Protein AF-A0A3B0C4D5-F1 (afdb_monomer)

Nearest PDB structures (foldseek):
  3wme-assembly1_A  TM=1.316E-01  e=4.793E+00  Cyanidioschyzon merolae strain 10D

Organism: NCBI:txid400777

Solvent-accessible surface area (backbone atoms only — not comparable to full-atom values): 33114 Å² total; per-residue (Å²): 113,69,65,55,54,42,34,36,51,36,51,52,48,51,34,53,51,8,42,52,42,31,44,14,44,64,69,30,27,42,53,55,70,67,74,76,76,46,66,86,65,59,72,64,60,68,67,70,83,59,85,40,62,37,68,65,75,57,78,45,52,59,55,68,66,58,41,69,61,34,77,55,69,79,48,63,42,58,43,65,70,56,18,55,54,42,21,53,50,48,49,52,52,52,17,29,51,38,17,22,42,51,40,56,42,36,28,63,60,70,71,47,78,70,67,63,57,67,56,33,16,67,71,34,22,69,49,33,38,54,51,51,50,52,53,48,53,48,51,52,49,40,61,70,32,47,86,75,38,70,63,60,36,51,51,53,50,52,54,52,57,41,46,53,50,24,72,53,41,28,51,70,47,66,40,52,56,72,57,19,60,67,47,20,44,59,53,39,67,75,43,44,76,78,43,46,65,56,48,53,50,39,24,51,52,35,31,61,55,35,60,48,56,75,44,58,62,55,56,24,58,28,51,46,47,46,50,48,32,48,53,38,49,54,49,44,42,50,48,52,39,55,49,53,69,72,51,62,89,70,70,53,88,74,88,78,84,68,77,86,78,91,82,54,74,70,63,53,55,54,46,56,50,42,52,59,47,47,31,54,52,29,41,48,28,14,46,33,51,60,48,51,51,53,34,48,72,76,52,72,66,62,50,75,21,48,29,37,35,39,30,25,38,80,10,50,30,18,68,26,15,78,69,35,26,71,36,45,30,55,43,84,52,95,28,37,38,36,36,50,74,79,82,20,62,93,75,51,76,66,70,61,50,63,41,49,32,40,37,31,43,79,42,62,37,73,47,74,51,74,60,89,93,47,74,51,74,48,76,42,79,39,82,42,79,46,38,34,43,38,21,24,25,60,42,74,27,79,77,66,38,41,20,28,25,16,76,51,17,28,48,41,76,44,68,92,51,66,74,48,92,59,66,69,39,46,47,41,37,30,16,54,59,60,57,36,35,36,38,41,39,32,52,58,89,56,79,58,71,91,28,56,41,66,29,54,65,23,60,41,78,41,59,42,42,43,93,84,58,22,88,57,46,43,34,35,43,31,28,86,77,84,53,71,64,58,54,41,52,44,47,43,50,45,46,74,79,40,47,84,26,90,42,61,45,67,51,41,30,48,31,23,53,53,55,29,29,17,61,52,31,51,53,28,54,50,53,45,39,74,69,68,18,51,71,45,64,83,95,63,55,41,65,59,39,22,56,52,42,48,55,51,48,65,84,44,58,68,67,59,45,45,57,45,39,19,38,35,12,28,66,76,47,66,64,68,42,72,76,59,82,66,61,91,95,51,87,56,77,57,49,42,34,34,32,67,40,69,46,72,97,43,54,38,39,40,38,38,31,22,40,79,86,66,47,62,49,33,38,37,56,46,61,77,93,120

Foldseek 3Di:
DLLLVLLLLLLVLLLVQLLLQLVCQQVQAHLDCLPVLDCVSVVPPVPLQDQDFAALLFQDDLCSLVDDSFPFDHWLGHDPVVRVVNNLVSLLSVLLSRQLNLLSLLCVLVVHAGDDSNVSSVLRSVQSSVVSVVVVVLVVVLSVCVVVDVVVNVVSVVVVVLLSCLSLCCRNQVDHSVVSSVCSNVLCVVCVVVCPVLSVVSRVQSSVLSVLSPDDPPVSQLSSSLSRSSVSSVSVSVVSNVSCVVPVVSHDPDPDDDDDDDDDPVVVVVSVVSSNVSSVSSSLSSLSVVVQVVQCVVFVDWDKWQKKKKFFEPAPQCVQAVNQDTAIAIGRDRKIKTGGFDQLPPPPDDQKTWHKMKIWFWDWAWDWDDDPPDTDIDTDTDTDIWMKTAMWGWDAAQVRAIKTKSNNGGMDTRDRDDSDPFDKDKMWIAASRRFKIKMKIAGPVDDQVVFWDAFRNNHDIQGGADPPCRPRIMMMMTGNDDDLVNQLVRLLSNCVSGAQHPGPLVLQLLLCLLSLFLVSNVRSQVSLVVLQAAEADDPDHRVVSSVVSVVLAPPDDPVLSSVLSSLSSDHVSWPWDWPDDDDPPDDDQKTKTWTWRDGDVFIKIWIWIAGSVRRTHYIYIDGPPD

Sequence (626 aa):
MLYTKLIAVAMLTDLLLSALVGLGVYGGFSIHPAGLFGEAVRTTTPATNAFQAAIPLWMPSIQDLKQPLSLLPEPAAVSYAWTVVFSLIAIGIQSYSRGVYLGGLRDVVLRRKPSRLADYGRHYFKRMLGWSFLQLLALIAGVLLAPLGPGPIAILFLVLFVYSFVPYLIVLYDHTLGYALKVGPSLFRAHFWSFAGFALLTMFLTGCISVLVTLANPYRYYVIMLLYSTAATLLIGEFMNRLHAKTAEYRLEANFQTETIPLHRVKTAGLTALVLLVPAAATWVALGYPAAAVDRALHPARTELPGISYSAGFSDALNASDSMYSTYTWNDGSFRLHISLPDLADGASVKEIRGTAKISWLVKKERVTSSGSHHTSWNEDVLQEQTILYRLVRTRSEDGSFYYTSRGGTAAVIELGSADKEPMRFEMTVSGDGKNIFLLKYPAQFDAEPVSRIAGNGRYWTPQASRINAGDFRSYWFSAHT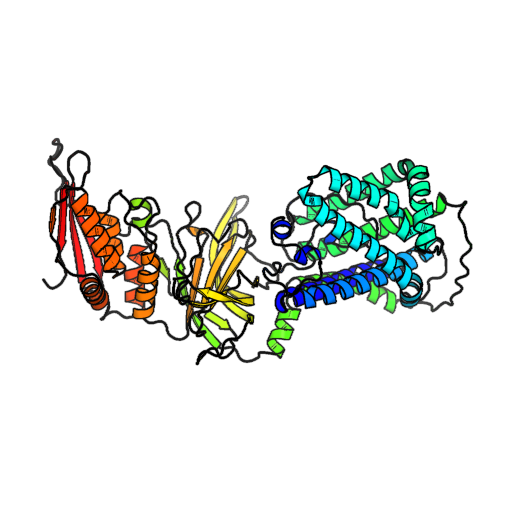SKEDVLEMLAAKNHYSSIGPKRPFIQLAAALQEADGTMVNKALQTIAANGAIVTAPDWNEKTWSDYLAGLYASSDWDGFIEHLSRAGAYNGYLPQQLKPPPANTKPASESYRITVPFPGKLVLLDYETDSDHHLTRLALTLPGE

Mean predicted aligned error: 10.03 Å

Radius of gyration: 32.37 Å; Cα contacts (8 Å, |Δi|>4): 1136; chains: 1; bounding box: 81×52×92 Å

Secondary structure (DSSP, 8-state):
-HHHHHHHHHHHHHHHHHHHHHHHHHHT--S-GGGGS-GGGTSS---TTS-------SS--GGGGT--S-SSPPPSS--HHHHHHHHHHHHHHHHHHHHHHHHHHHHHHTTPPP--HHHHHHHHHHHHHHHHHHHHHHHHHHHHHGGG-HHHHHHHHHHHHHTTTHHHHHHHS---HHHHHHHHHHHHHHHHHHHHHHHHHHHHHHHHHHGGGGSPTTHHHHHHHHHHHHHHHHHHHHHHHHHHHH-GGG-----------PPPHHHHHHHHHHHHHHHHHHHHHHTTHHHHHHHHHH----EEEEEEEEE----HHHHHTTTS----EEEEEEEEEEE-----GGG---SEEEEEEEEEEEEEEEEEEEETTEEEEEEEEEEEEEEEEEEEEEEE-TTS-EEEEEEEEEEEEE-SS---SS-EEEEEEEETTS-EEEEEEEETTS-SGGG--B-TTSS-B-PPPPTTTGGG-EEEEEES---HHHHHHHHHHHHTT----SS-HHHHHHHHHHTT-HHHHHHHHHHHHHTTPEEES----HHHHHHHHHHTTTTS-HHHHHHHHGGGGSTTTTPPEESSPPPTT---SEEEEEEEEEETTEEEEEEEEEETT--EEEEEEE-TT-

pLDDT: mean 84.84, std 12.09, range [29.44, 97.31]

Structure (mmCIF, N/CA/C/O backbone):
data_AF-A0A3B0C4D5-F1
#
_entry.id   AF-A0A3B0C4D5-F1
#
loop_
_atom_site.group_PDB
_atom_site.id
_atom_site.type_symbol
_atom_site.label_atom_id
_atom_site.label_alt_id
_atom_site.label_comp_id
_atom_site.label_asym_id
_atom_site.label_entity_id
_atom_site.label_seq_id
_atom_site.pdbx_PDB_ins_code
_atom_site.Cartn_x
_atom_site.Cartn_y
_atom_site.Cartn_z
_atom_site.occupancy
_atom_site.B_iso_or_equiv
_atom_site.auth_seq_id
_atom_site.auth_comp_id
_atom_site.auth_asym_id
_atom_site.auth_atom_id
_atom_site.pdbx_PDB_model_num
ATOM 1 N N . MET A 1 1 ? -9.261 -0.760 41.790 1.00 58.09 1 MET A N 1
ATOM 2 C CA . MET A 1 1 ? -9.550 -2.130 41.295 1.00 58.09 1 MET A CA 1
ATOM 3 C C . MET A 1 1 ? -10.735 -2.200 40.331 1.00 58.09 1 MET A C 1
ATOM 5 O O . MET A 1 1 ? -10.613 -2.914 39.346 1.00 58.09 1 MET A O 1
ATOM 9 N N . LEU A 1 2 ? -11.855 -1.485 40.550 1.00 66.81 2 LEU A N 1
ATOM 10 C CA . LEU A 1 2 ? -12.955 -1.465 39.564 1.00 66.81 2 LEU A CA 1
ATOM 11 C C . LEU A 1 2 ? -12.572 -0.726 38.268 1.00 66.81 2 LEU A C 1
ATOM 13 O O . LEU A 1 2 ? -12.832 -1.251 37.193 1.00 66.81 2 LEU A O 1
ATOM 17 N N . TYR A 1 3 ? -11.852 0.402 38.362 1.00 81.00 3 TYR A N 1
ATOM 18 C CA . TYR A 1 3 ? -11.314 1.120 37.193 1.00 81.00 3 TYR A CA 1
ATOM 19 C C . TYR A 1 3 ? -10.496 0.219 36.262 1.00 81.00 3 TYR A C 1
ATOM 21 O O . TYR A 1 3 ? -10.700 0.248 35.059 1.00 81.00 3 TYR A O 1
ATOM 29 N N . THR A 1 4 ? -9.657 -0.665 36.808 1.00 84.12 4 THR A N 1
ATOM 30 C CA . THR A 1 4 ? -8.864 -1.630 36.030 1.00 84.12 4 THR A CA 1
ATOM 31 C C . THR A 1 4 ? -9.742 -2.562 35.183 1.00 84.12 4 THR A C 1
ATOM 33 O O . THR A 1 4 ? -9.384 -2.877 34.054 1.00 84.12 4 THR A O 1
ATOM 36 N N . LYS A 1 5 ? -10.923 -2.968 35.684 1.00 85.62 5 LYS A N 1
ATOM 37 C CA . LYS A 1 5 ? -11.864 -3.804 34.915 1.00 85.62 5 LYS A CA 1
ATOM 38 C C . LYS A 1 5 ? -12.471 -3.020 33.755 1.00 85.62 5 LYS A C 1
ATOM 40 O O . LYS A 1 5 ? -12.634 -3.565 32.675 1.00 85.62 5 LYS A O 1
ATOM 45 N N . LEU A 1 6 ? -12.804 -1.754 33.991 1.00 88.94 6 LEU A N 1
ATOM 46 C CA . LEU A 1 6 ? -13.437 -0.878 33.003 1.00 88.94 6 LEU A CA 1
ATOM 47 C C . LEU A 1 6 ? -12.445 -0.451 31.917 1.00 88.94 6 LEU A C 1
ATOM 49 O O . LEU A 1 6 ? -12.802 -0.456 30.744 1.00 88.94 6 LEU A O 1
ATOM 53 N N . ILE A 1 7 ? -11.188 -0.200 32.295 1.00 91.44 7 ILE A N 1
ATOM 54 C CA . ILE A 1 7 ? -10.072 -0.007 31.362 1.00 91.44 7 ILE A CA 1
ATOM 55 C C . ILE A 1 7 ? -9.934 -1.241 30.461 1.00 91.44 7 ILE A C 1
ATOM 57 O O . ILE A 1 7 ? -9.918 -1.104 29.242 1.00 91.44 7 ILE A O 1
ATOM 61 N N . ALA A 1 8 ? -9.924 -2.447 31.041 1.00 90.75 8 ALA A N 1
ATOM 62 C CA . ALA A 1 8 ? -9.860 -3.679 30.258 1.00 90.75 8 ALA A CA 1
ATOM 63 C C . ALA A 1 8 ? -11.070 -3.857 29.322 1.00 90.75 8 ALA A C 1
ATOM 65 O O . ALA A 1 8 ? -10.892 -4.326 28.207 1.00 90.75 8 ALA A O 1
ATOM 66 N N . VAL A 1 9 ? -12.286 -3.462 29.725 1.00 90.94 9 VAL A N 1
ATOM 67 C CA . VAL A 1 9 ? -13.478 -3.500 28.849 1.00 90.94 9 VAL A CA 1
ATOM 68 C C . VAL A 1 9 ? -13.324 -2.570 27.644 1.00 90.94 9 VAL A C 1
ATOM 70 O O . VAL A 1 9 ? -13.625 -2.988 26.526 1.00 90.94 9 VAL A O 1
ATOM 73 N N . ALA A 1 10 ? -12.846 -1.339 27.851 1.00 91.81 10 ALA A N 1
ATOM 74 C CA . ALA A 1 10 ? -12.598 -0.404 26.754 1.00 91.81 10 ALA A CA 1
ATOM 75 C C . ALA A 1 10 ? -11.555 -0.975 25.779 1.00 91.81 10 ALA A C 1
ATOM 77 O O . ALA A 1 10 ? -11.822 -1.112 24.588 1.00 91.81 10 ALA A O 1
ATOM 78 N N . MET A 1 11 ? -10.428 -1.453 26.313 1.00 93.94 11 MET A N 1
ATOM 79 C CA . MET A 1 11 ? -9.356 -2.065 25.526 1.00 93.94 11 MET A CA 1
ATOM 80 C C . MET A 1 11 ? -9.798 -3.328 24.772 1.00 93.94 11 MET A C 1
ATOM 82 O O . MET A 1 11 ? -9.457 -3.508 23.608 1.00 93.94 11 MET A O 1
ATOM 86 N N . LEU A 1 12 ? -10.564 -4.216 25.410 1.00 93.62 12 LEU A N 1
ATOM 87 C CA . LEU A 1 12 ? -11.097 -5.420 24.763 1.00 93.62 12 LEU A CA 1
ATOM 88 C C . LEU A 1 12 ? -12.090 -5.075 23.651 1.00 93.62 12 LEU A C 1
ATOM 90 O O . LEU A 1 12 ? -12.189 -5.814 22.674 1.00 93.62 12 LEU A O 1
ATOM 94 N N . THR A 1 13 ? -12.820 -3.967 23.792 1.00 93.25 13 THR A N 1
ATOM 95 C CA . THR A 1 13 ? -13.731 -3.500 22.744 1.00 93.25 13 THR A CA 1
ATOM 96 C C . THR A 1 13 ? -12.946 -3.013 21.533 1.00 93.25 13 THR A C 1
ATOM 98 O O . THR A 1 13 ? -13.233 -3.463 20.427 1.00 93.25 13 THR A O 1
ATOM 101 N N . ASP A 1 14 ? -11.921 -2.182 21.735 1.00 92.44 14 ASP A N 1
ATOM 102 C CA . ASP A 1 14 ? -11.022 -1.753 20.657 1.00 92.44 14 ASP A CA 1
ATOM 103 C C . ASP A 1 14 ? -10.335 -2.965 19.999 1.00 92.44 14 ASP A C 1
ATOM 105 O O . ASP A 1 14 ? -10.380 -3.084 18.782 1.00 92.44 14 ASP A O 1
ATOM 109 N N . LEU A 1 15 ? -9.819 -3.932 20.774 1.00 94.00 15 LEU A N 1
ATOM 110 C CA . LEU A 1 15 ? -9.270 -5.201 20.260 1.00 94.00 15 LEU A CA 1
ATOM 111 C C . LEU A 1 15 ? -10.260 -5.947 19.347 1.00 94.00 15 LEU A C 1
ATOM 113 O O . LEU A 1 15 ? -9.883 -6.423 18.275 1.00 94.00 15 LEU A O 1
ATOM 117 N N . LEU A 1 16 ? -11.518 -6.084 19.778 1.00 92.69 16 LEU A N 1
ATOM 118 C CA . LEU A 1 16 ? -12.551 -6.783 19.013 1.00 92.69 16 LEU A CA 1
ATOM 119 C C . LEU A 1 16 ? -12.880 -6.034 17.715 1.00 92.69 16 LEU A C 1
ATOM 121 O O . LEU A 1 16 ? -13.015 -6.658 16.663 1.00 92.69 16 LEU A O 1
ATOM 125 N N . LEU A 1 17 ? -12.981 -4.704 17.774 1.00 91.06 17 LEU A N 1
ATOM 126 C CA . LEU A 1 17 ? -13.214 -3.876 16.593 1.00 91.06 17 LEU A CA 1
ATOM 127 C C . LEU A 1 17 ? -12.020 -3.931 15.629 1.00 91.06 17 LEU A C 1
ATOM 129 O O . LEU A 1 17 ? -12.234 -4.084 14.431 1.00 91.06 17 LEU A O 1
ATOM 133 N N . SER A 1 18 ? -10.781 -3.908 16.129 1.00 90.50 18 SER A N 1
ATOM 134 C CA . SER A 1 18 ? -9.565 -4.130 15.334 1.00 90.50 18 SER A CA 1
ATOM 135 C C . SER A 1 18 ? -9.581 -5.477 14.622 1.00 90.50 18 SER A C 1
ATOM 137 O O . SER A 1 18 ? -9.218 -5.553 13.449 1.00 90.50 18 SER A O 1
ATOM 139 N N . ALA A 1 19 ? -10.043 -6.538 15.294 1.00 90.88 19 ALA A N 1
ATOM 140 C CA . ALA A 1 19 ? -10.180 -7.857 14.679 1.00 90.88 19 ALA A CA 1
ATOM 141 C C . ALA A 1 19 ? -11.210 -7.841 13.547 1.00 90.88 19 ALA A C 1
ATOM 143 O O . ALA A 1 19 ? -10.944 -8.377 12.472 1.00 90.88 19 ALA A O 1
ATOM 144 N N . LEU A 1 20 ? -12.356 -7.187 13.758 1.00 89.94 20 LEU A N 1
ATOM 145 C CA . LEU A 1 20 ? -13.377 -7.027 12.722 1.00 89.94 20 LEU A CA 1
ATOM 146 C C . LEU A 1 20 ? -12.874 -6.192 11.538 1.00 89.94 20 LEU A C 1
ATOM 148 O O . LEU A 1 20 ? -13.169 -6.545 10.401 1.00 89.94 20 LEU A O 1
ATOM 152 N N . VAL A 1 21 ? -12.090 -5.134 11.779 1.00 88.44 21 VAL A N 1
ATOM 153 C CA . VAL A 1 21 ? -11.474 -4.324 10.712 1.00 88.44 21 VAL A CA 1
ATOM 154 C C . VAL A 1 21 ? -10.475 -5.161 9.917 1.00 88.44 21 VAL A C 1
ATOM 156 O O . VAL A 1 21 ? -10.557 -5.193 8.694 1.00 88.44 21 VAL A O 1
ATOM 159 N N . GLY A 1 22 ? -9.576 -5.891 10.586 1.00 86.44 22 GLY A N 1
ATOM 160 C CA . GLY A 1 22 ? -8.594 -6.750 9.916 1.00 86.44 22 GLY A CA 1
ATOM 161 C C . GLY A 1 22 ? -9.239 -7.878 9.101 1.00 86.44 22 GLY A C 1
ATOM 162 O O . GLY A 1 22 ? -8.818 -8.155 7.978 1.00 86.44 22 GLY A O 1
ATOM 163 N N . LEU A 1 23 ? -10.311 -8.489 9.621 1.00 87.94 23 LEU A N 1
ATOM 164 C CA . LEU A 1 23 ? -11.132 -9.439 8.863 1.00 87.94 23 LEU A CA 1
ATOM 165 C C . LEU A 1 23 ? -11.877 -8.763 7.707 1.00 87.94 23 LEU A C 1
ATOM 167 O O . LEU A 1 23 ? -12.035 -9.380 6.659 1.00 87.94 23 LEU A O 1
ATOM 171 N N . GLY A 1 24 ? -12.297 -7.508 7.874 1.00 87.75 24 GLY A N 1
ATOM 172 C CA . GLY A 1 24 ? -12.897 -6.682 6.829 1.00 87.75 24 GLY A CA 1
ATOM 173 C C . GLY A 1 24 ? -11.952 -6.424 5.661 1.00 87.75 24 GLY A C 1
ATOM 174 O O . GLY A 1 24 ? -12.349 -6.599 4.511 1.00 87.75 24 GLY A O 1
ATOM 175 N N . VAL A 1 25 ? -10.682 -6.120 5.939 1.00 85.50 25 VAL A N 1
ATOM 176 C CA . VAL A 1 25 ? -9.636 -5.965 4.913 1.00 85.50 25 VAL A CA 1
ATOM 177 C C . VAL A 1 25 ? -9.473 -7.255 4.100 1.00 85.50 25 VAL A C 1
ATOM 179 O O . VAL A 1 25 ? -9.505 -7.223 2.871 1.00 85.50 25 VAL A O 1
ATOM 182 N N . TYR A 1 26 ? -9.379 -8.407 4.772 1.00 87.44 26 TYR A N 1
ATOM 183 C CA . TYR A 1 26 ? -9.271 -9.712 4.107 1.00 87.44 26 TYR A CA 1
ATOM 184 C C . TYR A 1 26 ? -10.559 -10.124 3.367 1.00 87.44 26 TYR A C 1
ATOM 186 O O . TYR A 1 26 ? -10.516 -10.703 2.281 1.00 87.44 26 TYR A O 1
ATOM 194 N N . GLY A 1 27 ? -11.719 -9.837 3.958 1.00 86.94 27 GLY A N 1
ATOM 195 C CA . GLY A 1 27 ? -13.040 -10.223 3.463 1.00 86.94 27 GLY A CA 1
ATOM 196 C C . GLY A 1 27 ? -13.666 -9.249 2.462 1.00 86.94 27 GLY A C 1
ATOM 197 O O . GLY A 1 27 ? -14.692 -9.585 1.875 1.00 86.94 27 GLY A O 1
ATOM 198 N N . GLY A 1 28 ? -13.083 -8.064 2.269 1.00 86.69 28 GLY A N 1
ATOM 199 C CA . GLY A 1 28 ? -13.620 -7.025 1.393 1.00 86.69 28 GLY A CA 1
ATOM 200 C C . GLY A 1 28 ? -14.859 -6.318 1.947 1.00 86.69 28 GLY A C 1
ATOM 201 O O . GLY A 1 28 ? -15.801 -6.072 1.198 1.00 86.69 28 GLY A O 1
ATOM 202 N N . PHE A 1 29 ? -14.905 -5.996 3.240 1.00 87.62 29 PHE A N 1
ATOM 203 C CA . PHE A 1 29 ? -15.976 -5.195 3.852 1.00 87.62 29 PHE A CA 1
ATOM 204 C C . PHE A 1 29 ? -15.412 -4.179 4.852 1.00 87.62 29 PHE A C 1
ATOM 206 O O . PHE A 1 29 ? -14.283 -4.313 5.316 1.00 87.62 29 PHE A O 1
ATOM 213 N N . SER A 1 30 ? -16.202 -3.166 5.207 1.00 86.00 30 SER A N 1
ATOM 214 C CA . SER A 1 30 ? -15.858 -2.219 6.275 1.00 86.00 30 SER A CA 1
ATOM 215 C C . SER A 1 30 ? -16.826 -2.347 7.452 1.00 86.00 30 SER A C 1
ATOM 217 O O . SER A 1 30 ? -17.960 -2.788 7.292 1.00 86.00 30 SER A O 1
ATOM 219 N N . ILE A 1 31 ? -16.390 -1.956 8.649 1.00 83.56 31 ILE A N 1
ATOM 220 C CA . ILE A 1 31 ? -17.295 -1.737 9.789 1.00 83.56 31 ILE A CA 1
ATOM 221 C C . ILE A 1 31 ? -17.733 -0.272 9.891 1.00 83.56 31 ILE A C 1
ATOM 223 O O . ILE A 1 31 ? -18.672 0.040 10.625 1.00 83.56 31 ILE A O 1
ATOM 227 N N . HIS A 1 32 ? -17.086 0.629 9.147 1.00 77.19 32 HIS A N 1
ATOM 228 C CA . HIS A 1 32 ? -17.393 2.050 9.139 1.00 77.19 32 HIS A CA 1
ATOM 229 C C . HIS A 1 32 ? -18.293 2.386 7.942 1.00 77.19 32 HIS A C 1
ATOM 231 O O . HIS A 1 32 ? -17.856 2.284 6.793 1.00 77.19 32 HIS A O 1
ATOM 237 N N . PRO A 1 33 ? -19.533 2.850 8.181 1.00 61.12 33 PRO A N 1
ATOM 238 C CA . PRO A 1 33 ? -20.490 3.114 7.111 1.00 61.12 33 PRO A CA 1
ATOM 239 C C . PRO A 1 33 ? -20.074 4.298 6.231 1.00 61.12 33 PRO A C 1
ATOM 241 O O . PRO A 1 33 ? -20.549 4.407 5.109 1.00 61.12 33 PRO A O 1
ATOM 244 N N . ALA A 1 34 ? -19.144 5.145 6.692 1.00 62.12 34 ALA A N 1
ATOM 245 C CA . ALA A 1 34 ? -18.527 6.191 5.876 1.00 62.12 34 ALA A CA 1
ATOM 246 C C . ALA A 1 34 ? -17.935 5.636 4.562 1.00 62.12 34 ALA A C 1
ATOM 248 O O . ALA A 1 34 ? -18.040 6.280 3.522 1.00 62.12 34 ALA A O 1
ATOM 249 N N . GLY A 1 35 ? -17.415 4.401 4.580 1.00 57.06 35 GLY A N 1
ATOM 250 C CA . GLY A 1 35 ? -16.870 3.733 3.395 1.00 57.06 35 GLY A CA 1
ATOM 251 C C . GLY A 1 35 ? -17.901 3.370 2.317 1.00 57.06 35 GLY A C 1
ATOM 252 O O . GLY A 1 35 ? -17.490 2.978 1.224 1.00 57.06 35 GLY A O 1
ATOM 253 N N . LEU A 1 36 ? -19.205 3.502 2.605 1.00 60.12 36 LEU A N 1
ATOM 254 C CA . LEU A 1 36 ? -20.313 3.290 1.663 1.00 60.12 36 LEU A CA 1
ATOM 255 C C . LEU A 1 36 ? -20.566 4.511 0.761 1.00 60.12 36 LEU A C 1
ATOM 257 O O . LEU A 1 36 ? -21.180 4.358 -0.291 1.00 60.12 36 LEU A O 1
ATOM 261 N N . PHE A 1 37 ? -20.103 5.705 1.151 1.00 57.78 37 PHE A N 1
ATOM 262 C CA . PHE A 1 37 ? -20.440 6.977 0.495 1.00 57.78 37 PHE A CA 1
ATOM 263 C C . PHE A 1 37 ? -19.371 7.481 -0.502 1.00 57.78 37 PHE A C 1
ATOM 265 O O . PHE A 1 37 ? -19.404 8.642 -0.901 1.00 57.78 37 PHE A O 1
ATOM 272 N N . GLY A 1 38 ? -18.456 6.607 -0.944 1.00 50.25 38 GLY A N 1
ATOM 273 C CA . GLY A 1 38 ? -17.533 6.851 -2.066 1.00 50.25 38 GLY A CA 1
ATOM 274 C C . GLY A 1 38 ? -16.091 7.233 -1.695 1.00 50.25 38 GLY A C 1
ATOM 275 O O . GLY A 1 38 ? -15.744 7.411 -0.528 1.00 50.25 38 GLY A O 1
ATOM 276 N N . GLU A 1 39 ? -15.232 7.342 -2.717 1.00 43.16 39 GLU A N 1
ATOM 277 C CA . GLU A 1 39 ? -13.785 7.614 -2.598 1.00 43.16 39 GLU A CA 1
ATOM 278 C C . GLU A 1 39 ? -13.449 9.015 -2.069 1.00 43.16 39 GLU A C 1
ATOM 280 O O . GLU A 1 39 ? -12.439 9.179 -1.389 1.00 43.16 39 GLU A O 1
ATOM 285 N N . ALA A 1 40 ? -14.318 10.010 -2.282 1.00 36.44 40 ALA A N 1
ATOM 286 C CA . ALA A 1 40 ? -14.114 11.384 -1.806 1.00 36.44 40 ALA A CA 1
ATOM 287 C C . ALA A 1 40 ? -14.036 11.507 -0.267 1.00 36.44 40 ALA A C 1
ATOM 289 O O . ALA A 1 40 ? -13.516 12.493 0.246 1.00 36.44 40 ALA A O 1
ATOM 290 N N . VAL A 1 41 ? -14.527 10.503 0.473 1.00 44.56 41 VAL A N 1
ATOM 291 C CA . VAL A 1 41 ? -14.405 10.404 1.942 1.00 44.56 41 VAL A CA 1
ATOM 292 C C . VAL A 1 41 ? -13.160 9.594 2.357 1.00 44.56 41 VAL A C 1
ATOM 294 O O . VAL A 1 41 ? -12.708 9.686 3.496 1.00 44.56 41 VAL A O 1
ATOM 297 N N . ARG A 1 42 ? -12.566 8.822 1.435 1.00 41.91 42 ARG A N 1
ATOM 298 C CA . ARG A 1 42 ? -11.381 7.972 1.669 1.00 41.91 42 ARG A CA 1
ATOM 299 C C . ARG A 1 42 ? -10.056 8.699 1.443 1.00 41.91 42 ARG A C 1
ATOM 301 O O . ARG A 1 42 ? -9.052 8.323 2.039 1.00 41.91 42 ARG A O 1
ATOM 308 N N . THR A 1 43 ? -10.050 9.749 0.619 1.00 29.44 43 THR A N 1
ATOM 309 C CA . THR A 1 43 ? -8.858 10.568 0.323 1.00 29.44 43 THR A CA 1
ATOM 310 C C . THR A 1 43 ? -8.433 11.475 1.476 1.00 29.44 43 THR A C 1
ATOM 312 O O . THR A 1 43 ? -7.286 11.923 1.517 1.00 29.44 43 THR A O 1
ATOM 315 N N . THR A 1 44 ? -9.280 11.674 2.490 1.00 32.19 44 THR A N 1
ATOM 316 C CA . THR A 1 44 ? -8.805 12.106 3.806 1.00 32.19 44 THR A CA 1
ATOM 317 C C . THR A 1 44 ? -8.151 10.928 4.509 1.00 32.19 44 THR A C 1
ATOM 319 O O . THR A 1 44 ? -8.689 10.385 5.473 1.00 32.19 44 THR A O 1
ATOM 322 N N . THR A 1 45 ? -6.962 10.551 4.033 1.00 36.09 45 THR A N 1
ATOM 323 C CA . THR A 1 45 ? -5.960 9.861 4.847 1.00 36.09 45 THR A CA 1
ATOM 324 C C . THR A 1 45 ? -6.034 10.498 6.233 1.00 36.09 45 THR A C 1
ATOM 326 O O . THR A 1 45 ? -5.875 11.724 6.315 1.00 36.09 45 THR A O 1
ATOM 329 N N . PRO A 1 46 ? -6.339 9.765 7.323 1.00 40.56 46 PRO A N 1
ATOM 330 C CA . PRO A 1 46 ? -6.179 10.356 8.636 1.00 40.56 46 PRO A CA 1
ATOM 331 C C . PRO A 1 46 ? -4.731 10.821 8.660 1.00 40.56 46 PRO A C 1
ATOM 333 O O . PRO A 1 46 ? -3.834 10.018 8.423 1.00 40.56 46 PRO A O 1
ATOM 336 N N . ALA A 1 47 ? -4.509 12.128 8.800 1.00 41.69 47 ALA A N 1
ATOM 337 C CA . ALA A 1 47 ? -3.175 12.679 8.922 1.00 41.69 47 ALA A CA 1
ATOM 338 C C . ALA A 1 47 ? -2.567 12.031 10.168 1.00 41.69 47 ALA A C 1
ATOM 340 O O . ALA A 1 47 ? -2.768 12.497 11.290 1.00 41.69 47 ALA A O 1
ATOM 341 N N . THR A 1 48 ? -1.883 10.902 9.977 1.00 51.06 48 THR A N 1
ATOM 342 C CA . THR A 1 48 ? -1.398 10.045 11.059 1.00 51.06 48 THR A CA 1
ATOM 343 C C . THR A 1 48 ? -0.293 10.725 11.845 1.00 51.06 48 THR A C 1
ATOM 345 O O . THR A 1 48 ? 0.140 10.168 12.839 1.00 51.06 48 THR A O 1
ATOM 348 N N . ASN A 1 49 ? 0.144 11.913 11.412 1.00 53.53 49 ASN A N 1
ATOM 349 C CA . ASN A 1 49 ? 1.257 12.667 11.974 1.00 53.53 49 ASN A CA 1
ATOM 350 C C . ASN A 1 49 ? 0.832 14.053 12.500 1.00 53.53 49 ASN A C 1
ATOM 352 O O . ASN A 1 49 ? 1.689 14.862 12.841 1.00 53.53 49 ASN A O 1
ATOM 356 N N . ALA A 1 50 ? -0.468 14.362 12.559 1.00 61.12 50 ALA A N 1
ATOM 357 C CA . ALA A 1 50 ? -0.933 15.622 13.140 1.00 61.12 50 ALA A CA 1
ATOM 358 C C . ALA A 1 50 ? -1.081 15.507 14.666 1.00 61.12 50 ALA A C 1
ATOM 360 O O . ALA A 1 50 ? -1.534 14.479 15.170 1.00 61.12 50 ALA A O 1
ATOM 361 N N . PHE A 1 51 ? -0.750 16.580 15.394 1.00 68.50 51 PHE A N 1
ATOM 362 C CA . PHE A 1 51 ? -1.098 16.729 16.810 1.00 68.50 51 PHE A CA 1
ATOM 363 C C . PHE A 1 51 ? -2.620 16.707 16.976 1.00 68.50 51 PHE A C 1
ATOM 365 O O . PHE A 1 51 ? -3.342 17.378 16.234 1.00 68.50 51 PHE A O 1
ATOM 372 N N . GLN A 1 52 ? -3.113 15.940 17.950 1.00 79.69 52 GLN A N 1
ATOM 373 C CA . GLN A 1 52 ? -4.546 15.772 18.171 1.00 79.69 52 GLN A CA 1
ATOM 374 C C . GLN A 1 52 ? -4.900 15.926 19.640 1.00 79.69 52 GLN A C 1
ATOM 376 O O . GLN A 1 52 ? -4.387 15.216 20.500 1.00 79.69 52 GLN A O 1
ATOM 381 N N . ALA A 1 53 ? -5.815 16.847 19.914 1.00 79.88 53 ALA A N 1
ATOM 382 C CA . ALA A 1 53 ? -6.405 17.032 21.225 1.00 79.88 53 ALA A CA 1
ATOM 383 C C . ALA A 1 53 ? -7.895 16.700 21.125 1.00 79.88 53 ALA A C 1
ATOM 385 O O . ALA A 1 53 ? -8.636 17.352 20.390 1.00 79.88 53 ALA A O 1
ATOM 386 N N . ALA A 1 54 ? -8.320 15.672 21.853 1.00 82.00 54 ALA A N 1
ATOM 387 C CA . ALA A 1 54 ? -9.699 15.202 21.882 1.00 82.00 54 ALA A CA 1
ATOM 388 C C . ALA A 1 54 ? -10.229 15.188 23.317 1.00 82.00 54 ALA A C 1
ATOM 390 O O . ALA A 1 54 ? -9.477 15.002 24.275 1.00 82.00 54 ALA A O 1
ATOM 391 N N . ILE A 1 55 ? -11.536 15.366 23.475 1.00 81.31 55 ILE A N 1
ATOM 392 C CA . ILE A 1 55 ? -12.206 15.208 24.766 1.00 81.31 55 ILE A CA 1
ATOM 393 C C . ILE A 1 55 ? -12.833 13.811 24.770 1.00 81.31 55 ILE A C 1
ATOM 395 O O . ILE A 1 55 ? -13.660 13.538 23.898 1.00 81.31 55 ILE A O 1
ATOM 399 N N . PRO A 1 56 ? -12.488 12.925 25.722 1.00 76.94 56 PRO A N 1
ATOM 400 C CA . PRO A 1 56 ? -13.128 11.621 25.830 1.00 76.94 56 PRO A CA 1
ATOM 401 C C . PRO A 1 56 ? -14.561 11.810 26.344 1.00 76.94 56 PRO A C 1
ATOM 403 O O . PRO A 1 56 ? -14.820 11.872 27.544 1.00 76.94 56 PRO A O 1
ATOM 406 N N . LEU A 1 57 ? -15.502 11.969 25.412 1.00 74.38 57 LEU A N 1
ATOM 407 C CA . LEU A 1 57 ? -16.914 12.237 25.706 1.00 74.38 57 LEU A CA 1
ATOM 408 C C . LEU A 1 57 ? -17.721 10.969 25.998 1.00 74.38 57 LEU A C 1
ATOM 410 O O . LEU A 1 57 ? -18.909 11.066 26.295 1.00 74.38 57 LEU A O 1
ATOM 414 N N . TRP A 1 58 ? -17.120 9.787 25.923 1.00 80.94 58 TRP A N 1
ATOM 415 C CA . TRP A 1 58 ? -17.768 8.488 26.104 1.00 80.94 58 TRP A CA 1
ATOM 416 C C . TRP A 1 58 ? -16.702 7.416 26.350 1.00 80.94 58 TRP A C 1
ATOM 418 O O . TRP A 1 58 ? -15.562 7.763 26.629 1.00 80.94 58 TRP A O 1
ATOM 428 N N . MET A 1 59 ? -17.062 6.126 26.277 1.00 87.81 59 MET A N 1
ATOM 429 C CA . MET A 1 59 ? -16.099 5.023 26.395 1.00 87.81 59 MET A CA 1
ATOM 430 C C . MET A 1 59 ? -14.856 5.302 25.531 1.00 87.81 59 MET A C 1
ATOM 432 O O . MET A 1 59 ? -15.029 5.534 24.336 1.00 87.81 59 MET A O 1
ATOM 436 N N . PRO A 1 60 ? -13.647 5.294 26.118 1.00 86.69 60 PRO A N 1
ATOM 437 C CA . PRO A 1 60 ? -12.454 5.724 25.413 1.00 86.69 60 PRO A CA 1
ATOM 438 C C . PRO A 1 60 ? -12.122 4.757 24.286 1.00 86.69 60 PRO A C 1
ATOM 440 O O . PRO A 1 60 ? -12.135 3.544 24.503 1.00 86.69 60 PRO A O 1
ATOM 443 N N . SER A 1 61 ? -11.810 5.309 23.116 1.00 87.38 61 SER A N 1
ATOM 444 C CA . SER A 1 61 ? -11.330 4.552 21.964 1.00 87.38 61 SER A CA 1
ATOM 445 C C . SER A 1 61 ? -10.116 5.237 21.358 1.00 87.38 61 SER A C 1
ATOM 447 O O . SER A 1 61 ? -10.058 6.462 21.261 1.00 87.38 61 SER A O 1
ATOM 449 N N . ILE A 1 62 ? -9.144 4.460 20.886 1.00 84.50 62 ILE A N 1
ATOM 450 C CA . ILE A 1 62 ? -7.981 5.019 20.177 1.00 84.50 62 ILE A CA 1
ATOM 451 C C . ILE A 1 62 ? -8.372 5.834 18.928 1.00 84.50 62 ILE A C 1
ATOM 453 O O . ILE A 1 62 ? -7.632 6.731 18.517 1.00 84.50 62 ILE A O 1
ATOM 457 N N . GLN A 1 63 ? -9.558 5.577 18.362 1.00 82.69 63 GLN A N 1
ATOM 458 C CA . GLN A 1 63 ? -10.101 6.333 17.232 1.00 82.69 63 GLN A CA 1
ATOM 459 C C . GLN A 1 63 ? -10.365 7.805 17.575 1.00 82.69 63 GLN A C 1
ATOM 461 O O . GLN A 1 63 ? -10.321 8.648 16.679 1.00 82.69 63 GLN A O 1
ATOM 466 N N . ASP A 1 64 ? -10.570 8.137 18.855 1.00 81.19 64 ASP A N 1
ATOM 467 C CA . ASP A 1 64 ? -10.731 9.522 19.316 1.00 81.19 64 ASP A CA 1
ATOM 468 C C . ASP A 1 64 ? -9.453 10.355 19.072 1.00 81.19 64 ASP A C 1
ATOM 470 O O . ASP A 1 64 ? -9.522 11.573 18.918 1.00 81.19 64 ASP A O 1
ATOM 474 N N . LEU A 1 65 ? -8.288 9.700 18.972 1.00 80.62 65 LEU A N 1
ATOM 475 C CA . LEU A 1 65 ? -6.996 10.295 18.597 1.00 80.62 65 LEU A CA 1
ATOM 476 C C . LEU A 1 65 ? -6.652 10.073 17.110 1.00 80.62 65 LEU A C 1
ATOM 478 O O . LEU A 1 65 ? -5.471 10.034 16.741 1.00 80.62 65 LEU A O 1
ATOM 482 N N . LYS A 1 66 ? -7.681 9.838 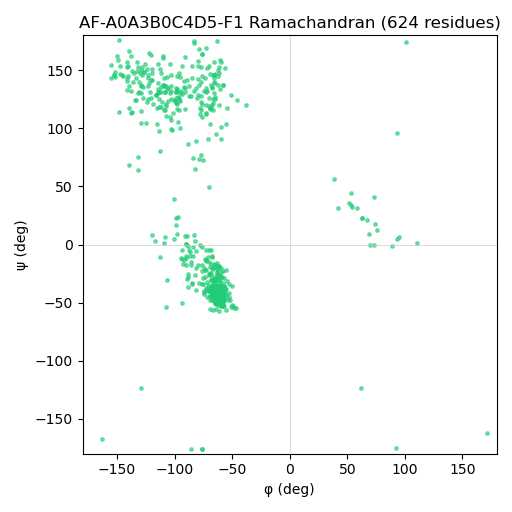16.277 1.00 77.50 66 LYS A N 1
ATOM 483 C CA . LYS A 1 66 ? -7.615 9.425 14.860 1.00 77.50 66 LYS A CA 1
ATOM 484 C C . LYS A 1 66 ? -6.550 8.355 14.594 1.00 77.50 66 LYS A C 1
ATOM 486 O O . LYS A 1 66 ? -5.966 8.313 13.510 1.00 77.50 66 LYS A O 1
ATOM 491 N N . GLN A 1 67 ? -6.284 7.496 15.579 1.00 78.19 67 GLN A N 1
ATOM 492 C CA . GLN A 1 67 ? -5.490 6.299 15.359 1.00 78.19 67 GLN A CA 1
ATOM 493 C C . GLN A 1 67 ? -6.402 5.255 14.711 1.00 78.19 67 GLN A C 1
ATOM 495 O O . GLN A 1 67 ? -7.508 5.020 15.211 1.00 78.19 67 GLN A O 1
ATOM 500 N N . PRO A 1 68 ? -5.988 4.643 13.593 1.00 78.69 68 PRO A N 1
ATOM 501 C CA . PRO A 1 68 ? -6.800 3.624 12.953 1.00 78.69 68 PRO A CA 1
ATOM 502 C C . PRO A 1 68 ? -6.843 2.365 13.830 1.00 78.69 68 PRO A C 1
ATOM 504 O O . PRO A 1 68 ? -5.870 2.033 14.503 1.00 78.69 68 PRO A O 1
ATOM 507 N N . LEU A 1 69 ? -7.968 1.642 13.807 1.00 83.25 69 LEU A N 1
ATOM 508 C CA . LEU A 1 69 ? -8.126 0.377 14.545 1.00 83.25 69 LEU A CA 1
ATOM 509 C C . LEU A 1 69 ? -7.279 -0.761 13.964 1.00 83.25 69 LEU A C 1
ATOM 511 O O . LEU A 1 69 ? -7.032 -1.756 14.640 1.00 83.25 69 LEU A O 1
ATOM 515 N N . SER A 1 70 ? -6.850 -0.633 12.711 1.00 82.94 70 SER A N 1
ATOM 516 C CA . SER A 1 70 ? -5.925 -1.551 12.058 1.00 82.94 70 SER A CA 1
ATOM 517 C C . SER A 1 70 ? -4.794 -0.758 11.419 1.00 82.94 70 SER A C 1
ATOM 519 O O . SER A 1 70 ? -4.982 0.374 10.983 1.00 82.94 70 SER A O 1
ATOM 521 N N . LEU A 1 71 ? -3.609 -1.361 11.380 1.00 79.44 71 LEU A N 1
ATOM 522 C CA . LEU A 1 71 ? -2.460 -0.831 10.651 1.00 79.44 71 LEU A CA 1
ATOM 523 C C . LEU A 1 71 ? -2.456 -1.292 9.186 1.00 79.44 71 LEU A C 1
ATOM 525 O O . LEU A 1 71 ? -1.604 -0.859 8.415 1.00 79.44 71 LEU A O 1
ATOM 529 N N . LEU A 1 72 ? -3.404 -2.154 8.803 1.00 78.62 72 LEU A N 1
ATOM 530 C CA . LEU A 1 72 ? -3.629 -2.530 7.417 1.00 78.62 72 LEU A CA 1
ATOM 531 C C . LEU A 1 72 ? -4.305 -1.371 6.661 1.00 78.62 72 LEU A C 1
ATOM 533 O O . LEU A 1 72 ? -5.164 -0.691 7.227 1.00 78.62 72 LEU A O 1
ATOM 537 N N . PRO A 1 73 ? -3.952 -1.150 5.385 1.00 74.62 73 PRO A N 1
ATOM 538 C CA . PRO A 1 73 ? -4.624 -0.173 4.546 1.00 74.62 73 PRO A CA 1
ATOM 539 C C . PRO A 1 73 ? -6.096 -0.548 4.349 1.00 74.62 73 PRO A C 1
ATOM 541 O O . PRO A 1 73 ? -6.449 -1.727 4.264 1.00 74.62 73 PRO A O 1
ATOM 544 N N . GLU A 1 74 ? -6.960 0.465 4.281 1.00 70.44 74 GLU A N 1
ATOM 545 C CA . GLU A 1 74 ? -8.384 0.250 4.035 1.00 70.44 74 GLU A CA 1
ATOM 546 C C . GLU A 1 74 ? -8.628 -0.319 2.624 1.00 70.44 74 GLU A C 1
ATOM 548 O O . GLU A 1 74 ? -7.946 0.073 1.673 1.00 70.44 74 GLU A O 1
ATOM 553 N N . PRO A 1 75 ? -9.607 -1.227 2.458 1.00 67.56 75 PRO A N 1
ATOM 554 C CA . PRO A 1 75 ? -9.891 -1.843 1.168 1.00 67.56 75 PRO A CA 1
ATOM 555 C C . PRO A 1 75 ? -10.545 -0.870 0.178 1.00 67.56 75 PRO A C 1
ATOM 557 O O . PRO A 1 75 ? -11.548 -0.223 0.488 1.00 67.56 75 PRO A O 1
ATOM 560 N N . ALA A 1 76 ? -10.025 -0.834 -1.054 1.00 66.94 76 ALA A N 1
ATOM 561 C CA . ALA A 1 76 ? -10.509 0.048 -2.118 1.00 66.94 76 ALA A CA 1
ATOM 562 C C . ALA A 1 76 ? -11.878 -0.365 -2.698 1.00 66.94 76 ALA A C 1
ATOM 564 O O . ALA A 1 76 ? -12.701 0.486 -3.017 1.00 66.94 76 ALA A O 1
ATOM 565 N N . ALA A 1 77 ? -12.216 -1.650 -2.749 1.00 70.81 77 ALA A N 1
ATOM 566 C CA . ALA A 1 77 ? -13.586 -2.090 -3.025 1.00 70.81 77 ALA A CA 1
ATOM 567 C C . ALA A 1 77 ? -14.144 -2.832 -1.817 1.00 70.81 77 ALA A C 1
ATOM 569 O O . ALA A 1 77 ? -13.526 -3.780 -1.328 1.00 70.81 77 ALA A O 1
ATOM 570 N N . VAL A 1 78 ? -15.330 -2.430 -1.358 1.00 78.56 78 VAL A N 1
ATOM 571 C CA . VAL A 1 78 ? -16.042 -3.099 -0.265 1.00 78.56 78 VAL A CA 1
ATOM 572 C C . VAL A 1 78 ? -17.390 -3.610 -0.742 1.00 78.56 78 VAL A C 1
ATOM 574 O O . VAL A 1 78 ? -18.100 -2.943 -1.490 1.00 78.56 78 VAL A O 1
ATOM 577 N N . SER A 1 79 ? -17.775 -4.790 -0.273 1.00 84.25 79 SER A N 1
ATOM 578 C CA . SER A 1 79 ? -19.134 -5.285 -0.423 1.00 84.25 79 SER A CA 1
ATOM 579 C C . SER A 1 79 ? -20.078 -4.442 0.429 1.00 84.25 79 SER A C 1
ATOM 581 O O . SER A 1 79 ? -19.975 -4.427 1.660 1.00 84.25 79 SER A O 1
ATOM 583 N N . TYR A 1 80 ? -21.020 -3.755 -0.221 1.00 85.25 80 TYR A N 1
ATOM 584 C CA . TYR A 1 80 ? -22.018 -2.921 0.451 1.00 85.25 80 TYR A CA 1
ATOM 585 C C . TYR A 1 80 ? -22.865 -3.726 1.444 1.00 85.25 80 TYR A C 1
ATOM 587 O O . TYR A 1 80 ? -23.030 -3.311 2.589 1.00 85.25 80 TYR A O 1
ATOM 595 N N . ALA A 1 81 ? -23.350 -4.904 1.033 1.00 87.88 81 ALA A N 1
ATOM 596 C CA . ALA A 1 81 ? -24.205 -5.749 1.866 1.00 87.88 81 ALA A CA 1
ATOM 597 C C . ALA A 1 81 ? -23.486 -6.200 3.147 1.00 87.88 81 ALA A C 1
ATOM 599 O O . ALA A 1 81 ? -24.008 -6.021 4.248 1.00 87.88 81 ALA A O 1
ATOM 600 N N . TRP A 1 82 ? -22.260 -6.717 3.016 1.00 88.19 82 TRP A N 1
ATOM 601 C CA . TRP A 1 82 ? -21.466 -7.129 4.175 1.00 88.19 82 TRP A CA 1
ATOM 602 C C . TRP A 1 82 ? -21.071 -5.943 5.050 1.00 88.19 82 TRP A C 1
ATOM 604 O O . TRP A 1 82 ? -21.127 -6.054 6.271 1.00 88.19 82 TRP A O 1
ATOM 614 N N . THR A 1 83 ? -20.752 -4.796 4.449 1.00 88.56 83 THR A N 1
ATOM 615 C CA . THR A 1 83 ? -20.425 -3.577 5.198 1.00 88.56 83 THR A CA 1
ATOM 616 C C . THR A 1 83 ? -21.600 -3.130 6.067 1.00 88.56 83 THR A C 1
ATOM 618 O O . THR A 1 83 ? -21.411 -2.876 7.250 1.00 88.56 83 THR A O 1
ATOM 621 N N . VAL A 1 84 ? -22.836 -3.131 5.550 1.00 88.62 84 VAL A N 1
ATOM 622 C CA . VAL A 1 84 ? -24.031 -2.806 6.356 1.00 88.62 84 VAL A CA 1
ATOM 623 C C . VAL A 1 84 ? -24.196 -3.777 7.528 1.00 88.62 84 VAL A C 1
ATOM 625 O O . VAL A 1 84 ? -24.387 -3.341 8.665 1.00 88.62 84 VAL A O 1
ATOM 628 N N . VAL A 1 85 ? -24.084 -5.086 7.279 1.00 92.06 85 VAL A N 1
ATOM 629 C CA . VAL A 1 85 ? -24.218 -6.116 8.324 1.00 92.06 85 VAL A CA 1
ATOM 630 C C . VAL A 1 85 ? -23.158 -5.938 9.414 1.00 92.06 85 VAL A C 1
ATOM 632 O O . VAL A 1 85 ? -23.492 -5.872 10.598 1.00 92.06 85 VAL A O 1
ATOM 635 N N . PHE A 1 86 ? -21.886 -5.810 9.035 1.00 91.00 86 PHE A N 1
ATOM 636 C CA . PHE A 1 86 ? -20.787 -5.693 9.991 1.00 91.00 86 PHE A CA 1
ATOM 637 C C . PHE A 1 86 ? -20.7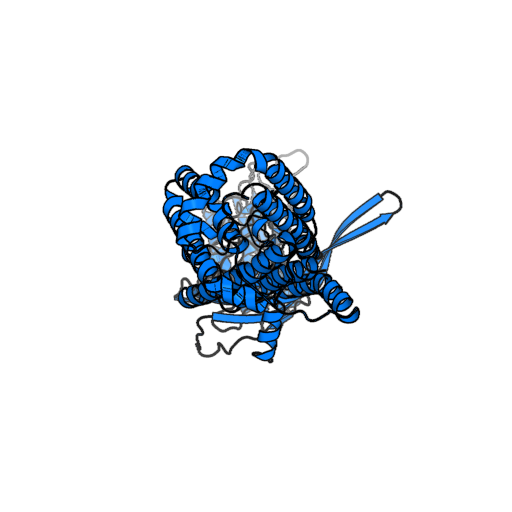28 -4.324 10.681 1.00 91.00 86 PHE A C 1
ATOM 639 O O . PHE A 1 86 ? -20.344 -4.264 11.849 1.00 91.00 86 PHE A O 1
ATOM 646 N N . SER A 1 87 ? -21.201 -3.248 10.044 1.00 89.25 87 SER A N 1
ATOM 647 C CA . SER A 1 87 ? -21.441 -1.963 10.712 1.00 89.25 87 SER A CA 1
ATOM 648 C C . SER A 1 87 ? -22.518 -2.070 11.792 1.00 89.25 87 SER A C 1
ATOM 650 O O . SER A 1 87 ? -22.319 -1.562 12.894 1.00 89.25 87 SER A O 1
ATOM 652 N N . LEU A 1 88 ? -23.638 -2.757 11.533 1.00 91.00 88 LEU A N 1
ATOM 653 C CA . LEU A 1 88 ? -24.681 -2.975 12.546 1.00 91.00 88 LEU A CA 1
ATOM 654 C C . LEU A 1 88 ? -24.169 -3.820 13.721 1.00 91.00 88 LEU A C 1
ATOM 656 O O . LEU A 1 88 ? -24.466 -3.509 14.876 1.00 91.00 88 LEU A O 1
ATOM 660 N N . ILE A 1 89 ? -23.360 -4.847 13.442 1.00 92.94 89 ILE A N 1
ATOM 661 C CA . ILE A 1 89 ? -22.693 -5.654 14.475 1.00 92.94 89 ILE A CA 1
ATOM 662 C C . ILE A 1 89 ? -21.746 -4.782 15.309 1.00 92.94 89 ILE A C 1
ATOM 664 O O . ILE A 1 89 ? -21.811 -4.819 16.539 1.00 92.94 89 ILE A O 1
ATOM 668 N N . ALA A 1 90 ? -20.909 -3.962 14.665 1.00 91.19 90 ALA A N 1
ATOM 669 C CA . ALA A 1 90 ? -19.992 -3.052 15.350 1.00 91.19 90 ALA A CA 1
ATOM 670 C C . ALA A 1 90 ? -20.742 -2.040 16.231 1.00 91.19 90 ALA A C 1
A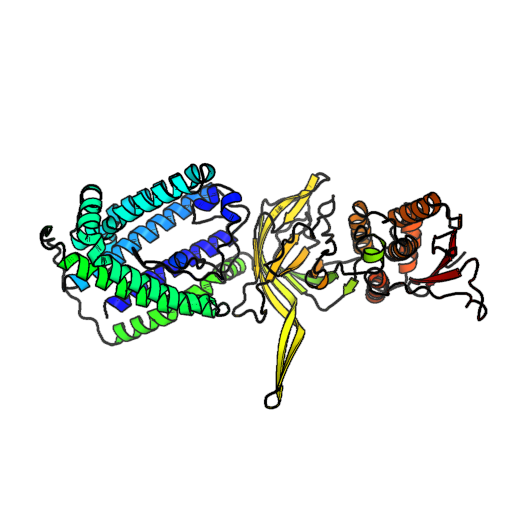TOM 672 O O . ALA A 1 90 ? -20.361 -1.837 17.383 1.00 91.19 90 ALA A O 1
ATOM 673 N N . ILE A 1 91 ? -21.854 -1.479 15.740 1.00 91.31 91 ILE A N 1
ATOM 674 C CA . ILE A 1 91 ? -22.739 -0.606 16.525 1.00 91.31 91 ILE A CA 1
ATOM 675 C C . ILE A 1 91 ? -23.286 -1.354 17.742 1.00 91.31 91 ILE A C 1
ATOM 677 O O . ILE A 1 91 ? -23.212 -0.835 18.854 1.00 91.31 91 ILE A O 1
ATOM 681 N N . GLY A 1 92 ? -23.784 -2.581 17.565 1.00 93.62 92 GLY A N 1
ATOM 682 C CA . GLY A 1 92 ? -24.278 -3.408 18.667 1.00 93.62 92 GLY A CA 1
ATOM 683 C C . GLY A 1 92 ? -23.211 -3.653 19.740 1.00 93.62 92 GLY A C 1
ATOM 684 O O . GLY A 1 92 ? -23.464 -3.428 20.926 1.00 93.62 92 GLY A O 1
ATOM 685 N N . ILE A 1 93 ? -22.000 -4.035 19.327 1.00 92.94 93 ILE A N 1
ATOM 686 C CA . ILE A 1 93 ? -20.843 -4.220 20.215 1.00 92.94 93 ILE A CA 1
ATOM 687 C C . ILE A 1 93 ? -20.540 -2.925 20.974 1.00 92.94 93 ILE A C 1
ATOM 689 O O . ILE A 1 93 ? -20.496 -2.929 22.203 1.00 92.94 93 ILE A O 1
ATOM 693 N N . GLN A 1 94 ? -20.382 -1.805 20.264 1.00 91.25 94 GLN A N 1
ATOM 694 C CA . GLN A 1 94 ? -20.054 -0.513 20.866 1.00 91.25 94 GLN A CA 1
ATOM 695 C C . GLN A 1 94 ? -21.134 -0.048 21.848 1.00 91.25 94 GLN A C 1
ATOM 697 O O . GLN A 1 94 ? -20.809 0.419 22.940 1.00 91.25 94 GLN A O 1
ATOM 702 N N . SER A 1 95 ? -22.416 -0.195 21.505 1.00 93.25 95 SER A N 1
ATOM 703 C CA . SER A 1 95 ? -23.534 0.174 22.378 1.00 93.25 95 SER A CA 1
ATOM 704 C C . SER A 1 95 ? -23.577 -0.671 23.648 1.00 93.25 95 SER A C 1
ATOM 706 O O . SER A 1 95 ? -23.787 -0.126 24.735 1.00 93.25 95 SER A O 1
ATOM 708 N N . TYR A 1 96 ? -23.354 -1.983 23.532 1.00 94.75 96 TYR A N 1
ATOM 709 C CA . TYR A 1 96 ? -23.288 -2.877 24.687 1.00 94.75 96 TYR A CA 1
ATOM 710 C C . TYR A 1 96 ? -22.091 -2.537 25.578 1.00 94.75 96 TYR A C 1
ATOM 712 O O . TYR A 1 96 ? -22.271 -2.297 26.773 1.00 94.75 96 TYR A O 1
ATOM 720 N N . SER A 1 97 ? -20.892 -2.423 24.999 1.00 93.69 97 SER A N 1
ATOM 721 C CA . SER A 1 97 ? -19.671 -2.067 25.728 1.00 93.69 97 SER A CA 1
ATOM 722 C C . SER A 1 97 ? -19.777 -0.706 26.410 1.00 93.69 97 SER A C 1
ATOM 724 O O . SER A 1 97 ? -19.417 -0.589 27.579 1.00 93.69 97 SER A O 1
ATOM 726 N N . ARG A 1 98 ? -20.360 0.304 25.749 1.00 91.50 98 ARG A N 1
ATOM 727 C CA . ARG A 1 98 ? -20.622 1.629 26.337 1.00 91.50 98 ARG A CA 1
ATOM 728 C C . ARG A 1 98 ? -21.557 1.528 27.549 1.00 91.50 98 ARG A C 1
ATOM 730 O O . ARG A 1 98 ? -21.300 2.177 28.562 1.00 91.50 98 ARG A O 1
ATOM 737 N N . GLY A 1 99 ? -22.600 0.695 27.476 1.00 91.38 99 GLY A N 1
ATOM 738 C CA . GLY A 1 99 ? -23.510 0.422 28.596 1.00 91.38 99 GLY A CA 1
ATOM 739 C C . GLY A 1 99 ? -22.822 -0.270 29.777 1.00 91.38 99 GLY A C 1
ATOM 740 O O . GLY A 1 99 ? -22.974 0.169 30.918 1.00 91.38 99 GLY A O 1
ATOM 741 N N . VAL A 1 100 ? -22.008 -1.296 29.506 1.00 91.94 100 VAL A N 1
ATOM 742 C C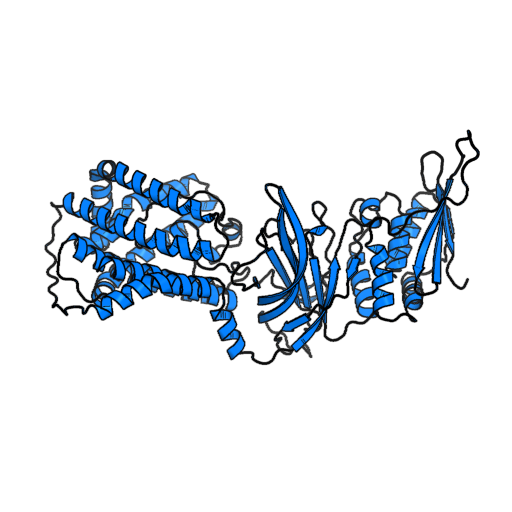A . VAL A 1 100 ? -21.182 -1.981 30.518 1.00 91.94 100 VAL A CA 1
ATOM 743 C C . VAL A 1 100 ? -20.211 -1.006 31.185 1.00 91.94 100 VAL A C 1
ATOM 745 O O . VAL A 1 100 ? -20.109 -0.957 32.412 1.00 91.94 100 VAL A O 1
ATOM 748 N N . TYR A 1 101 ? -19.502 -0.229 30.370 1.00 93.19 101 TYR A N 1
ATOM 749 C CA . TYR A 1 101 ? -18.442 0.672 30.795 1.00 93.19 101 TYR A CA 1
ATOM 750 C C . TYR A 1 101 ? -18.974 1.822 31.657 1.00 93.19 101 TYR A C 1
ATOM 752 O O . TYR A 1 101 ? -18.558 1.979 32.807 1.00 93.19 101 TYR A O 1
ATOM 760 N N . LEU A 1 102 ? -19.940 2.592 31.142 1.00 92.12 102 LEU A N 1
ATOM 761 C CA . LEU A 1 102 ? -20.526 3.713 31.880 1.00 92.12 102 LEU A CA 1
ATOM 762 C C . LEU A 1 102 ? -21.315 3.219 33.100 1.00 92.12 102 LEU A C 1
ATOM 764 O O . LEU A 1 102 ? -21.261 3.850 34.155 1.00 92.12 102 LEU A O 1
ATOM 768 N N . GLY A 1 103 ? -22.024 2.088 32.986 1.00 89.12 103 GLY A N 1
ATOM 769 C CA . GLY A 1 103 ? -22.762 1.488 34.102 1.00 89.12 103 GLY A CA 1
ATOM 770 C C . GLY A 1 103 ? -21.842 1.052 35.241 1.00 89.12 103 GLY A C 1
ATOM 771 O O . GLY A 1 103 ? -22.140 1.298 36.407 1.00 89.12 103 GLY A O 1
ATOM 772 N N . GLY A 1 104 ? -20.675 0.497 34.913 1.00 87.81 104 GLY A N 1
ATOM 773 C CA . GLY A 1 104 ? -19.654 0.192 35.907 1.00 87.81 104 GLY A CA 1
ATOM 774 C C . GLY A 1 104 ? -19.025 1.442 36.533 1.00 87.81 104 GLY A C 1
ATOM 775 O O . GLY A 1 104 ? -18.779 1.446 37.738 1.00 87.81 104 GLY A O 1
ATOM 776 N N . LEU A 1 105 ? -18.800 2.515 35.759 1.00 88.88 105 LEU A N 1
ATOM 777 C CA . LEU A 1 105 ? -18.304 3.795 36.292 1.00 88.88 105 LEU A CA 1
ATOM 778 C C . LEU A 1 105 ? -19.306 4.452 37.243 1.00 88.88 105 LEU A C 1
ATOM 780 O O . LEU A 1 105 ? -18.905 4.973 38.284 1.00 88.88 105 LEU A O 1
ATOM 784 N N . ARG A 1 106 ? -20.603 4.393 36.929 1.00 88.12 106 ARG A N 1
ATOM 785 C CA . ARG A 1 106 ? -21.675 4.916 37.786 1.00 88.12 106 ARG A CA 1
ATOM 786 C C . ARG A 1 106 ? -21.567 4.392 39.210 1.00 88.12 106 ARG A C 1
ATOM 788 O O . ARG A 1 106 ? -21.643 5.185 40.142 1.00 88.12 106 ARG A O 1
ATOM 795 N N . ASP A 1 107 ? -21.377 3.091 39.393 1.00 82.25 107 ASP A N 1
ATOM 796 C CA . ASP A 1 107 ? -21.346 2.517 40.739 1.00 82.25 107 ASP A CA 1
ATOM 797 C C . ASP A 1 107 ? -20.088 2.930 41.516 1.00 82.25 107 ASP A C 1
ATOM 799 O O . ASP A 1 107 ? -20.150 3.065 42.739 1.00 82.25 107 ASP A O 1
ATOM 803 N N . VAL A 1 108 ? -18.984 3.245 40.822 1.00 82.62 108 VAL A N 1
ATOM 804 C CA . VAL A 1 108 ? -17.820 3.902 41.445 1.00 82.62 108 VAL A CA 1
ATOM 805 C C . VAL A 1 108 ? -18.182 5.302 41.926 1.00 82.62 108 VAL A C 1
ATOM 807 O O . VAL A 1 108 ? -17.908 5.641 43.077 1.00 82.62 108 VAL A O 1
ATOM 810 N N . VAL A 1 109 ? -18.806 6.104 41.061 1.00 84.62 109 VAL A N 1
ATOM 811 C CA . VAL A 1 109 ? -19.167 7.497 41.359 1.00 84.62 109 VAL A CA 1
ATOM 812 C C . VAL A 1 109 ? -20.177 7.581 42.501 1.00 84.62 109 VAL A C 1
ATOM 814 O O . VAL A 1 109 ? -19.989 8.346 43.443 1.00 84.62 109 VAL A O 1
ATOM 817 N N . LEU A 1 110 ? -21.215 6.746 42.465 1.00 81.31 110 LEU A N 1
ATOM 818 C CA . LEU A 1 110 ? -22.257 6.696 43.491 1.00 81.31 110 LEU A CA 1
ATOM 819 C C . LEU A 1 110 ? -21.816 5.951 44.763 1.00 81.31 110 LEU A C 1
ATOM 821 O O . LEU A 1 110 ? -22.611 5.830 45.694 1.00 81.31 110 LEU A O 1
ATOM 825 N N . ARG A 1 111 ? -20.575 5.436 44.807 1.00 76.38 111 ARG A N 1
ATOM 826 C CA . ARG A 1 111 ? -20.019 4.621 45.904 1.00 76.38 111 ARG A CA 1
ATOM 827 C C . ARG A 1 111 ? -20.922 3.439 46.286 1.00 76.38 111 ARG A C 1
ATOM 829 O O . ARG A 1 111 ? -21.031 3.075 47.457 1.00 76.38 111 ARG A O 1
ATOM 836 N N . ARG A 1 112 ? -21.582 2.842 45.290 1.00 72.56 112 ARG A N 1
ATOM 837 C CA . ARG A 1 112 ? -22.479 1.691 45.455 1.00 72.56 112 ARG A CA 1
ATOM 838 C C . ARG A 1 112 ? -21.711 0.382 45.285 1.00 72.56 112 ARG A C 1
ATOM 840 O O . ARG A 1 112 ? -20.605 0.344 44.747 1.00 72.56 112 ARG A O 1
ATOM 847 N N . LYS A 1 113 ? -22.296 -0.712 45.775 1.00 70.56 113 LYS A N 1
ATOM 848 C CA . LYS A 1 113 ? -21.719 -2.050 45.602 1.00 70.56 113 LYS A CA 1
ATOM 849 C C . LYS A 1 113 ? -21.769 -2.426 44.110 1.00 70.56 113 LYS A C 1
ATOM 851 O O . LYS A 1 113 ? -22.848 -2.367 43.532 1.00 70.56 113 LYS A O 1
ATOM 856 N N . PRO A 1 114 ? -20.637 -2.798 43.485 1.00 68.88 114 PRO A N 1
ATOM 857 C CA . PRO A 1 114 ? -20.592 -3.070 42.052 1.00 68.88 114 PRO A CA 1
ATOM 858 C C . PRO A 1 114 ? -21.294 -4.390 41.702 1.00 68.88 114 PRO A C 1
ATOM 860 O O . PRO A 1 114 ? -21.036 -5.421 42.325 1.00 68.88 114 PRO A O 1
ATOM 863 N N . SER A 1 115 ? -22.121 -4.360 40.658 1.00 73.44 115 SER A N 1
ATOM 864 C CA . SER A 1 115 ? -22.804 -5.516 40.057 1.00 73.44 115 SER A CA 1
ATOM 865 C C . SER A 1 115 ? -21.903 -6.261 39.064 1.00 73.44 115 SER A C 1
ATOM 867 O O . SER A 1 115 ? -20.784 -5.834 38.749 1.00 73.44 115 SER A O 1
ATOM 869 N N . ARG A 1 116 ? -22.383 -7.389 38.521 1.00 80.50 116 ARG A N 1
ATOM 870 C CA . ARG A 1 116 ? -21.693 -8.055 37.409 1.00 80.50 116 ARG A CA 1
ATOM 871 C C . ARG A 1 116 ? -21.774 -7.165 36.170 1.00 80.50 116 ARG A C 1
ATOM 873 O O . ARG A 1 116 ? -22.830 -6.650 35.826 1.00 80.50 116 ARG A O 1
ATOM 880 N N . LEU A 1 117 ? -20.652 -7.028 35.464 1.00 83.62 117 LEU A N 1
ATOM 881 C CA . LEU A 1 117 ? -20.542 -6.135 34.306 1.00 83.62 117 LEU A CA 1
ATOM 882 C C . LEU A 1 117 ? -21.576 -6.433 33.206 1.00 83.62 117 LEU A C 1
ATOM 884 O O . LEU A 1 117 ? -22.099 -5.511 32.587 1.00 83.62 117 LEU A O 1
ATOM 888 N N . ALA A 1 118 ? -21.908 -7.710 33.007 1.00 85.56 118 ALA A N 1
ATOM 889 C CA . ALA A 1 118 ? -22.908 -8.137 32.032 1.00 85.56 118 ALA A CA 1
ATOM 890 C C . ALA A 1 118 ? -24.320 -7.596 32.326 1.00 85.56 118 ALA A C 1
ATOM 892 O O . ALA A 1 118 ? -25.082 -7.352 31.392 1.00 85.56 118 ALA A O 1
ATOM 893 N N . ASP A 1 119 ? -24.657 -7.367 33.598 1.00 86.81 119 ASP A N 1
ATOM 894 C CA . ASP A 1 119 ? -25.982 -6.882 33.987 1.00 86.81 119 ASP A CA 1
ATOM 895 C C . ASP A 1 119 ? -26.164 -5.416 33.574 1.00 86.81 119 ASP A C 1
ATOM 897 O O . ASP A 1 119 ? -27.203 -5.065 33.017 1.00 86.81 119 ASP A O 1
ATOM 901 N N . TYR A 1 120 ? -25.126 -4.576 33.719 1.00 87.62 120 TYR A N 1
ATOM 902 C CA . TYR A 1 120 ? -25.160 -3.203 33.192 1.00 87.62 120 TYR A CA 1
ATOM 903 C C . TYR A 1 120 ? -25.306 -3.180 31.675 1.00 87.62 120 TYR A C 1
ATOM 905 O O . TYR A 1 120 ? -26.072 -2.376 31.144 1.00 87.62 120 TYR A O 1
ATOM 913 N N . GLY A 1 121 ? -24.583 -4.067 30.983 1.00 87.75 121 GLY A N 1
ATOM 914 C CA . GLY A 1 121 ? -24.688 -4.216 29.537 1.00 87.75 121 GLY A CA 1
ATOM 915 C C . GLY A 1 121 ? -26.128 -4.492 29.133 1.00 87.75 121 GLY A C 1
ATOM 916 O O . GLY A 1 121 ? -26.713 -3.705 28.401 1.00 87.75 121 GLY A O 1
ATOM 917 N N . ARG A 1 122 ? -26.739 -5.545 29.686 1.00 89.56 122 ARG A N 1
ATOM 918 C CA . ARG A 1 122 ? -28.137 -5.919 29.407 1.00 89.56 122 ARG A CA 1
ATOM 919 C C . ARG A 1 122 ? -29.127 -4.800 29.728 1.00 89.56 122 ARG A C 1
ATOM 921 O O . ARG A 1 122 ? -30.004 -4.525 28.912 1.00 89.56 122 ARG A O 1
ATOM 928 N N . HIS A 1 123 ? -28.974 -4.149 30.881 1.00 90.12 123 HIS A N 1
ATOM 929 C CA . HIS A 1 123 ? -29.895 -3.106 31.340 1.00 90.12 123 HIS A CA 1
ATOM 930 C C . HIS A 1 123 ? -29.847 -1.851 30.457 1.00 90.12 123 HIS A C 1
ATOM 932 O O . HIS A 1 123 ? -30.884 -1.358 30.009 1.00 90.12 123 HIS A O 1
ATOM 938 N N . TYR A 1 124 ? -28.647 -1.350 30.146 1.00 91.56 124 TYR A N 1
ATOM 939 C CA . TYR A 1 124 ? -28.482 -0.106 29.386 1.00 91.56 124 TYR A CA 1
ATOM 940 C C . TYR A 1 124 ? -28.422 -0.304 27.863 1.00 91.56 124 TYR A C 1
ATOM 942 O O . TYR A 1 124 ? -28.550 0.684 27.134 1.00 91.56 124 TYR A O 1
ATOM 950 N N . PHE A 1 125 ? -28.283 -1.540 27.362 1.00 93.31 125 PHE A N 1
ATOM 951 C CA . PHE A 1 125 ? -28.066 -1.836 25.938 1.00 93.31 125 PHE A CA 1
ATOM 952 C C . PHE A 1 125 ? -29.078 -1.152 25.022 1.00 93.31 125 PHE A C 1
ATOM 954 O O . PHE A 1 125 ? -28.680 -0.400 24.139 1.00 93.31 125 PHE A O 1
ATOM 961 N N . LYS A 1 126 ? -30.385 -1.338 25.253 1.00 93.62 126 LYS A N 1
ATOM 962 C CA . LYS A 1 126 ? -31.436 -0.781 24.377 1.00 93.62 126 LYS A CA 1
ATOM 963 C C . LYS A 1 126 ? -31.361 0.748 24.276 1.00 93.62 126 LYS A C 1
ATOM 965 O O . LYS A 1 126 ? -31.566 1.312 23.204 1.00 93.62 126 LYS A O 1
ATOM 970 N N . ARG A 1 127 ? -31.057 1.424 25.388 1.00 92.88 127 ARG A N 1
ATOM 971 C CA . ARG A 1 127 ? -30.970 2.893 25.448 1.00 92.88 127 ARG A CA 1
ATOM 972 C C . ARG A 1 127 ? -29.690 3.398 24.779 1.00 92.88 127 ARG A C 1
ATOM 974 O O . ARG A 1 127 ? -29.742 4.370 24.030 1.00 92.88 127 ARG A O 1
ATOM 981 N N . MET A 1 128 ? -28.572 2.701 24.992 1.00 92.88 128 MET A N 1
ATOM 982 C CA . MET A 1 128 ? -27.293 2.993 24.336 1.00 92.88 128 MET A CA 1
ATOM 983 C C . MET A 1 128 ? -27.320 2.709 22.838 1.00 92.88 128 MET A C 1
ATOM 985 O O . MET A 1 128 ? -26.706 3.445 22.073 1.00 92.88 128 MET A O 1
ATOM 989 N N . LEU A 1 129 ? -28.056 1.683 22.416 1.00 93.31 129 LEU A N 1
ATOM 990 C CA . LEU A 1 129 ? -28.271 1.361 21.013 1.00 93.31 129 LEU A CA 1
ATOM 991 C C . LEU A 1 129 ? -29.042 2.481 20.317 1.00 93.31 129 LEU A C 1
ATOM 993 O O . LEU A 1 129 ? -28.605 2.963 19.279 1.00 93.31 129 LEU A O 1
ATOM 997 N N . GLY A 1 130 ? -30.127 2.967 20.931 1.00 92.00 130 GLY A N 1
ATOM 998 C CA . GLY A 1 130 ? -30.862 4.125 20.415 1.00 92.00 130 GLY A CA 1
ATOM 999 C C . GLY A 1 130 ? -29.986 5.378 20.293 1.00 92.00 130 GLY A C 1
ATOM 1000 O O . GLY A 1 130 ? -30.045 6.069 19.280 1.00 92.00 130 GLY A O 1
ATOM 1001 N N . TRP A 1 131 ? -29.116 5.638 21.274 1.00 91.12 131 TRP A N 1
ATOM 1002 C CA . TRP A 1 131 ? -28.146 6.735 21.190 1.00 91.12 131 TRP A CA 1
ATOM 1003 C C . TRP A 1 131 ? -27.120 6.537 20.061 1.00 91.12 131 TRP A C 1
ATOM 1005 O O . TRP A 1 131 ? -26.867 7.467 19.300 1.00 91.12 131 TRP A O 1
ATOM 1015 N N . SER A 1 132 ? -26.570 5.331 19.890 1.00 89.88 132 SER A N 1
ATOM 1016 C CA . SER A 1 132 ? -25.655 5.035 18.778 1.00 89.88 132 SER A CA 1
ATOM 1017 C C . SER A 1 132 ? -26.331 5.158 17.407 1.00 89.88 132 SER A C 1
ATOM 1019 O O . SER A 1 132 ? -25.704 5.643 16.471 1.00 89.88 132 SER A O 1
ATOM 1021 N N . PHE A 1 133 ? -27.614 4.802 17.280 1.00 89.62 133 PHE A N 1
ATOM 1022 C CA . PHE A 1 133 ? -28.380 5.047 16.053 1.00 89.62 133 PHE A CA 1
ATOM 1023 C C . PHE A 1 133 ? -28.546 6.541 15.760 1.00 89.62 133 PHE A C 1
ATOM 1025 O O . PHE A 1 133 ? -28.408 6.944 14.609 1.00 89.62 133 PHE A O 1
ATOM 1032 N N . LEU A 1 134 ? -28.776 7.380 16.774 1.00 89.06 134 LEU A N 1
ATOM 1033 C CA . LEU A 1 134 ? -28.804 8.837 16.587 1.00 89.06 134 LEU A CA 1
ATOM 1034 C C . LEU A 1 134 ? -27.444 9.376 16.131 1.00 89.06 134 LEU A C 1
ATOM 1036 O O . LEU A 1 134 ? -27.392 10.218 15.239 1.00 89.06 134 LEU A O 1
ATOM 1040 N N . GLN A 1 135 ? -26.346 8.858 16.692 1.00 85.38 135 GLN A N 1
ATOM 1041 C CA . GLN A 1 135 ? -24.993 9.203 16.244 1.00 85.38 135 GLN A CA 1
ATOM 1042 C C . GLN A 1 135 ? -24.744 8.765 14.794 1.00 85.38 135 GLN A C 1
ATOM 1044 O O . GLN A 1 135 ? -24.161 9.527 14.027 1.00 85.38 135 GLN A O 1
ATOM 1049 N N . LEU A 1 136 ? -25.225 7.583 14.394 1.00 85.19 136 LEU A N 1
ATOM 1050 C CA . LEU A 1 136 ? -25.156 7.116 13.008 1.00 85.19 136 LEU A CA 1
ATOM 1051 C C . LEU A 1 136 ? -25.962 8.017 12.065 1.00 85.19 136 LEU A C 1
ATOM 1053 O O . LEU A 1 136 ? -25.461 8.395 11.012 1.00 85.19 136 LEU A O 1
ATOM 1057 N N . LEU A 1 137 ? -27.192 8.381 12.435 1.00 87.31 137 LEU A N 1
ATOM 1058 C CA . LEU A 1 137 ? -28.021 9.291 11.640 1.00 87.31 137 LEU A CA 1
ATOM 1059 C C . LEU A 1 137 ? -27.360 10.661 11.498 1.00 87.31 137 LEU A C 1
ATOM 1061 O O . LEU A 1 137 ? -27.381 11.235 10.414 1.00 87.31 137 LEU A O 1
ATOM 1065 N N . ALA A 1 138 ? -26.727 11.158 12.561 1.00 84.69 138 ALA A N 1
ATOM 1066 C CA . ALA A 1 138 ? -25.953 12.385 12.497 1.00 84.69 138 ALA A CA 1
ATOM 1067 C C . ALA A 1 138 ? -24.723 12.232 11.593 1.00 84.69 138 ALA A C 1
ATOM 1069 O O . ALA A 1 138 ? -24.470 13.112 10.784 1.00 84.69 138 ALA A O 1
ATOM 1070 N N . LEU A 1 139 ? -23.999 11.110 11.648 1.00 81.06 139 LEU A N 1
ATOM 1071 C CA . LEU A 1 139 ? -22.895 10.841 10.722 1.00 81.06 139 LEU A CA 1
ATOM 1072 C C . LEU A 1 139 ? -23.374 10.851 9.262 1.00 81.06 139 LEU A C 1
ATOM 1074 O O . LEU A 1 139 ? -22.761 11.512 8.429 1.00 81.06 139 LEU A O 1
ATOM 1078 N N . ILE A 1 140 ? -24.487 10.173 8.964 1.00 82.88 140 ILE A N 1
ATOM 1079 C CA . ILE A 1 140 ? -25.089 10.153 7.622 1.00 82.88 140 ILE A CA 1
ATOM 1080 C C . ILE A 1 140 ? -25.496 11.569 7.203 1.00 82.88 140 ILE A C 1
ATOM 1082 O O . ILE A 1 140 ? -25.160 11.998 6.103 1.00 82.88 140 ILE A O 1
ATOM 1086 N N . ALA A 1 141 ? -26.155 12.326 8.083 1.00 84.81 141 ALA A N 1
ATOM 1087 C CA . ALA A 1 141 ? -26.502 13.719 7.822 1.00 84.81 141 ALA A CA 1
ATOM 1088 C C . ALA A 1 141 ? -25.252 14.571 7.555 1.00 84.81 141 ALA A C 1
ATOM 1090 O O . ALA A 1 141 ? -25.249 15.369 6.627 1.00 84.81 141 ALA A O 1
ATOM 1091 N N . GLY A 1 142 ? -24.170 14.371 8.309 1.00 82.38 142 GLY A N 1
ATOM 1092 C CA . GLY A 1 142 ? -22.902 15.071 8.112 1.00 82.38 142 GLY A CA 1
ATOM 1093 C C . GLY A 1 142 ? -22.287 14.793 6.743 1.00 82.38 142 GLY A C 1
ATOM 1094 O O . GLY A 1 142 ? -21.862 15.729 6.073 1.00 82.38 142 GLY A O 1
ATOM 1095 N N . VAL A 1 143 ? -22.307 13.533 6.297 1.00 78.56 143 VAL A N 1
ATOM 1096 C CA . VAL A 1 143 ? -21.856 13.147 4.950 1.00 78.56 143 VAL A CA 1
ATOM 1097 C C . VAL A 1 143 ? -22.729 13.792 3.869 1.00 78.56 143 VAL A C 1
ATOM 1099 O O . VAL A 1 143 ? -22.197 14.349 2.914 1.00 78.56 143 VAL A O 1
ATOM 1102 N N . LEU A 1 144 ? -24.055 13.784 4.035 1.00 82.69 144 LEU A N 1
ATOM 1103 C CA . LEU A 1 144 ? -24.987 14.410 3.086 1.00 82.69 144 LEU A CA 1
ATOM 1104 C C . LEU A 1 144 ? -24.852 15.939 3.032 1.00 82.69 144 LEU A C 1
ATOM 1106 O O . LEU A 1 144 ? -25.106 16.541 1.992 1.00 82.69 144 LEU A O 1
ATOM 1110 N N . LEU A 1 145 ? -24.452 16.569 4.138 1.00 83.94 145 LEU A N 1
ATOM 1111 C CA . LEU A 1 145 ? -24.238 18.013 4.235 1.00 83.94 145 LEU A CA 1
ATOM 1112 C C . LEU A 1 145 ? -22.833 18.446 3.796 1.00 83.94 145 LEU A C 1
ATOM 1114 O O . LEU A 1 145 ? -22.631 19.634 3.552 1.00 83.94 145 LEU A O 1
ATOM 1118 N N . ALA A 1 146 ? -21.872 17.526 3.670 1.00 80.44 146 ALA A N 1
ATOM 1119 C CA . ALA A 1 146 ? -20.490 17.850 3.313 1.00 80.44 146 ALA A CA 1
ATOM 1120 C C . ALA A 1 146 ? -20.328 18.647 2.000 1.00 80.44 146 ALA A C 1
ATOM 1122 O O . ALA A 1 146 ? -19.525 19.584 1.992 1.00 80.44 146 ALA A O 1
ATOM 1123 N N . PRO A 1 147 ? -21.105 18.387 0.926 1.00 83.44 147 PRO A N 1
ATOM 1124 C CA . PRO A 1 147 ? -21.041 19.182 -0.305 1.00 83.44 147 PRO A CA 1
ATOM 1125 C C . PRO A 1 147 ? -21.443 20.654 -0.129 1.00 83.44 147 PRO A C 1
ATOM 1127 O O . PRO A 1 147 ? -21.071 21.492 -0.944 1.00 83.44 147 PRO A O 1
ATOM 1130 N N . LEU A 1 148 ? -22.188 20.989 0.930 1.00 84.88 148 LEU A N 1
ATOM 1131 C CA . LEU A 1 148 ? -22.622 22.359 1.230 1.00 84.88 148 LEU A CA 1
ATOM 1132 C C . LEU A 1 148 ? -21.539 23.182 1.955 1.00 84.88 148 LEU A C 1
ATOM 1134 O O . LEU A 1 148 ? -21.777 24.332 2.330 1.00 84.88 148 LEU A O 1
ATOM 1138 N N . GLY A 1 149 ? -20.354 22.605 2.168 1.00 80.06 149 GLY A N 1
ATOM 1139 C CA . GLY A 1 149 ? -19.214 23.253 2.805 1.00 80.06 149 GLY A CA 1
ATOM 1140 C C . GLY A 1 149 ? -19.137 23.048 4.327 1.00 80.06 149 GLY A C 1
ATOM 1141 O O . GLY A 1 149 ? -19.923 22.308 4.923 1.00 80.06 149 GLY A O 1
ATOM 1142 N N . PRO A 1 150 ? -18.168 23.700 4.997 1.00 82.81 150 PRO A N 1
ATOM 1143 C CA . PRO A 1 150 ? -17.859 23.444 6.407 1.00 82.81 150 PRO A CA 1
ATOM 1144 C C . PRO A 1 150 ? -18.914 23.979 7.389 1.00 82.81 150 PRO A C 1
ATOM 1146 O O . PRO A 1 150 ? -19.002 23.487 8.512 1.00 82.81 150 PRO A O 1
ATOM 1149 N N . GLY A 1 151 ? -19.723 24.968 6.990 1.00 87.56 151 GLY A N 1
ATOM 1150 C CA . GLY A 1 151 ? -20.724 25.604 7.856 1.00 87.56 151 GLY A CA 1
ATOM 1151 C C . GLY A 1 151 ? -21.800 24.631 8.363 1.00 87.56 151 GLY A C 1
ATOM 1152 O O . GLY A 1 151 ? -21.935 24.468 9.577 1.00 87.56 151 GLY A O 1
ATOM 1153 N N . PRO A 1 152 ? -22.538 23.938 7.474 1.00 85.94 152 PRO A N 1
ATOM 1154 C CA . PRO A 1 152 ? -23.545 22.950 7.870 1.00 85.94 152 PRO A CA 1
ATOM 1155 C C . PRO A 1 152 ? -22.987 21.815 8.738 1.00 85.94 152 PRO A C 1
ATOM 1157 O O . PRO A 1 152 ? -23.621 21.417 9.717 1.00 85.94 152 PRO A O 1
ATOM 1160 N N . ILE A 1 153 ? -21.771 21.347 8.436 1.00 82.19 153 ILE A N 1
ATOM 1161 C CA . ILE A 1 153 ? -21.069 20.353 9.258 1.00 82.19 153 ILE A CA 1
ATOM 1162 C C . ILE A 1 153 ? -20.788 20.914 10.661 1.00 82.19 153 ILE A C 1
ATOM 1164 O O . ILE A 1 153 ? -21.069 20.247 11.657 1.00 82.19 153 ILE A O 1
ATOM 1168 N N . ALA A 1 154 ? -20.281 22.145 10.765 1.00 82.75 154 ALA A N 1
ATOM 1169 C CA . ALA A 1 154 ? -20.004 22.784 12.051 1.00 82.75 154 ALA A CA 1
ATOM 1170 C C . ALA A 1 154 ? -21.274 22.945 12.906 1.00 82.75 154 ALA A C 1
ATOM 1172 O O . ALA A 1 154 ? -21.235 22.687 14.110 1.00 82.75 154 ALA A O 1
ATOM 1173 N N . ILE A 1 155 ? -22.409 23.299 12.291 1.00 86.88 155 ILE A N 1
ATOM 1174 C CA . ILE A 1 155 ? -23.710 23.379 12.976 1.00 86.88 155 ILE A CA 1
ATOM 1175 C C . ILE A 1 155 ? -24.116 22.005 13.515 1.00 86.88 155 ILE A C 1
ATOM 1177 O O . ILE A 1 155 ? -24.505 21.891 14.676 1.00 86.88 155 ILE A O 1
ATOM 1181 N N . LEU A 1 156 ? -23.991 20.952 12.706 1.00 85.88 156 LEU A N 1
ATOM 1182 C CA . LEU A 1 156 ? -24.301 19.590 13.133 1.00 85.88 156 LEU A CA 1
ATOM 1183 C C . LEU A 1 156 ? -23.421 19.145 14.315 1.00 85.88 156 LEU A C 1
ATOM 1185 O O . LEU A 1 156 ? -23.937 18.586 15.286 1.00 85.88 156 LEU A O 1
ATOM 1189 N N . PHE A 1 157 ? -22.116 19.432 14.273 1.00 81.31 157 PHE A N 1
ATOM 1190 C CA . PHE A 1 157 ? -21.210 19.167 15.394 1.00 81.31 157 PHE A CA 1
ATOM 1191 C C . PHE A 1 157 ? -21.596 19.954 16.647 1.00 81.31 157 PHE A C 1
ATOM 1193 O O . PHE A 1 157 ? -21.596 19.385 17.738 1.00 81.31 157 PHE A O 1
ATOM 1200 N N . LEU A 1 158 ? -21.972 21.228 16.505 1.00 85.88 158 LEU A N 1
ATOM 1201 C CA . LEU A 1 158 ? -22.440 22.052 17.619 1.00 85.88 158 LEU A CA 1
ATOM 1202 C C . LEU A 1 158 ? -23.706 21.460 18.253 1.00 85.88 158 LEU A C 1
ATOM 1204 O O . LEU A 1 158 ? -23.795 21.366 19.477 1.00 85.88 158 LEU A O 1
ATOM 1208 N N . VAL A 1 159 ? -24.659 21.005 17.433 1.00 87.25 159 VAL A N 1
ATOM 1209 C CA . VAL A 1 159 ? -25.869 20.324 17.909 1.00 87.25 159 VAL A CA 1
ATOM 1210 C C . VAL A 1 159 ? -25.490 19.060 18.681 1.00 87.25 159 VAL A C 1
ATOM 1212 O O . VAL A 1 159 ? -25.885 18.918 19.837 1.00 87.25 159 VAL A O 1
ATOM 1215 N N . LEU A 1 160 ? -24.675 18.172 18.105 1.00 85.00 160 LEU A N 1
ATOM 1216 C CA . LEU A 1 160 ? -24.218 16.950 18.779 1.00 85.00 160 LEU A CA 1
ATOM 1217 C C . LEU A 1 160 ? -23.496 17.238 20.101 1.00 85.00 160 LEU A C 1
ATOM 1219 O O . LEU A 1 160 ? -23.691 16.519 21.082 1.00 85.00 160 LEU A O 1
ATOM 1223 N N . PHE A 1 161 ? -22.697 18.302 20.140 1.00 84.50 161 PHE A N 1
ATOM 1224 C CA . PHE A 1 161 ? -21.958 18.722 21.323 1.00 84.50 161 PHE A CA 1
ATOM 1225 C C . PHE A 1 161 ? -22.887 19.132 22.474 1.00 84.50 161 PHE A C 1
ATOM 1227 O O . PHE A 1 161 ? -22.663 18.723 23.615 1.00 84.50 161 PHE A O 1
ATOM 1234 N N . VAL A 1 162 ? -23.984 19.837 22.181 1.00 87.81 162 VAL A N 1
ATOM 1235 C CA . VAL A 1 162 ? -25.013 20.188 23.179 1.00 87.81 162 VAL A CA 1
ATOM 1236 C C . VAL A 1 162 ? -25.704 18.942 23.755 1.00 87.81 162 VAL A C 1
ATOM 1238 O O . VAL A 1 162 ? -26.095 18.931 24.923 1.00 87.81 162 VAL A O 1
ATOM 1241 N N . TYR A 1 163 ? -25.805 17.859 22.977 1.00 89.62 163 TYR A N 1
ATOM 1242 C CA . TYR A 1 163 ? -26.348 16.572 23.430 1.00 89.62 163 TYR A CA 1
ATOM 1243 C C . TYR A 1 163 ? -25.294 15.621 24.032 1.00 89.62 163 TYR A C 1
ATOM 1245 O O . TYR A 1 163 ? -25.621 14.486 24.381 1.00 89.62 163 TYR A O 1
ATOM 1253 N N . SER A 1 164 ? -24.046 16.057 24.229 1.00 86.81 164 SER A N 1
ATOM 1254 C CA . SER A 1 164 ? -22.954 15.203 24.737 1.00 86.81 164 SER A CA 1
ATOM 1255 C C . SER A 1 164 ? -23.213 14.590 26.123 1.00 86.81 164 SER A C 1
ATOM 1257 O O . SER A 1 164 ? -22.665 13.535 26.441 1.00 86.81 164 SER A O 1
ATOM 1259 N N . PHE A 1 165 ? -24.078 15.197 26.946 1.00 88.44 165 PHE A N 1
ATOM 1260 C CA . PHE A 1 165 ? -24.401 14.704 28.295 1.00 88.44 165 PHE A CA 1
ATOM 1261 C C . PHE A 1 165 ? -25.411 13.547 28.310 1.00 88.44 165 PHE A C 1
ATOM 1263 O O . PHE A 1 165 ? -25.493 12.816 29.297 1.00 88.44 165 PHE A O 1
ATOM 1270 N N . VAL A 1 166 ? -26.157 13.335 27.223 1.00 90.12 166 VAL A N 1
ATOM 1271 C CA . VAL A 1 166 ? -27.217 12.316 27.114 1.00 90.12 166 VAL A CA 1
ATOM 1272 C C . VAL A 1 166 ? -26.775 10.910 27.561 1.00 90.12 166 VAL A C 1
ATOM 1274 O O . VAL A 1 166 ? -27.456 10.348 28.424 1.00 90.12 166 VAL A O 1
ATOM 1277 N N . PRO A 1 167 ? -25.658 10.325 27.074 1.00 89.75 167 PRO A N 1
ATOM 1278 C CA . PRO A 1 167 ? -25.235 8.986 27.500 1.00 89.75 167 PRO A CA 1
ATOM 1279 C C . PRO A 1 167 ? -24.951 8.892 29.006 1.00 89.75 167 PRO A C 1
ATOM 1281 O O . PRO A 1 167 ? -25.206 7.855 29.617 1.00 89.75 167 PRO A O 1
ATOM 1284 N N . TYR A 1 168 ? -24.485 9.974 29.628 1.00 90.44 168 TYR A N 1
ATOM 1285 C CA . TYR A 1 168 ? -24.230 10.021 31.067 1.00 90.44 168 TYR A CA 1
ATOM 1286 C C . TYR A 1 168 ? -25.516 10.107 31.878 1.00 90.44 168 TYR A C 1
ATOM 1288 O O . TYR A 1 168 ? -25.639 9.425 32.892 1.00 90.44 168 TYR A O 1
ATOM 1296 N N . LEU A 1 169 ? -26.489 10.893 31.415 1.00 88.56 169 LEU A N 1
ATOM 1297 C CA . LEU A 1 169 ? -27.794 11.025 32.066 1.00 88.56 169 LEU A CA 1
ATOM 1298 C C . LEU A 1 169 ? -28.585 9.714 32.036 1.00 88.56 169 LEU A C 1
ATOM 1300 O O . LEU A 1 169 ? -29.207 9.352 33.034 1.00 88.56 169 LEU A O 1
ATOM 1304 N N . ILE A 1 170 ? -28.512 8.976 30.922 1.00 88.12 170 ILE A N 1
ATOM 1305 C CA . ILE A 1 170 ? -29.119 7.642 30.791 1.00 88.12 170 ILE A CA 1
ATOM 1306 C C . ILE A 1 170 ? -28.604 6.700 31.880 1.00 88.12 170 ILE A C 1
ATOM 1308 O O . ILE A 1 170 ? -29.376 5.908 32.409 1.00 88.12 170 ILE A O 1
ATOM 1312 N N . VAL A 1 171 ? -27.314 6.775 32.211 1.00 88.38 171 VAL A N 1
ATOM 1313 C CA . VAL A 1 171 ? -26.671 5.806 33.102 1.00 88.38 171 VAL A CA 1
ATOM 1314 C C . VAL A 1 171 ? -26.668 6.263 34.554 1.00 88.38 171 VAL A C 1
ATOM 1316 O O . VAL A 1 171 ? -27.074 5.503 35.426 1.00 88.38 171 VAL A O 1
ATOM 1319 N N . LEU A 1 172 ? -26.234 7.493 34.846 1.00 85.75 172 LEU A N 1
ATOM 1320 C CA . LEU A 1 172 ? -26.160 8.001 36.221 1.00 85.75 172 LEU A CA 1
ATOM 1321 C C . LEU A 1 172 ? -27.529 7.957 36.905 1.00 85.75 172 LEU A C 1
ATOM 1323 O O . LEU A 1 172 ? -27.638 7.454 38.026 1.00 85.75 172 LEU A O 1
ATOM 1327 N N . TYR A 1 173 ? -28.559 8.414 36.191 1.00 83.94 173 TYR A N 1
ATOM 1328 C CA . TYR A 1 173 ? -29.914 8.607 36.709 1.00 83.94 173 TYR A CA 1
ATOM 1329 C C . TYR A 1 173 ? -30.931 7.591 36.179 1.00 83.94 173 TYR A C 1
ATOM 1331 O O . TYR A 1 173 ? -32.121 7.726 36.442 1.00 83.94 173 TYR A O 1
ATOM 1339 N N . ASP A 1 174 ? -30.475 6.580 35.433 1.00 84.06 174 ASP A N 1
ATOM 1340 C CA . ASP A 1 174 ? -31.330 5.547 34.835 1.00 84.06 174 ASP A CA 1
ATOM 1341 C C . ASP A 1 174 ? -32.478 6.120 33.973 1.00 84.06 174 ASP A C 1
ATOM 1343 O O . ASP A 1 174 ? -33.568 5.554 33.879 1.00 84.06 174 ASP A O 1
ATOM 1347 N N . HIS A 1 175 ? -32.249 7.262 33.318 1.00 86.19 175 HIS A N 1
ATOM 1348 C CA . HIS A 1 175 ? -33.255 7.900 32.475 1.00 86.19 175 HIS A CA 1
ATOM 1349 C C . HIS A 1 175 ? -33.499 7.133 31.167 1.00 86.19 175 HIS A C 1
ATOM 1351 O O . HIS A 1 175 ? -32.613 6.470 30.614 1.00 86.19 175 HIS A O 1
ATOM 1357 N N . THR A 1 176 ? -34.714 7.254 30.629 1.00 89.06 176 THR A N 1
ATOM 1358 C CA . THR A 1 176 ? -35.019 6.826 29.258 1.00 89.06 176 THR A CA 1
ATOM 1359 C C . THR A 1 176 ? -34.340 7.759 28.250 1.00 89.06 176 THR A C 1
ATOM 1361 O O . THR A 1 176 ? -34.102 8.932 28.539 1.00 89.06 176 THR A O 1
ATOM 1364 N N . LEU A 1 177 ? -34.045 7.257 27.045 1.00 89.75 177 LEU A N 1
ATOM 1365 C CA . LEU A 1 177 ? -33.384 8.043 25.992 1.00 89.75 177 LEU A CA 1
ATOM 1366 C C . LEU A 1 177 ? -34.146 9.341 25.673 1.00 89.75 177 LEU A C 1
ATOM 1368 O O . LEU A 1 177 ? -33.538 10.404 25.613 1.00 89.75 177 LEU A O 1
ATOM 1372 N N . GLY A 1 178 ? -35.474 9.270 25.528 1.00 90.50 178 GLY A N 1
ATOM 1373 C CA . GLY A 1 178 ? -36.303 10.443 25.227 1.00 90.50 178 GLY A CA 1
ATOM 1374 C C . GLY A 1 178 ? -36.252 11.514 26.320 1.00 90.50 178 GLY A C 1
ATOM 1375 O O . GLY A 1 178 ? -36.147 12.701 26.018 1.00 90.50 178 GLY A O 1
ATOM 1376 N N . TYR A 1 179 ? -36.250 11.106 27.592 1.00 89.44 179 TYR A N 1
ATOM 1377 C CA . TYR A 1 179 ? -36.119 12.047 28.704 1.00 89.44 179 TYR A CA 1
ATOM 1378 C C . TYR A 1 179 ? -34.716 12.665 28.764 1.00 89.44 179 TYR A C 1
ATOM 1380 O O . TYR A 1 179 ? -34.578 13.880 28.899 1.00 89.44 179 TYR A O 1
ATOM 1388 N N . ALA A 1 180 ? -33.673 11.849 28.591 1.00 88.81 180 ALA A N 1
ATOM 1389 C CA . ALA A 1 180 ? -32.291 12.320 28.574 1.00 88.81 180 ALA A CA 1
ATOM 1390 C C . ALA A 1 180 ? -32.026 13.315 27.429 1.00 88.81 180 ALA A C 1
ATOM 1392 O O . ALA A 1 180 ? -31.345 14.315 27.648 1.00 88.81 180 ALA A O 1
ATOM 1393 N N . LEU A 1 181 ? -32.609 13.097 26.243 1.00 91.69 181 LEU A N 1
ATOM 1394 C CA . LEU A 1 181 ? -32.555 14.046 25.123 1.00 91.69 181 LEU A CA 1
ATOM 1395 C C . LEU A 1 181 ? -33.238 15.373 25.465 1.00 91.69 181 LEU A C 1
ATOM 1397 O O . LEU A 1 181 ? -32.700 16.430 25.162 1.00 91.69 181 LEU A O 1
ATOM 1401 N N . LYS A 1 182 ? -34.393 15.338 26.138 1.00 91.62 182 LYS A N 1
ATOM 1402 C CA . LYS A 1 182 ? -35.114 16.558 26.526 1.00 91.62 182 LYS A CA 1
ATOM 1403 C C . LYS A 1 182 ? -34.333 17.400 27.542 1.00 91.62 182 LYS A C 1
ATOM 1405 O O . LYS A 1 182 ? -34.313 18.623 27.441 1.00 91.62 182 LYS A O 1
ATOM 1410 N N . VAL A 1 183 ? -33.713 16.755 28.531 1.00 89.00 183 VAL A N 1
ATOM 1411 C CA . VAL A 1 183 ? -33.062 17.441 29.662 1.00 89.00 183 VAL A CA 1
ATOM 1412 C C . VAL A 1 183 ? -31.594 17.791 29.377 1.00 89.00 183 VAL A C 1
ATOM 1414 O O . VAL A 1 183 ? -31.103 18.812 29.863 1.00 89.00 183 VAL A O 1
ATOM 1417 N N . GLY A 1 184 ? -30.904 16.996 28.553 1.00 87.12 184 GLY A N 1
ATOM 1418 C CA . GLY A 1 184 ? -29.477 17.135 28.242 1.00 87.12 184 GLY A CA 1
ATOM 1419 C C . GLY A 1 184 ? -29.031 18.551 27.855 1.00 87.12 184 GLY A C 1
ATOM 1420 O O . GLY A 1 184 ? -28.156 19.087 28.533 1.00 87.12 184 GLY A O 1
ATOM 1421 N N . PRO A 1 185 ? -29.650 19.198 26.848 1.00 89.81 185 PRO A N 1
ATOM 1422 C CA . PRO A 1 185 ? -29.280 20.548 26.413 1.00 89.81 185 PRO A CA 1
ATOM 1423 C C . PRO A 1 185 ? -29.389 21.609 27.512 1.00 89.81 185 PRO A C 1
ATOM 1425 O O . PRO A 1 185 ? -28.542 22.497 27.614 1.00 89.81 185 PRO A O 1
ATOM 1428 N N . SER A 1 186 ? -30.426 21.512 28.351 1.00 89.25 186 SER A N 1
ATOM 1429 C CA . SER A 1 186 ? -30.647 22.453 29.454 1.00 89.25 186 SER A CA 1
ATOM 1430 C C . SER A 1 186 ? -29.539 22.335 30.501 1.00 89.25 186 SER A C 1
ATOM 1432 O O . SER A 1 186 ? -28.928 23.338 30.875 1.00 89.25 186 SER A O 1
ATOM 1434 N N . LEU A 1 187 ? -29.217 21.100 30.902 1.00 86.75 187 LEU A N 1
ATOM 1435 C CA . LEU A 1 187 ? -28.138 20.815 31.850 1.00 86.75 187 LEU A CA 1
ATOM 1436 C C . LEU A 1 187 ? -26.765 21.195 31.299 1.00 86.75 187 LEU A C 1
ATOM 1438 O O . LEU A 1 187 ? -25.945 21.763 32.022 1.00 86.75 187 LEU A O 1
ATOM 1442 N N . PHE A 1 188 ? -26.526 20.920 30.016 1.00 87.50 188 PHE A N 1
ATOM 1443 C CA . PHE A 1 188 ? -25.304 21.320 29.333 1.00 87.50 188 PHE A CA 1
ATOM 1444 C C . PHE A 1 188 ? -25.122 22.837 29.395 1.00 87.50 188 PHE A C 1
ATOM 1446 O O . PHE A 1 188 ? -24.091 23.313 29.865 1.00 87.50 188 PHE A O 1
ATOM 1453 N N . ARG A 1 189 ? -26.150 23.606 29.017 1.00 88.50 189 ARG A N 1
ATOM 1454 C CA . ARG A 1 189 ? -26.108 25.073 29.050 1.00 88.50 189 ARG A CA 1
ATOM 1455 C C . ARG A 1 189 ? -25.912 25.622 30.466 1.00 88.50 189 ARG A C 1
ATOM 1457 O O . ARG A 1 189 ? -25.125 26.547 30.643 1.00 88.50 189 ARG A O 1
ATOM 1464 N N . ALA A 1 190 ? -26.592 25.054 31.463 1.00 87.56 190 ALA A N 1
ATOM 1465 C CA . ALA A 1 190 ? -26.509 25.507 32.854 1.00 87.56 190 ALA A CA 1
ATOM 1466 C C . ALA A 1 190 ? -25.116 25.301 33.476 1.00 87.56 190 ALA A C 1
ATOM 1468 O O . ALA A 1 190 ? -24.695 26.082 34.329 1.00 87.56 190 ALA A O 1
ATOM 1469 N N . HIS A 1 191 ? -24.389 24.264 33.050 1.00 88.12 191 HIS A N 1
ATOM 1470 C CA . HIS A 1 191 ? -23.113 23.881 33.659 1.00 88.12 191 HIS A CA 1
ATOM 1471 C C . HIS A 1 191 ? -21.901 23.985 32.728 1.00 88.12 191 HIS A C 1
ATOM 1473 O O . HIS A 1 191 ? -20.791 23.682 33.170 1.00 88.12 191 HIS A O 1
ATOM 1479 N N . PHE A 1 192 ? -22.065 24.456 31.489 1.00 86.31 192 PHE A N 1
ATOM 1480 C CA . PHE A 1 192 ? -21.008 24.532 30.475 1.00 86.31 192 PHE A CA 1
ATOM 1481 C C . PHE A 1 192 ? -19.701 25.133 31.011 1.00 86.31 192 PHE A C 1
ATOM 1483 O O . PHE A 1 192 ? -18.654 24.486 30.996 1.00 86.31 192 PHE A O 1
ATOM 1490 N N . TRP A 1 193 ? -19.779 26.336 31.584 1.00 88.69 193 TRP A N 1
ATOM 1491 C CA . TRP A 1 193 ? -18.612 27.048 32.109 1.00 88.69 193 TRP A CA 1
ATOM 1492 C C . TRP A 1 193 ? -17.935 26.332 33.276 1.00 88.69 193 TRP A C 1
ATOM 1494 O O . TRP A 1 193 ? -16.718 26.403 33.419 1.00 88.69 193 TRP A O 1
ATOM 1504 N N . SER A 1 194 ? -18.693 25.577 34.075 1.00 87.19 194 SER A N 1
ATOM 1505 C CA . SER A 1 194 ? -18.118 24.793 35.173 1.00 87.19 194 SER A CA 1
ATOM 1506 C C . SER A 1 194 ? -17.287 23.602 34.681 1.00 87.19 194 SER A C 1
ATOM 1508 O O . SER A 1 194 ? -16.364 23.169 35.371 1.00 87.19 194 SER A O 1
ATOM 1510 N N . PHE A 1 195 ? -17.571 23.104 33.473 1.00 87.56 195 PHE A N 1
ATOM 1511 C CA . PHE A 1 195 ? -16.818 22.025 32.836 1.00 87.56 195 PHE A CA 1
ATOM 1512 C C . PHE A 1 195 ? -15.714 22.524 31.899 1.00 87.56 195 PHE A C 1
ATOM 1514 O O . PHE A 1 195 ? -14.852 21.728 31.542 1.00 87.56 195 PHE A O 1
ATOM 1521 N N . ALA A 1 196 ? -15.671 23.814 31.549 1.00 88.38 196 ALA A N 1
ATOM 1522 C CA . ALA A 1 196 ? -14.694 24.361 30.604 1.00 88.38 196 ALA A CA 1
ATOM 1523 C C . ALA A 1 196 ? -13.235 24.102 31.026 1.00 88.38 196 ALA A C 1
ATOM 1525 O O . ALA A 1 196 ? -12.441 23.605 30.231 1.00 88.38 196 ALA A O 1
ATOM 1526 N N . GLY A 1 197 ? -12.884 24.346 32.295 1.00 90.44 197 GLY A N 1
ATOM 1527 C CA . GLY A 1 197 ? -11.532 24.063 32.798 1.00 90.44 197 GLY A CA 1
ATOM 1528 C C . GLY A 1 197 ? -11.183 22.570 32.778 1.00 90.44 197 GLY A C 1
ATOM 1529 O O . GLY A 1 197 ? -10.056 22.193 32.469 1.00 90.44 197 GLY A O 1
ATOM 1530 N N . PHE A 1 198 ? -12.169 21.707 33.043 1.00 90.31 198 PHE A N 1
ATOM 1531 C CA . PHE A 1 198 ? -11.992 20.261 32.925 1.00 90.31 198 PHE A CA 1
ATOM 1532 C C . PHE A 1 198 ? -11.803 19.841 31.461 1.00 90.31 198 PHE A C 1
ATOM 1534 O O . PHE A 1 198 ? -10.906 19.061 31.168 1.00 90.31 198 PHE A O 1
ATOM 1541 N N . ALA A 1 199 ? -12.580 20.406 30.535 1.00 88.94 199 ALA A N 1
ATOM 1542 C CA . ALA A 1 199 ? -12.434 20.171 29.104 1.00 88.94 199 ALA A CA 1
ATOM 1543 C C . ALA A 1 199 ? -11.034 20.572 28.605 1.00 88.94 199 ALA A C 1
ATOM 1545 O O . ALA A 1 199 ? -10.378 19.773 27.938 1.00 88.94 199 ALA A O 1
ATOM 1546 N N . LEU A 1 200 ? -10.519 21.739 29.006 1.00 91.00 200 LEU A N 1
ATOM 1547 C CA . LEU A 1 200 ? -9.150 22.160 28.681 1.00 91.00 200 LEU A CA 1
ATOM 1548 C C . LEU A 1 200 ? -8.098 21.190 29.233 1.00 91.00 200 LEU A C 1
ATOM 1550 O O . LEU A 1 200 ? -7.175 20.826 28.510 1.00 91.00 200 LEU A O 1
ATOM 1554 N N . LEU A 1 201 ? -8.264 20.713 30.472 1.00 91.62 201 LEU A N 1
ATOM 1555 C CA . LEU A 1 201 ? -7.381 19.694 31.047 1.00 91.62 201 LEU A CA 1
ATOM 1556 C C . LEU A 1 201 ? -7.430 18.385 30.248 1.00 91.62 201 LEU A C 1
ATOM 1558 O O . LEU A 1 201 ? -6.383 17.801 29.974 1.00 91.62 201 LEU A O 1
ATOM 1562 N N . THR A 1 202 ? -8.625 17.929 29.854 1.00 91.25 202 THR A N 1
ATOM 1563 C CA . THR A 1 202 ? -8.759 16.722 29.026 1.00 91.25 202 THR A CA 1
ATOM 1564 C C . THR A 1 202 ? -8.070 16.905 27.678 1.00 91.25 202 THR A C 1
ATOM 1566 O O . THR A 1 202 ? -7.289 16.043 27.297 1.00 91.25 202 THR A O 1
ATOM 1569 N N . MET A 1 203 ? -8.270 18.041 27.001 1.00 90.50 203 MET A N 1
ATOM 1570 C CA . MET A 1 203 ? -7.615 18.349 25.726 1.00 90.50 203 MET A CA 1
ATOM 1571 C C . MET A 1 203 ? -6.094 18.428 25.860 1.00 90.50 203 MET A C 1
ATOM 1573 O O . MET A 1 203 ? -5.380 17.924 25.000 1.00 90.50 203 MET A O 1
ATOM 1577 N N . PHE A 1 204 ? -5.592 19.036 26.936 1.00 91.88 204 PHE A N 1
ATOM 1578 C CA . PHE A 1 204 ? -4.160 19.093 27.211 1.00 91.88 204 PHE A CA 1
ATOM 1579 C C . PHE A 1 204 ? -3.585 17.687 27.396 1.00 91.88 204 PHE A C 1
ATOM 1581 O O . PHE A 1 204 ? -2.603 17.332 26.751 1.00 91.88 204 PHE A O 1
ATOM 1588 N N . LEU A 1 205 ? -4.233 16.859 28.218 1.00 91.81 205 LEU A N 1
ATOM 1589 C CA . LEU A 1 205 ? -3.756 15.513 28.515 1.00 91.81 205 LEU A CA 1
ATOM 1590 C C . LEU A 1 205 ? -3.795 14.598 27.284 1.00 91.81 205 LEU A C 1
ATOM 1592 O O . LEU A 1 205 ? -2.843 13.856 27.040 1.00 91.81 205 LEU A O 1
ATOM 1596 N N . THR A 1 206 ? -4.860 14.660 26.485 1.00 89.50 206 THR A N 1
ATOM 1597 C CA . THR A 1 206 ? -4.935 13.908 25.226 1.00 89.50 206 THR A CA 1
ATOM 1598 C C . THR A 1 206 ? -3.948 14.441 24.194 1.00 89.50 206 THR A C 1
ATOM 1600 O O . THR A 1 206 ? -3.312 13.640 23.518 1.00 89.50 206 THR A O 1
ATOM 1603 N N . GLY A 1 207 ? -3.718 15.755 24.156 1.00 89.00 207 GLY A N 1
ATOM 1604 C CA . GLY A 1 207 ? -2.647 16.379 23.382 1.00 89.00 207 GLY A CA 1
ATOM 1605 C C . GLY A 1 207 ? -1.259 15.852 23.757 1.00 89.00 207 GLY A C 1
ATOM 1606 O O . GLY A 1 207 ? -0.492 15.471 22.875 1.00 89.00 207 GLY A O 1
ATOM 1607 N N . CYS A 1 208 ? -0.947 15.749 25.053 1.00 90.69 208 CYS A N 1
ATOM 1608 C CA . CYS A 1 208 ? 0.308 15.159 25.527 1.00 90.69 208 CYS A CA 1
ATOM 1609 C C . CYS A 1 208 ? 0.455 13.693 25.093 1.00 90.69 208 CYS A C 1
ATOM 1611 O O . CYS A 1 208 ? 1.525 13.299 24.636 1.00 90.69 208 CYS A O 1
ATOM 1613 N N . ILE A 1 209 ? -0.611 12.890 25.196 1.00 90.12 209 ILE A N 1
ATOM 1614 C CA . ILE A 1 209 ? -0.593 11.488 24.745 1.00 90.12 209 ILE A CA 1
ATOM 1615 C C . ILE A 1 209 ? -0.391 11.408 23.227 1.00 90.12 209 ILE A C 1
ATOM 1617 O O . ILE A 1 209 ? 0.360 10.555 22.758 1.00 90.12 209 ILE A O 1
ATOM 1621 N N . SER A 1 210 ? -0.985 12.318 22.456 1.00 85.12 210 SER A N 1
ATOM 1622 C CA . SER A 1 210 ? -0.831 12.363 20.999 1.00 85.12 210 SER A CA 1
ATOM 1623 C C . SER A 1 210 ? 0.592 12.665 20.530 1.00 85.12 210 SER A C 1
ATOM 1625 O O . SER A 1 210 ? 0.923 12.348 19.394 1.00 85.12 210 SER A O 1
ATOM 1627 N N . VAL A 1 211 ? 1.482 13.201 21.373 1.00 85.12 211 VAL A N 1
ATOM 1628 C CA . VAL A 1 211 ? 2.914 13.329 21.023 1.00 85.12 211 VAL A CA 1
ATOM 1629 C C . VAL A 1 211 ? 3.559 11.953 20.796 1.00 85.12 211 VAL A C 1
ATOM 1631 O O . VAL A 1 211 ? 4.472 11.812 19.980 1.00 85.12 211 VAL A O 1
ATOM 1634 N N . LEU A 1 212 ? 3.034 10.905 21.439 1.00 84.62 212 LEU A N 1
ATOM 1635 C CA . LEU A 1 212 ? 3.509 9.523 21.298 1.00 84.62 212 LEU A CA 1
ATOM 1636 C C . LEU A 1 212 ? 3.181 8.907 19.932 1.00 84.62 212 LEU A C 1
ATOM 1638 O O . LEU A 1 212 ? 3.638 7.808 19.627 1.00 84.62 212 LEU A O 1
ATOM 1642 N N . VAL A 1 213 ? 2.441 9.623 19.083 1.00 74.44 213 VAL A N 1
ATOM 1643 C CA . VAL A 1 213 ? 2.229 9.263 17.676 1.00 74.44 213 VAL A CA 1
ATOM 1644 C C . VAL A 1 213 ? 3.542 9.238 16.880 1.00 74.44 213 VAL A C 1
ATOM 1646 O O . VAL A 1 213 ? 3.613 8.570 15.853 1.00 74.44 213 VAL A O 1
ATOM 1649 N N . THR A 1 214 ? 4.590 9.896 17.382 1.00 74.69 214 THR A N 1
ATOM 1650 C CA . THR A 1 214 ? 5.954 9.849 16.826 1.00 74.69 214 THR A CA 1
ATOM 1651 C C . THR A 1 214 ? 6.659 8.503 17.010 1.00 74.69 214 THR A C 1
ATOM 1653 O O . THR A 1 214 ? 7.665 8.251 16.350 1.00 74.69 214 THR A O 1
ATOM 1656 N N . LEU A 1 215 ? 6.156 7.623 17.882 1.00 78.19 215 LEU A N 1
ATOM 1657 C CA . LEU A 1 215 ? 6.711 6.281 18.041 1.00 78.19 215 LEU A CA 1
ATOM 1658 C C . LEU A 1 215 ? 6.496 5.455 16.766 1.00 78.19 215 LEU A C 1
ATOM 1660 O O . LEU A 1 215 ? 5.461 5.549 16.105 1.00 78.19 215 LEU A O 1
ATOM 1664 N N . ALA A 1 216 ? 7.452 4.580 16.456 1.00 75.12 216 ALA A N 1
ATOM 1665 C CA . ALA A 1 216 ? 7.290 3.615 15.377 1.00 75.12 216 ALA A CA 1
ATOM 1666 C C . ALA A 1 216 ? 6.157 2.622 15.696 1.00 75.12 216 ALA A C 1
ATOM 1668 O O . ALA A 1 216 ? 5.934 2.233 16.852 1.00 75.12 216 ALA A O 1
ATOM 1669 N N . ASN A 1 217 ? 5.449 2.164 14.662 1.00 73.75 217 ASN A N 1
ATOM 1670 C CA . ASN A 1 217 ? 4.624 0.966 14.795 1.00 73.75 217 ASN A CA 1
ATOM 1671 C C . ASN A 1 217 ? 5.556 -0.234 15.048 1.00 73.75 217 ASN A C 1
ATOM 1673 O O . ASN A 1 217 ? 6.613 -0.312 14.424 1.00 73.75 217 ASN A O 1
ATOM 1677 N N . PRO A 1 218 ? 5.204 -1.179 15.934 1.00 79.81 218 PRO A N 1
ATOM 1678 C CA . PRO A 1 218 ? 3.917 -1.338 16.616 1.00 79.81 218 PRO A CA 1
ATOM 1679 C C . PRO A 1 218 ? 3.777 -0.611 17.971 1.00 79.81 218 PRO A C 1
ATOM 1681 O O . PRO A 1 218 ? 2.675 -0.544 18.520 1.00 79.81 218 PRO A O 1
ATOM 1684 N N . TYR A 1 219 ? 4.866 -0.068 18.522 1.00 83.25 219 TYR A N 1
ATOM 1685 C CA . TYR A 1 219 ? 4.906 0.500 19.878 1.00 83.25 219 TYR A CA 1
ATOM 1686 C C . TYR A 1 219 ? 3.917 1.643 20.083 1.00 83.25 219 TYR A C 1
ATOM 1688 O O . TYR A 1 219 ? 3.281 1.727 21.133 1.00 83.25 219 TYR A O 1
ATOM 1696 N N . ARG A 1 220 ? 3.743 2.480 19.058 1.00 84.38 220 ARG A N 1
ATOM 1697 C CA . ARG A 1 220 ? 2.742 3.549 19.037 1.00 84.38 220 ARG A CA 1
ATOM 1698 C C . ARG A 1 220 ? 1.355 3.055 19.434 1.00 84.38 220 ARG A C 1
ATOM 1700 O O . ARG A 1 220 ? 0.748 3.604 20.349 1.00 84.38 220 ARG A O 1
ATOM 1707 N N . TYR A 1 221 ? 0.879 2.000 18.774 1.00 85.94 221 TYR A N 1
ATOM 1708 C CA . TYR A 1 221 ? -0.454 1.446 18.997 1.00 85.94 221 TYR A CA 1
ATOM 1709 C C . TYR A 1 221 ? -0.601 0.936 20.435 1.00 85.94 221 TYR A C 1
ATOM 1711 O O . TYR A 1 221 ? -1.536 1.313 21.142 1.00 85.94 221 TYR A O 1
ATOM 1719 N N . TYR A 1 222 ? 0.373 0.143 20.892 1.00 90.88 222 TYR A N 1
ATOM 1720 C CA . TYR A 1 222 ? 0.408 -0.412 22.244 1.00 90.88 222 TYR A CA 1
ATOM 1721 C C . TYR A 1 222 ? 0.359 0.682 23.323 1.00 90.88 222 TYR A C 1
ATOM 1723 O O . TYR A 1 222 ? -0.486 0.647 24.222 1.00 90.88 222 TYR A O 1
ATOM 1731 N N . VAL A 1 223 ? 1.264 1.662 23.233 1.00 90.88 223 VAL A N 1
ATOM 1732 C CA . VAL A 1 223 ? 1.435 2.700 24.257 1.00 90.88 223 VAL A CA 1
ATOM 1733 C C . VAL A 1 223 ? 0.237 3.647 24.282 1.00 90.88 223 VAL A C 1
ATOM 1735 O O . VAL A 1 223 ? -0.268 3.946 25.365 1.00 90.88 223 VAL A O 1
ATOM 1738 N N . ILE A 1 224 ? -0.253 4.082 23.115 1.00 90.44 224 ILE A N 1
ATOM 1739 C CA . ILE A 1 224 ? -1.427 4.961 23.034 1.00 90.44 224 ILE A CA 1
ATOM 1740 C C . ILE A 1 224 ? -2.650 4.254 23.610 1.00 90.44 224 ILE A C 1
ATOM 1742 O O . ILE A 1 224 ? -3.323 4.825 24.465 1.00 90.44 224 ILE A O 1
ATOM 1746 N N . MET A 1 225 ? -2.913 3.005 23.219 1.00 91.88 225 MET A N 1
ATOM 1747 C CA . MET A 1 225 ? -4.051 2.249 23.739 1.00 91.88 225 MET A CA 1
ATOM 1748 C C . MET A 1 225 ? -3.989 2.108 25.264 1.00 91.88 225 MET A C 1
ATOM 1750 O O . MET A 1 225 ? -5.002 2.312 25.938 1.00 91.88 225 MET A O 1
ATOM 1754 N N . LEU A 1 226 ? -2.806 1.821 25.818 1.00 93.00 226 LEU A N 1
ATOM 1755 C CA . LEU A 1 226 ? -2.588 1.701 27.260 1.00 93.00 226 LEU A CA 1
ATOM 1756 C C . LEU A 1 226 ? -2.828 3.024 28.001 1.00 93.00 226 LEU A C 1
ATOM 1758 O O . LEU A 1 226 ? -3.638 3.081 28.935 1.00 93.00 226 LEU A O 1
ATOM 1762 N N . LEU A 1 227 ? -2.129 4.085 27.594 1.00 92.62 227 LEU A N 1
ATOM 1763 C CA . LEU A 1 227 ? -2.152 5.374 28.284 1.00 92.62 227 LEU A CA 1
ATOM 1764 C C . LEU A 1 227 ? -3.480 6.101 28.088 1.00 92.62 227 LEU A C 1
ATOM 1766 O O . LEU A 1 227 ? -4.056 6.578 29.067 1.00 92.62 227 LEU A O 1
ATOM 1770 N N . TYR A 1 228 ? -3.998 6.135 26.858 1.00 91.75 228 TYR A N 1
ATOM 1771 C CA . TYR A 1 228 ? -5.252 6.813 26.541 1.00 91.75 228 TYR A CA 1
ATOM 1772 C C . TYR A 1 228 ? -6.430 6.154 27.247 1.00 91.75 228 TYR A C 1
ATOM 1774 O O . TYR A 1 228 ? -7.149 6.835 27.973 1.00 91.75 228 TYR A O 1
ATOM 1782 N N . SER A 1 229 ? -6.583 4.828 27.142 1.00 92.38 229 SER A N 1
ATOM 1783 C CA . SER A 1 229 ? -7.692 4.123 27.803 1.00 92.38 229 SER A CA 1
ATOM 1784 C C . SER A 1 229 ? -7.663 4.313 29.319 1.00 92.38 229 SER A C 1
ATOM 1786 O O . SER A 1 229 ? -8.712 4.469 29.946 1.00 92.38 229 SER A O 1
ATOM 1788 N N . THR A 1 230 ? -6.468 4.337 29.919 1.00 92.19 230 THR A N 1
ATOM 1789 C CA . THR A 1 230 ? -6.300 4.552 31.362 1.00 92.19 230 THR A CA 1
ATOM 1790 C C . THR A 1 230 ? -6.661 5.980 31.755 1.00 92.19 230 THR A C 1
ATOM 1792 O O . THR A 1 230 ? -7.529 6.183 32.606 1.00 92.19 230 THR A O 1
ATOM 1795 N N . ALA A 1 231 ? -6.033 6.975 31.126 1.00 92.31 231 ALA A N 1
ATOM 1796 C CA . ALA A 1 231 ? -6.224 8.371 31.489 1.00 92.31 231 ALA A CA 1
ATOM 1797 C C . ALA A 1 231 ? -7.641 8.857 31.169 1.00 92.31 231 ALA A C 1
ATOM 1799 O O . ALA A 1 231 ? -8.283 9.473 32.019 1.00 92.31 231 ALA A O 1
ATOM 1800 N N . ALA A 1 232 ? -8.175 8.509 29.998 1.00 91.38 232 ALA A N 1
ATOM 1801 C CA . ALA A 1 232 ? -9.541 8.840 29.622 1.00 91.38 232 ALA A CA 1
ATOM 1802 C C . ALA A 1 232 ? -10.560 8.192 30.567 1.00 91.38 232 ALA A C 1
ATOM 1804 O O . ALA A 1 232 ? -11.511 8.853 30.965 1.00 91.38 232 ALA A O 1
ATOM 1805 N N . THR A 1 233 ? -10.335 6.954 31.027 1.00 92.69 233 THR A N 1
ATOM 1806 C CA . THR A 1 233 ? -11.235 6.332 32.013 1.00 92.69 233 THR A CA 1
ATOM 1807 C C . THR A 1 233 ? -11.266 7.072 33.345 1.00 92.69 233 THR A C 1
ATOM 1809 O O . THR A 1 233 ? -12.339 7.237 33.930 1.00 92.69 233 THR A O 1
ATOM 1812 N N . LEU A 1 234 ? -10.116 7.551 33.820 1.00 91.62 234 LEU A N 1
ATOM 1813 C CA . LEU A 1 234 ? -10.052 8.372 35.030 1.00 91.62 234 LEU A CA 1
ATOM 1814 C C . LEU A 1 234 ? -10.760 9.717 34.827 1.00 91.62 234 LEU A C 1
ATOM 1816 O O . LEU A 1 234 ? -11.533 10.136 35.687 1.00 91.62 234 LEU A O 1
ATOM 1820 N N . LEU A 1 235 ? -10.549 10.354 33.672 1.00 92.31 235 LEU A N 1
ATOM 1821 C CA . LEU A 1 235 ? -11.199 11.611 33.313 1.00 92.31 235 LEU A CA 1
ATOM 1822 C C . LEU A 1 235 ? -12.723 11.451 33.227 1.00 92.31 235 LEU A C 1
ATOM 1824 O O . LEU A 1 235 ? -13.448 12.245 33.815 1.00 92.31 235 LEU A O 1
ATOM 1828 N N . ILE A 1 236 ? -13.231 10.404 32.577 1.00 92.06 236 ILE A N 1
ATOM 1829 C CA . ILE A 1 236 ? -14.677 10.158 32.476 1.00 92.06 236 ILE A CA 1
ATOM 1830 C C . ILE A 1 236 ? -15.281 9.880 33.857 1.00 92.06 236 ILE A C 1
ATOM 1832 O O . ILE A 1 236 ? -16.348 10.405 34.176 1.00 92.06 236 ILE A O 1
ATOM 1836 N N . GLY A 1 237 ? -14.601 9.099 34.703 1.00 90.19 237 GLY A N 1
ATOM 1837 C CA . GLY A 1 237 ? -15.042 8.858 36.080 1.00 90.19 237 GLY A CA 1
ATOM 1838 C C . GLY A 1 237 ? -15.148 10.152 36.893 1.00 90.19 237 GLY A C 1
ATOM 1839 O O . GLY A 1 237 ? -16.158 10.389 37.557 1.00 90.19 237 GLY A O 1
ATOM 1840 N N . GLU A 1 238 ? -14.146 11.025 36.788 1.00 90.44 238 GLU A N 1
ATOM 1841 C CA . GLU A 1 238 ? -14.142 12.330 37.456 1.00 90.44 238 GLU A CA 1
ATOM 1842 C C . GLU A 1 238 ? -15.190 13.288 36.868 1.00 90.44 238 GLU A C 1
ATOM 1844 O O . GLU A 1 238 ? -15.880 13.989 37.609 1.00 90.44 238 GLU A O 1
ATOM 1849 N N . PHE A 1 239 ? -15.381 13.278 35.549 1.00 90.50 239 PHE A N 1
ATOM 1850 C CA . PHE A 1 239 ? -16.446 14.023 34.885 1.00 90.50 239 PHE A CA 1
ATOM 1851 C C . PHE A 1 239 ? -17.824 13.602 35.408 1.00 90.50 239 PHE A C 1
ATOM 1853 O O . PHE A 1 239 ? -18.617 14.454 35.809 1.00 90.50 239 PHE A O 1
ATOM 1860 N N . MET A 1 240 ? -18.090 12.295 35.478 1.00 90.12 240 MET A N 1
ATOM 1861 C CA . MET A 1 240 ? -19.336 11.752 36.021 1.00 90.12 240 MET A CA 1
ATOM 1862 C C . MET A 1 240 ? -19.534 12.130 37.494 1.00 90.12 240 MET A C 1
ATOM 1864 O O . MET A 1 240 ? -20.658 12.427 37.896 1.00 90.12 240 MET A O 1
ATOM 1868 N N . ASN A 1 241 ? -18.463 12.164 38.290 1.00 88.50 241 ASN A N 1
ATOM 1869 C CA . ASN A 1 241 ? -18.498 12.595 39.688 1.00 88.50 241 ASN A CA 1
ATOM 1870 C C . ASN A 1 241 ? -18.862 14.082 39.830 1.00 88.50 241 ASN A C 1
ATOM 1872 O O . ASN A 1 241 ? -19.759 14.440 40.595 1.00 88.50 241 ASN A O 1
ATOM 1876 N N . ARG A 1 242 ? -18.235 14.949 39.029 1.00 88.75 242 ARG A N 1
ATOM 1877 C CA . ARG A 1 242 ? -18.554 16.386 38.982 1.00 88.75 242 ARG A CA 1
ATOM 1878 C C . ARG A 1 242 ? -19.970 16.645 38.489 1.00 88.75 242 ARG A C 1
ATOM 1880 O O . ARG A 1 242 ? -20.665 17.476 39.071 1.00 88.75 242 ARG A O 1
ATOM 1887 N N . LEU A 1 243 ? -20.402 15.919 37.457 1.00 87.50 243 LEU A N 1
ATOM 1888 C CA . LEU A 1 243 ? -21.772 15.973 36.960 1.00 87.50 243 LEU A CA 1
ATOM 1889 C C . LEU A 1 243 ? -22.741 15.590 38.076 1.00 87.50 243 LEU A C 1
ATOM 1891 O O . LEU A 1 243 ? -23.584 16.403 38.435 1.00 87.50 243 LEU A O 1
ATOM 1895 N N . HIS A 1 244 ? -22.538 14.442 38.727 1.00 86.19 244 HIS A N 1
ATOM 1896 C CA . HIS A 1 244 ? -23.376 13.994 39.838 1.00 86.19 244 HIS A CA 1
ATOM 1897 C C . HIS A 1 244 ? -23.480 15.020 40.982 1.00 86.19 244 HIS A C 1
ATOM 1899 O O . HIS A 1 244 ? -24.576 15.254 41.497 1.00 86.19 244 HIS A O 1
ATOM 1905 N N . ALA A 1 245 ? -22.366 15.656 41.357 1.00 84.12 245 ALA A N 1
ATOM 1906 C CA . ALA A 1 245 ? -22.339 16.679 42.403 1.00 84.12 245 ALA A CA 1
ATOM 1907 C C . ALA A 1 245 ? -23.139 17.941 42.032 1.00 84.12 245 ALA A C 1
ATOM 1909 O O . ALA A 1 245 ? -23.725 18.576 42.908 1.00 84.12 245 ALA A O 1
ATOM 1910 N N . LYS A 1 246 ? -23.170 18.311 40.746 1.00 82.81 246 LYS A N 1
ATOM 1911 C CA . LYS A 1 246 ? -23.838 19.525 40.253 1.00 82.81 246 LYS A CA 1
ATOM 1912 C C . LYS A 1 246 ? -25.311 19.313 39.910 1.00 82.81 246 LYS A C 1
ATOM 1914 O O . LYS A 1 246 ? -26.091 20.243 40.068 1.00 82.81 246 LYS A O 1
ATOM 1919 N N . THR A 1 247 ? -25.717 18.104 39.528 1.00 75.62 247 THR A N 1
ATOM 1920 C CA . THR A 1 247 ? -27.112 17.765 39.192 1.00 75.62 247 THR A CA 1
ATOM 1921 C C . THR A 1 247 ? -27.840 17.040 40.327 1.00 75.62 247 THR A C 1
ATOM 1923 O O . THR A 1 247 ? -28.626 16.119 40.101 1.00 75.62 247 THR A O 1
ATOM 1926 N N . ALA A 1 248 ? -27.591 17.457 41.573 1.00 67.50 248 ALA A N 1
ATOM 1927 C CA . ALA A 1 248 ? -28.211 16.882 42.770 1.00 67.50 248 ALA A CA 1
ATOM 1928 C C . ALA A 1 248 ? -29.749 17.033 42.813 1.00 67.50 248 ALA A C 1
ATOM 1930 O O . ALA A 1 248 ? -30.410 16.251 43.486 1.00 67.50 248 ALA A O 1
ATOM 1931 N N . GLU A 1 249 ? -30.309 17.988 42.068 1.00 60.88 249 GLU A N 1
ATOM 1932 C CA . GLU A 1 249 ? -31.747 18.284 41.997 1.00 60.88 249 GLU A CA 1
ATOM 1933 C C . GLU A 1 249 ? -32.545 17.275 41.143 1.00 60.88 249 GLU A C 1
ATOM 1935 O O . GLU A 1 249 ? -33.729 17.063 41.371 1.00 60.88 249 GLU A O 1
ATOM 1940 N N . TYR A 1 250 ? -31.892 16.568 40.212 1.00 57.91 250 TYR A N 1
ATOM 1941 C CA . TYR A 1 250 ? -32.532 15.613 39.288 1.00 57.91 250 TYR A CA 1
ATOM 1942 C C . TYR A 1 250 ? -32.435 14.150 39.763 1.00 57.91 250 TYR A C 1
ATOM 1944 O O . TYR A 1 250 ? -32.475 13.211 38.965 1.00 57.91 250 TYR A O 1
ATOM 1952 N N . ARG A 1 251 ? -32.266 13.934 41.073 1.00 64.50 251 ARG A N 1
ATOM 1953 C CA . ARG A 1 251 ? -32.121 12.602 41.677 1.00 64.50 251 ARG A CA 1
ATOM 1954 C C . ARG A 1 251 ? -33.433 11.819 41.599 1.00 64.50 251 ARG A C 1
ATOM 1956 O O . ARG A 1 251 ? -34.327 12.010 42.410 1.00 64.50 251 ARG A O 1
ATOM 1963 N N . LEU A 1 252 ? -33.504 10.862 40.680 1.00 53.69 252 LEU A N 1
ATOM 1964 C CA . LEU A 1 252 ? -34.353 9.684 40.843 1.00 53.69 252 LEU A CA 1
ATOM 1965 C C . LEU A 1 252 ? -33.512 8.602 41.527 1.00 53.69 252 LEU A C 1
ATOM 1967 O O . LEU A 1 252 ? -32.483 8.173 40.997 1.00 53.69 252 LEU A O 1
ATOM 1971 N N . GLU A 1 253 ? -33.906 8.197 42.735 1.00 48.53 253 GLU A N 1
ATOM 1972 C CA . GLU A 1 253 ? -33.284 7.073 43.434 1.00 48.53 253 GLU A CA 1
ATOM 1973 C C . GLU A 1 253 ? -33.534 5.786 42.642 1.00 48.53 253 GLU A C 1
ATOM 1975 O O . GLU A 1 253 ? -34.573 5.144 42.749 1.00 48.53 253 GLU A O 1
ATOM 1980 N N . ALA A 1 254 ? -32.578 5.397 41.801 1.00 47.50 254 ALA A N 1
ATOM 1981 C CA . ALA A 1 254 ? -32.657 4.108 41.133 1.00 47.50 254 ALA A CA 1
ATOM 1982 C C . ALA A 1 254 ? -32.376 2.989 42.150 1.00 47.50 254 ALA A C 1
ATOM 1984 O O . ALA A 1 254 ? -31.246 2.842 42.633 1.00 47.50 254 ALA A O 1
ATOM 1985 N N . ASN A 1 255 ? -33.405 2.191 42.434 1.00 43.78 255 ASN A N 1
ATOM 1986 C CA . ASN A 1 255 ? -33.351 0.960 43.218 1.00 43.78 255 ASN A CA 1
ATOM 1987 C C . ASN A 1 255 ? -32.768 -0.179 42.374 1.00 43.78 255 ASN A C 1
ATOM 1989 O O . ASN A 1 255 ? -33.486 -1.040 41.880 1.00 43.78 255 ASN A O 1
ATOM 1993 N N . PHE A 1 256 ? -31.449 -0.180 42.194 1.00 45.34 256 PHE A N 1
ATOM 1994 C CA . PHE A 1 256 ? -30.730 -1.379 41.766 1.00 45.34 256 PHE A CA 1
ATOM 1995 C C . PHE A 1 256 ? -30.035 -1.952 43.001 1.00 45.34 256 PHE A C 1
ATOM 1997 O O . PHE A 1 256 ? -29.015 -1.424 43.445 1.00 45.34 256 PHE A O 1
ATOM 2004 N N . GLN A 1 257 ? -30.647 -2.972 43.605 1.00 44.88 257 GLN A N 1
ATOM 2005 C CA . GLN A 1 257 ? -30.020 -3.780 44.648 1.00 44.88 257 GLN A CA 1
ATOM 2006 C C . GLN A 1 257 ? -29.328 -4.972 44.004 1.00 44.88 257 GLN A C 1
ATOM 2008 O O . GLN A 1 257 ? -29.943 -5.688 43.219 1.00 44.88 257 GLN A O 1
ATOM 2013 N N . THR A 1 258 ? -28.077 -5.217 44.380 1.00 40.94 258 THR A N 1
ATOM 2014 C CA . THR A 1 258 ? -27.347 -6.416 43.962 1.00 40.94 258 THR A CA 1
ATOM 2015 C C . THR A 1 258 ? -26.293 -6.833 44.985 1.00 40.94 258 THR A C 1
ATOM 2017 O O . THR A 1 258 ? -25.652 -6.019 45.659 1.00 40.94 258 THR A O 1
ATOM 2020 N N . GLU A 1 259 ? -26.166 -8.155 45.099 1.00 38.19 259 GLU A N 1
ATOM 2021 C CA . GLU A 1 259 ? -25.354 -8.902 46.055 1.00 38.19 259 GLU A CA 1
ATOM 2022 C C . GLU A 1 259 ? -23.867 -8.972 45.683 1.00 38.19 259 GLU A C 1
ATOM 2024 O O . GLU A 1 259 ? -23.459 -8.926 44.521 1.00 38.19 259 GLU A O 1
ATOM 2029 N N . THR A 1 260 ? -23.038 -9.125 46.714 1.00 44.81 260 THR A N 1
ATOM 2030 C CA . THR A 1 260 ? -21.576 -9.156 46.625 1.00 44.81 260 THR A CA 1
ATOM 2031 C C . THR A 1 260 ? -21.020 -10.554 46.394 1.00 44.81 260 THR A C 1
ATOM 2033 O O . THR A 1 260 ? -21.405 -11.495 47.079 1.00 44.81 260 THR A O 1
ATOM 2036 N N . ILE A 1 261 ? -19.972 -10.645 45.569 1.00 44.41 261 ILE A N 1
ATOM 2037 C CA . ILE A 1 261 ? -18.969 -11.714 45.669 1.00 44.41 261 ILE A CA 1
ATOM 2038 C C . ILE A 1 261 ? -17.612 -11.049 45.963 1.00 44.41 261 ILE A C 1
ATOM 2040 O O . ILE A 1 261 ? -17.163 -10.228 45.154 1.00 44.41 261 ILE A O 1
ATOM 2044 N N . PRO A 1 262 ? -16.935 -11.364 47.082 1.00 48.09 262 PRO A N 1
ATOM 2045 C CA . PRO A 1 262 ? -15.600 -10.841 47.360 1.00 48.09 262 PRO A CA 1
ATOM 2046 C C . PRO A 1 262 ? -14.580 -11.363 46.332 1.00 48.09 262 PRO A C 1
ATOM 2048 O O . PRO A 1 262 ? -14.601 -12.528 45.931 1.00 48.09 262 PRO A O 1
ATOM 2051 N N . LEU A 1 263 ? -13.672 -10.493 45.875 1.00 53.69 263 LEU A N 1
ATOM 2052 C CA . LEU A 1 263 ? -12.604 -10.856 44.937 1.00 53.69 263 LEU A CA 1
ATOM 2053 C C . LEU A 1 263 ? -11.288 -11.140 45.672 1.00 53.69 263 LEU A C 1
ATOM 2055 O O . LEU A 1 263 ? -10.788 -10.311 46.423 1.00 53.69 263 LEU A O 1
ATOM 2059 N N . HIS A 1 264 ? -10.714 -12.311 45.393 1.00 59.06 264 HIS A N 1
ATOM 2060 C CA . HIS A 1 264 ? -9.432 -12.787 45.918 1.00 59.06 264 HIS A CA 1
ATOM 2061 C C . HIS A 1 264 ? -8.221 -12.127 45.218 1.00 59.06 264 HIS A C 1
ATOM 2063 O O . HIS A 1 264 ? -8.305 -11.793 44.034 1.00 59.06 264 HIS A O 1
ATOM 2069 N N . ARG A 1 265 ? -7.067 -12.020 45.900 1.00 60.03 265 ARG A N 1
ATOM 2070 C CA . ARG A 1 265 ? -5.815 -11.388 45.400 1.00 60.03 265 ARG A CA 1
ATOM 2071 C C . ARG A 1 265 ? -5.304 -11.946 44.056 1.00 60.03 265 ARG A C 1
ATOM 2073 O O . ARG A 1 265 ? -4.755 -11.215 43.236 1.00 60.03 265 ARG A O 1
ATOM 2080 N N . VAL A 1 266 ? -5.536 -13.230 43.785 1.00 63.38 266 VAL A N 1
ATOM 2081 C CA . VAL A 1 266 ? -5.174 -13.873 42.501 1.00 63.38 266 VAL A CA 1
ATOM 2082 C C . VAL A 1 266 ? -5.955 -13.264 41.327 1.00 63.38 266 VAL A C 1
ATOM 2084 O O . VAL A 1 266 ? -5.398 -13.015 40.260 1.00 63.38 266 VAL A O 1
ATOM 2087 N N . LYS A 1 267 ? -7.234 -12.920 41.539 1.00 73.62 267 LYS A N 1
ATOM 2088 C CA . LYS A 1 267 ? -8.076 -12.292 40.509 1.00 73.62 267 LYS A CA 1
ATOM 2089 C C . LYS A 1 267 ? -7.640 -10.857 40.199 1.00 73.62 267 LYS A C 1
ATOM 2091 O O . LYS A 1 267 ? -7.909 -10.369 39.108 1.00 73.62 267 LYS A O 1
ATOM 2096 N N . THR A 1 268 ? -6.974 -10.176 41.134 1.00 71.94 268 THR A N 1
ATOM 2097 C CA . THR A 1 268 ? -6.482 -8.807 40.926 1.00 71.94 268 THR A CA 1
ATOM 2098 C C . THR A 1 268 ? -5.164 -8.779 40.163 1.00 71.94 268 THR A C 1
ATOM 2100 O O . THR A 1 268 ? -5.022 -7.952 39.270 1.00 71.94 268 THR A O 1
ATOM 2103 N N . ALA A 1 269 ? -4.252 -9.720 40.432 1.00 77.56 269 ALA A N 1
ATOM 2104 C CA . ALA A 1 269 ? -3.022 -9.867 39.652 1.00 77.56 269 ALA A CA 1
ATOM 2105 C C . ALA A 1 269 ? -3.323 -10.213 38.182 1.00 77.56 269 ALA A C 1
ATOM 2107 O O . ALA A 1 269 ? -2.798 -9.565 37.279 1.00 77.56 269 ALA A O 1
ATOM 2108 N N . GLY A 1 270 ? -4.246 -11.154 37.942 1.00 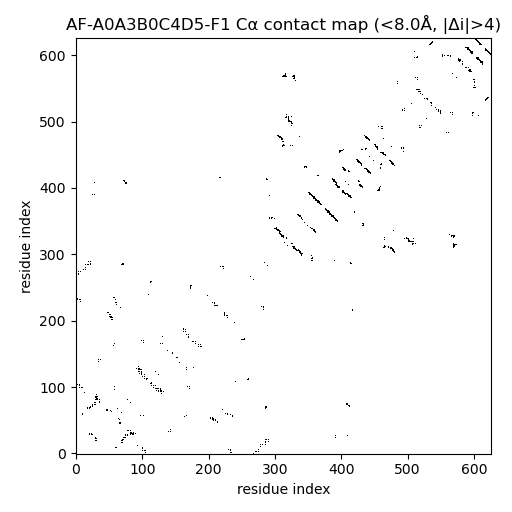82.75 270 GLY A N 1
ATOM 2109 C CA . GLY A 1 270 ? -4.672 -11.509 36.584 1.00 82.75 270 GLY A CA 1
ATOM 2110 C C . GLY A 1 270 ? -5.306 -10.342 35.817 1.00 82.75 270 GLY A C 1
ATOM 2111 O O . GLY A 1 270 ? -5.091 -10.196 34.620 1.00 82.75 270 GLY A O 1
ATOM 2112 N N . LEU A 1 271 ? -6.038 -9.463 36.506 1.00 81.38 271 LEU A N 1
ATOM 2113 C CA . LEU A 1 271 ? -6.652 -8.290 35.884 1.00 81.38 271 LEU A CA 1
ATOM 2114 C C . LEU A 1 271 ? -5.621 -7.215 35.505 1.00 81.38 271 LEU A C 1
ATOM 2116 O O . LEU A 1 271 ? -5.742 -6.587 34.458 1.00 81.38 271 LEU A O 1
ATOM 2120 N N . THR A 1 272 ? -4.603 -7.004 36.340 1.00 83.19 272 THR A N 1
ATOM 2121 C CA . THR A 1 272 ? -3.495 -6.097 36.011 1.00 83.19 272 THR A CA 1
ATOM 2122 C C . THR A 1 272 ? -2.684 -6.635 34.835 1.00 83.19 272 THR A C 1
ATOM 2124 O O . THR A 1 272 ? -2.368 -5.876 33.923 1.00 83.19 272 THR A O 1
ATOM 2127 N N . ALA A 1 273 ? -2.419 -7.946 34.803 1.00 86.50 273 ALA A N 1
ATOM 2128 C CA . ALA A 1 273 ? -1.784 -8.589 33.655 1.00 86.50 273 ALA A CA 1
ATOM 2129 C C . ALA A 1 273 ? -2.616 -8.399 32.376 1.00 86.50 273 ALA A C 1
ATOM 2131 O O . ALA A 1 273 ? -2.061 -8.064 31.336 1.00 86.50 273 ALA A O 1
ATOM 2132 N N . LEU A 1 274 ? -3.947 -8.513 32.456 1.00 87.81 274 LEU A N 1
ATOM 2133 C CA . LEU A 1 274 ? -4.842 -8.289 31.318 1.00 87.81 274 LEU A CA 1
ATOM 2134 C C . LEU A 1 274 ? -4.704 -6.874 30.728 1.00 87.81 274 LEU A C 1
ATOM 2136 O O . LEU A 1 274 ? -4.649 -6.734 29.514 1.00 87.81 274 LEU A O 1
ATOM 2140 N N . VAL A 1 275 ? -4.598 -5.834 31.560 1.00 89.12 275 VAL A N 1
ATOM 2141 C CA . VAL A 1 275 ? -4.423 -4.446 31.082 1.00 89.12 275 VAL A CA 1
ATOM 2142 C C . VAL A 1 275 ? -3.107 -4.249 30.318 1.00 89.12 275 VAL A C 1
ATOM 2144 O O . VAL A 1 275 ? -3.044 -3.393 29.443 1.00 89.12 275 VAL A O 1
ATOM 2147 N N . LEU A 1 276 ? -2.078 -5.055 30.595 1.00 90.31 276 LEU A N 1
ATOM 2148 C CA . LEU A 1 276 ? -0.810 -5.031 29.855 1.00 90.31 276 LEU A CA 1
ATOM 2149 C C . LEU A 1 276 ? -0.833 -5.954 28.623 1.00 90.31 276 LEU A C 1
ATOM 2151 O O . LEU A 1 276 ? -0.285 -5.616 27.579 1.00 90.31 276 LEU A O 1
ATOM 2155 N N . LEU A 1 277 ? -1.497 -7.107 28.717 1.00 92.44 277 LEU A N 1
ATOM 2156 C CA . LEU A 1 277 ? -1.549 -8.101 27.642 1.00 92.44 277 LEU A CA 1
ATOM 2157 C C . LEU A 1 277 ? -2.548 -7.742 26.536 1.00 92.44 277 LEU A C 1
ATOM 2159 O O . LEU A 1 277 ? -2.297 -8.052 25.374 1.00 92.44 277 LEU A O 1
ATOM 2163 N N . VAL A 1 278 ? -3.669 -7.090 26.859 1.00 93.12 278 VAL A N 1
ATOM 2164 C CA . VAL A 1 278 ? -4.690 -6.733 25.859 1.00 93.12 278 VAL A CA 1
ATOM 2165 C C . VAL A 1 278 ? -4.147 -5.755 24.816 1.00 93.12 278 VAL A C 1
ATOM 2167 O O . VAL A 1 278 ? -4.350 -6.030 23.637 1.00 93.12 278 VAL A O 1
ATOM 2170 N N . PRO A 1 279 ? -3.409 -4.682 25.164 1.00 91.75 279 PRO A N 1
ATOM 2171 C CA . PRO A 1 279 ? -2.773 -3.836 24.156 1.00 91.75 279 PRO A CA 1
ATOM 2172 C C . PRO A 1 279 ? -1.774 -4.593 23.269 1.00 91.75 279 PRO A C 1
ATOM 2174 O O . PRO A 1 279 ? -1.697 -4.320 22.070 1.00 91.75 279 PRO A O 1
ATOM 2177 N N . ALA A 1 280 ? -1.048 -5.583 23.808 1.00 91.19 280 ALA A N 1
ATOM 2178 C CA . ALA A 1 280 ? -0.156 -6.434 23.010 1.00 91.19 280 ALA A CA 1
ATOM 2179 C C . ALA A 1 280 ? -0.945 -7.310 22.025 1.00 91.19 280 ALA A C 1
ATOM 2181 O O . ALA A 1 280 ? -0.618 -7.363 20.840 1.00 91.19 280 ALA A O 1
ATOM 2182 N N . ALA A 1 281 ? -2.032 -7.932 22.487 1.00 92.50 281 ALA A N 1
ATOM 2183 C CA . ALA A 1 281 ? -2.939 -8.684 21.625 1.00 92.50 281 ALA A CA 1
ATOM 2184 C C . ALA A 1 281 ? -3.587 -7.782 20.562 1.00 92.50 281 ALA A C 1
ATOM 2186 O O . ALA A 1 281 ? -3.674 -8.170 19.402 1.00 92.50 281 ALA A O 1
ATOM 2187 N N . ALA A 1 282 ? -3.990 -6.563 20.925 1.00 90.12 282 ALA A N 1
ATOM 2188 C CA . ALA A 1 282 ? -4.612 -5.610 20.009 1.00 90.12 282 ALA A CA 1
ATOM 2189 C C . ALA A 1 282 ? -3.645 -5.150 18.929 1.00 90.12 282 ALA A C 1
ATOM 2191 O O . ALA A 1 282 ? -4.019 -5.075 17.768 1.00 90.12 282 ALA A O 1
ATOM 2192 N N . THR A 1 283 ? -2.385 -4.949 19.294 1.00 88.88 283 THR A N 1
ATOM 2193 C CA . THR A 1 283 ? -1.300 -4.669 18.356 1.00 88.88 283 THR A CA 1
ATOM 2194 C C . THR A 1 283 ? -1.097 -5.826 17.372 1.00 88.88 283 THR A C 1
ATOM 2196 O O . THR A 1 283 ? -1.036 -5.615 16.163 1.00 88.88 283 THR A O 1
ATOM 2199 N N . TRP A 1 284 ? -1.051 -7.065 17.873 1.00 89.69 284 TRP A N 1
ATOM 2200 C CA . TRP A 1 284 ? -0.937 -8.265 17.040 1.00 89.69 284 TRP A CA 1
ATOM 2201 C C . TRP A 1 284 ? -2.134 -8.423 16.087 1.00 89.69 284 TRP A C 1
ATOM 2203 O O . TRP A 1 284 ? -1.971 -8.726 14.907 1.00 89.69 284 TRP A O 1
ATOM 2213 N N . VAL A 1 285 ? -3.346 -8.147 16.566 1.00 90.50 285 VAL A N 1
ATOM 2214 C CA . VAL A 1 285 ? -4.561 -8.152 15.745 1.00 90.50 285 VAL A CA 1
ATOM 2215 C C . VAL A 1 285 ? -4.542 -7.036 14.698 1.00 90.50 285 VAL A C 1
ATOM 2217 O O . VAL A 1 285 ? -4.824 -7.299 13.530 1.00 90.50 285 VAL A O 1
ATOM 2220 N N . ALA A 1 286 ? -4.180 -5.813 15.090 1.00 86.06 286 ALA A N 1
ATOM 2221 C CA . ALA A 1 286 ? -4.166 -4.636 14.225 1.00 86.06 286 ALA A CA 1
ATOM 2222 C C . ALA A 1 286 ? -3.190 -4.779 13.050 1.00 86.06 286 ALA A C 1
ATOM 2224 O O . ALA A 1 286 ? -3.456 -4.219 11.986 1.00 86.06 286 ALA A O 1
ATOM 2225 N N . LEU A 1 287 ? -2.110 -5.551 13.223 1.00 85.44 287 LEU A N 1
ATOM 2226 C CA . LEU A 1 287 ? -1.150 -5.901 12.171 1.00 85.44 287 LEU A CA 1
ATOM 2227 C C . LEU A 1 287 ? -1.681 -6.928 11.156 1.00 85.44 287 LEU A C 1
ATOM 2229 O O . LEU A 1 287 ? -1.054 -7.118 10.123 1.00 85.44 287 LEU A O 1
ATOM 2233 N N . GLY A 1 288 ? -2.810 -7.597 11.413 1.00 85.50 288 GLY A N 1
ATOM 2234 C CA . GLY A 1 288 ? -3.413 -8.543 10.464 1.00 85.50 288 GLY A CA 1
ATOM 2235 C C . GLY A 1 288 ? -3.034 -10.013 10.660 1.00 85.50 288 GLY A C 1
ATOM 2236 O O . GLY A 1 288 ? -3.449 -10.861 9.868 1.00 85.50 288 GLY A O 1
ATOM 2237 N N . TYR A 1 289 ? -2.312 -10.364 11.728 1.00 87.62 289 TYR A N 1
ATOM 2238 C CA . TYR A 1 289 ? -1.956 -11.760 12.006 1.00 87.62 289 TYR A CA 1
ATOM 2239 C C . TYR A 1 289 ? -3.147 -12.735 12.107 1.00 87.62 289 TYR A C 1
ATOM 2241 O O . TYR A 1 289 ? -2.999 -13.859 11.620 1.00 87.62 289 TYR A O 1
ATOM 2249 N N . PRO A 1 290 ? -4.321 -12.370 12.670 1.00 85.62 290 PRO A N 1
ATOM 2250 C CA . PRO A 1 290 ? -5.490 -13.249 12.648 1.00 85.62 290 PRO A CA 1
ATOM 2251 C C . PRO A 1 290 ? -5.938 -13.595 11.228 1.00 85.62 290 PRO A C 1
ATOM 2253 O O . PRO A 1 290 ? -6.196 -14.760 10.945 1.00 85.62 290 PRO A O 1
ATOM 2256 N N . ALA A 1 291 ? -5.979 -12.609 10.324 1.00 83.88 291 ALA A N 1
ATOM 2257 C CA . ALA A 1 291 ? -6.338 -12.838 8.925 1.00 83.88 291 ALA A CA 1
ATOM 2258 C C . ALA A 1 291 ? -5.334 -13.787 8.255 1.00 83.88 291 ALA A C 1
ATOM 2260 O O . ALA A 1 291 ? -5.730 -14.739 7.588 1.00 83.88 291 ALA A O 1
ATOM 2261 N N . ALA A 1 292 ? -4.039 -13.611 8.533 1.00 83.94 292 ALA A N 1
ATOM 2262 C CA . ALA A 1 292 ? -2.997 -14.516 8.055 1.00 83.94 292 ALA A CA 1
ATOM 2263 C C . ALA A 1 292 ? -3.067 -15.932 8.649 1.00 83.94 292 ALA A C 1
ATOM 2265 O O . ALA A 1 292 ? -2.603 -16.889 8.030 1.00 83.94 292 ALA A O 1
ATOM 2266 N N . ALA A 1 293 ? -3.574 -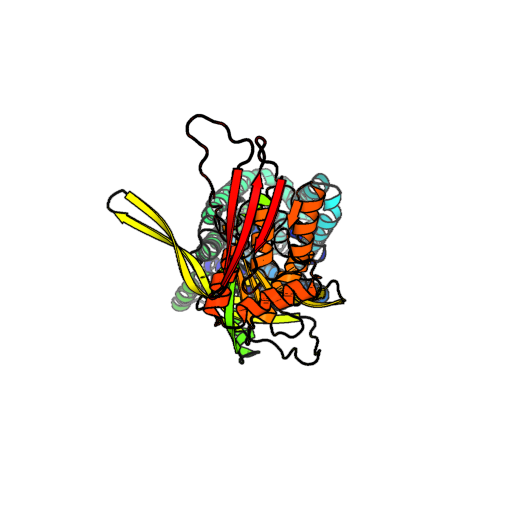16.084 9.872 1.00 85.25 293 ALA A N 1
ATOM 2267 C CA . ALA A 1 293 ? -3.787 -17.390 10.488 1.00 85.25 293 ALA A CA 1
ATOM 2268 C C . ALA A 1 293 ? -5.001 -18.103 9.873 1.00 85.25 293 ALA A C 1
ATOM 2270 O O . ALA A 1 293 ? -4.907 -19.287 9.560 1.00 85.25 293 ALA A O 1
ATOM 2271 N N . VAL A 1 294 ? -6.101 -17.373 9.650 1.00 84.12 294 VAL A N 1
ATOM 2272 C CA . VAL A 1 294 ? -7.294 -17.880 8.953 1.00 84.12 294 VAL A CA 1
ATOM 2273 C C . VAL A 1 294 ? -6.932 -18.332 7.542 1.00 84.12 294 VAL A C 1
ATOM 2275 O O . VAL A 1 294 ? -7.262 -19.449 7.158 1.00 84.12 294 VAL A O 1
ATOM 2278 N N . ASP A 1 295 ? -6.190 -17.510 6.803 1.00 84.75 295 ASP A N 1
ATOM 2279 C CA . ASP A 1 295 ? -5.732 -17.852 5.459 1.00 84.75 295 ASP A CA 1
ATOM 2280 C C . ASP A 1 295 ? -4.888 -19.134 5.434 1.00 84.75 295 ASP A C 1
ATOM 2282 O O . ASP A 1 295 ? -5.173 -20.046 4.667 1.00 84.75 295 ASP A O 1
ATOM 2286 N N . ARG A 1 296 ? -3.906 -19.258 6.336 1.00 83.19 296 ARG A N 1
ATOM 2287 C CA . ARG A 1 296 ? -3.081 -20.473 6.458 1.00 83.19 296 ARG A CA 1
ATOM 2288 C C . ARG A 1 296 ? -3.895 -21.734 6.742 1.00 83.19 296 ARG A C 1
ATOM 2290 O O . ARG A 1 296 ? -3.496 -22.809 6.306 1.00 83.19 296 ARG A O 1
ATOM 2297 N N . ALA A 1 297 ? -4.998 -21.609 7.477 1.00 84.75 297 ALA A N 1
ATOM 2298 C CA . ALA A 1 297 ? -5.885 -22.730 7.760 1.00 84.75 297 ALA A CA 1
ATOM 2299 C C . ALA A 1 297 ? -6.747 -23.117 6.545 1.00 84.75 297 ALA A C 1
ATOM 2301 O O . ALA A 1 297 ? -7.033 -24.297 6.362 1.00 84.75 297 ALA A O 1
ATOM 2302 N N . LEU A 1 298 ? -7.153 -22.143 5.724 1.00 83.69 298 LEU A N 1
ATOM 2303 C CA . LEU A 1 298 ? -7.997 -22.363 4.542 1.00 83.69 298 LEU A CA 1
ATOM 2304 C C . LEU A 1 298 ? -7.194 -22.768 3.295 1.00 83.69 298 LEU A C 1
ATOM 2306 O O . LEU A 1 298 ? -7.678 -23.554 2.484 1.00 83.69 298 LEU A O 1
ATOM 2310 N N . HIS A 1 299 ? -5.974 -22.250 3.153 1.00 80.81 299 HIS A N 1
ATOM 2311 C CA . HIS A 1 299 ? -5.127 -22.383 1.967 1.00 80.81 299 HIS A CA 1
ATOM 2312 C C . HIS A 1 299 ? -3.698 -22.814 2.359 1.00 80.81 299 HIS A C 1
ATOM 2314 O O . HIS A 1 299 ? -2.768 -22.000 2.376 1.00 80.81 299 HIS A O 1
ATOM 2320 N N . PRO A 1 300 ? -3.492 -24.100 2.708 1.00 71.75 300 PRO A N 1
ATOM 2321 C CA . PRO A 1 300 ? -2.193 -24.588 3.170 1.00 71.75 300 PRO A CA 1
ATOM 2322 C C . PRO A 1 300 ? -1.166 -24.750 2.038 1.00 71.75 300 PRO A C 1
ATOM 2324 O O . PRO A 1 300 ? 0.033 -24.616 2.280 1.00 71.75 300 PRO A O 1
ATOM 2327 N N . ALA A 1 301 ? -1.612 -25.029 0.809 1.00 81.00 301 ALA A N 1
ATOM 2328 C CA . ALA A 1 301 ? -0.728 -25.249 -0.332 1.00 81.00 301 ALA A CA 1
ATOM 2329 C C . ALA A 1 301 ? -0.189 -23.917 -0.871 1.00 81.00 301 ALA A C 1
ATOM 2331 O O . ALA A 1 301 ? -0.963 -23.038 -1.255 1.00 81.00 301 ALA A O 1
ATOM 2332 N N . ARG A 1 302 ? 1.139 -23.771 -0.906 1.00 85.56 302 ARG A N 1
ATOM 2333 C CA . ARG A 1 302 ? 1.833 -22.594 -1.442 1.00 85.56 302 ARG A CA 1
ATOM 2334 C C . ARG A 1 302 ? 2.889 -23.032 -2.435 1.00 85.56 302 ARG A C 1
ATOM 2336 O O . ARG A 1 302 ? 3.631 -23.974 -2.166 1.00 85.56 302 ARG A O 1
ATOM 2343 N N . THR A 1 303 ? 2.971 -22.317 -3.541 1.00 89.62 303 THR A N 1
ATOM 2344 C CA . THR A 1 303 ? 4.009 -22.472 -4.554 1.00 89.62 303 THR A CA 1
ATOM 2345 C C . THR A 1 303 ? 5.072 -21.406 -4.344 1.00 89.62 303 THR A C 1
ATOM 2347 O O . THR A 1 303 ? 4.746 -20.240 -4.111 1.00 89.62 303 THR A O 1
ATOM 2350 N N . GLU A 1 304 ? 6.336 -21.810 -4.404 1.00 93.31 304 GLU A N 1
ATOM 2351 C CA . GLU A 1 304 ? 7.468 -20.889 -4.448 1.00 93.31 304 GLU A CA 1
ATOM 2352 C C . GLU A 1 304 ? 7.744 -20.507 -5.901 1.00 93.31 304 GLU A C 1
ATOM 2354 O O . GLU A 1 304 ? 7.876 -21.376 -6.760 1.00 93.31 304 GLU A O 1
ATOM 2359 N N . LEU A 1 305 ? 7.821 -19.207 -6.165 1.00 94.44 305 LEU A N 1
ATOM 2360 C CA . LEU A 1 305 ? 8.113 -18.645 -7.474 1.00 94.44 305 LEU A CA 1
ATOM 2361 C C . LEU A 1 305 ? 9.438 -17.877 -7.403 1.00 94.44 305 LEU A C 1
ATOM 2363 O O . LEU A 1 305 ? 9.590 -17.027 -6.511 1.00 94.44 305 LEU A O 1
ATOM 2367 N N . PRO A 1 306 ? 10.399 -18.142 -8.307 1.00 94.69 306 PRO A N 1
ATOM 2368 C CA . PRO A 1 306 ? 11.547 -17.267 -8.480 1.00 94.69 306 PRO A CA 1
ATOM 2369 C C . PRO A 1 306 ? 11.094 -15.914 -9.032 1.00 94.69 306 PRO A C 1
ATOM 2371 O O . PRO A 1 306 ? 10.019 -15.794 -9.626 1.00 94.69 306 PRO A O 1
ATOM 2374 N N . GLY A 1 307 ? 11.900 -14.880 -8.816 1.00 94.25 307 GLY A N 1
ATOM 2375 C CA . GLY A 1 307 ? 11.606 -13.573 -9.373 1.00 94.25 307 GLY A CA 1
ATOM 2376 C C . GLY A 1 307 ? 12.837 -12.743 -9.663 1.00 94.25 307 GLY A C 1
ATOM 2377 O O . GLY A 1 307 ? 13.912 -12.987 -9.128 1.00 94.25 307 GLY A O 1
ATOM 2378 N N . ILE A 1 308 ? 12.623 -11.731 -10.488 1.00 94.31 308 ILE A N 1
ATOM 2379 C CA . ILE A 1 308 ? 13.605 -10.734 -10.894 1.00 94.31 308 ILE A CA 1
ATOM 2380 C C . ILE A 1 308 ? 13.114 -9.354 -10.475 1.00 94.31 308 ILE A C 1
ATOM 2382 O O . ILE A 1 308 ? 11.910 -9.104 -10.384 1.00 94.31 308 ILE A O 1
ATOM 2386 N N . SER A 1 309 ? 14.041 -8.440 -10.214 1.00 94.00 309 SER A N 1
ATOM 2387 C CA . SER A 1 309 ? 13.703 -7.033 -10.002 1.00 94.00 309 SER A CA 1
ATOM 2388 C C . SER A 1 309 ? 14.038 -6.215 -11.235 1.00 94.00 309 SER A C 1
ATOM 2390 O O . SER A 1 309 ? 15.010 -6.497 -11.935 1.00 94.00 309 SER A O 1
ATOM 2392 N N . TYR A 1 310 ? 13.229 -5.199 -11.492 1.00 93.38 310 TYR A N 1
ATOM 2393 C CA . TYR A 1 310 ? 13.446 -4.261 -12.576 1.00 93.38 310 TYR A CA 1
ATOM 2394 C C . TYR A 1 310 ? 12.965 -2.874 -12.162 1.00 93.38 310 TYR A C 1
ATOM 2396 O O . TYR A 1 310 ? 12.021 -2.718 -11.378 1.00 93.38 310 TYR A O 1
ATOM 2404 N N . SER A 1 311 ? 13.651 -1.841 -12.634 1.00 90.31 311 SER A N 1
ATOM 2405 C CA . SER A 1 311 ? 13.331 -0.465 -12.266 1.00 90.31 311 SER A CA 1
ATOM 2406 C C . SER A 1 311 ? 13.474 0.487 -13.442 1.00 90.31 311 SER A C 1
ATOM 2408 O O . SER A 1 311 ? 14.398 0.394 -14.249 1.00 90.31 311 SER A O 1
ATOM 2410 N N . ALA A 1 312 ? 12.533 1.426 -13.513 1.00 89.06 312 ALA A N 1
ATOM 2411 C CA . ALA A 1 312 ? 12.558 2.542 -14.441 1.00 89.06 312 ALA A CA 1
ATOM 2412 C C . ALA A 1 312 ? 13.332 3.700 -13.793 1.00 89.06 312 ALA A C 1
ATOM 2414 O O . ALA A 1 312 ? 12.752 4.528 -13.089 1.00 89.06 312 ALA A O 1
ATOM 2415 N N . GLY A 1 313 ? 14.656 3.691 -13.951 1.00 84.44 313 GLY A N 1
ATOM 2416 C CA . GLY A 1 313 ? 15.567 4.694 -13.392 1.00 84.44 313 GLY A CA 1
ATOM 2417 C C . GLY A 1 313 ? 15.744 5.935 -14.276 1.00 84.44 313 GLY A C 1
ATOM 2418 O O . GLY A 1 313 ? 15.133 6.063 -15.334 1.00 84.44 313 GLY A O 1
ATOM 2419 N N . PHE A 1 314 ? 16.634 6.842 -13.859 1.00 85.75 314 PHE A N 1
ATOM 2420 C CA . PHE A 1 314 ? 17.084 7.976 -14.678 1.00 85.75 314 PHE A CA 1
ATOM 2421 C C . PHE A 1 314 ? 18.133 7.526 -15.707 1.00 85.75 314 PHE A C 1
ATOM 2423 O O . PHE A 1 314 ? 19.324 7.778 -15.536 1.00 85.75 314 PHE A O 1
ATOM 2430 N N . SER A 1 315 ? 17.701 6.827 -16.756 1.00 90.88 315 SER A N 1
ATOM 2431 C CA . SER A 1 315 ? 18.585 6.392 -17.843 1.00 90.88 315 SER A CA 1
ATOM 2432 C C . SER A 1 315 ? 18.951 7.531 -18.801 1.00 90.88 315 SER A C 1
ATOM 2434 O O . SER A 1 315 ? 18.281 8.570 -18.858 1.00 90.88 315 SER A O 1
ATOM 2436 N N . ASP A 1 316 ? 19.990 7.322 -19.615 1.00 90.31 316 ASP A N 1
ATOM 2437 C CA . ASP A 1 316 ? 20.373 8.278 -20.664 1.00 90.31 316 ASP A CA 1
ATOM 2438 C C . ASP A 1 316 ? 19.231 8.502 -21.668 1.00 90.31 316 ASP A C 1
ATOM 2440 O O . ASP A 1 316 ? 18.990 9.633 -22.093 1.00 90.31 316 ASP A O 1
ATOM 2444 N N . ALA A 1 317 ? 18.487 7.442 -22.005 1.00 91.56 317 ALA A N 1
ATOM 2445 C CA . ALA A 1 317 ? 17.340 7.504 -22.908 1.00 91.56 317 ALA A CA 1
ATOM 2446 C C . ALA A 1 317 ? 16.170 8.309 -22.317 1.00 91.56 317 ALA A C 1
ATOM 2448 O O . ALA A 1 317 ? 15.543 9.094 -23.034 1.00 91.56 317 ALA A O 1
ATOM 2449 N N . LEU A 1 318 ? 15.907 8.189 -21.011 1.00 91.19 318 LEU A N 1
ATOM 2450 C CA . LEU A 1 318 ? 14.880 8.986 -20.334 1.00 91.19 318 LEU A CA 1
ATOM 2451 C C . LEU A 1 318 ? 15.232 10.479 -20.357 1.00 91.19 318 LEU A C 1
ATOM 2453 O O . LEU A 1 318 ? 14.388 11.315 -20.682 1.00 91.19 318 LEU A O 1
ATOM 2457 N N . ASN A 1 319 ? 16.492 10.808 -20.067 1.00 89.50 319 ASN A N 1
ATOM 2458 C CA . ASN A 1 319 ? 16.981 12.186 -20.081 1.00 89.50 319 ASN A CA 1
ATOM 2459 C C . ASN A 1 319 ? 17.015 12.769 -21.504 1.00 89.50 319 ASN A C 1
ATOM 2461 O O . ASN A 1 319 ? 16.659 13.930 -21.707 1.00 89.50 319 ASN A O 1
ATOM 2465 N N . ALA A 1 320 ? 17.399 11.966 -22.500 1.00 89.50 320 ALA A N 1
ATOM 2466 C CA . ALA A 1 320 ? 17.382 12.358 -23.908 1.00 89.50 320 ALA A CA 1
ATOM 2467 C C . ALA A 1 320 ? 15.952 12.531 -24.447 1.00 89.50 320 ALA A C 1
ATOM 2469 O O . ALA A 1 320 ? 15.702 13.362 -25.305 1.00 89.50 320 ALA A O 1
ATOM 2470 N N . SER A 1 321 ? 14.973 11.796 -23.937 1.00 89.88 321 SER A N 1
ATOM 2471 C CA . SER A 1 321 ? 13.610 11.839 -24.475 1.00 89.88 321 SER A CA 1
ATOM 2472 C C . SER A 1 321 ? 12.693 12.877 -23.820 1.00 89.88 321 SER A C 1
ATOM 2474 O O . SER A 1 321 ? 11.498 12.861 -24.091 1.00 89.88 321 SER A O 1
ATOM 2476 N N . ASP A 1 322 ? 13.192 13.751 -22.938 1.00 88.88 322 ASP A N 1
ATOM 2477 C CA . ASP A 1 322 ? 12.341 14.590 -22.073 1.00 88.88 322 ASP A CA 1
ATOM 2478 C C . ASP A 1 322 ? 11.314 13.759 -21.277 1.00 88.88 322 ASP A C 1
ATOM 2480 O O . ASP A 1 322 ? 10.140 14.108 -21.145 1.00 88.88 322 ASP A O 1
ATOM 2484 N N . SER A 1 323 ? 11.774 12.635 -20.713 1.00 88.38 323 SER A N 1
ATOM 2485 C CA . SER A 1 323 ? 10.956 11.677 -19.955 1.00 88.38 323 SER A CA 1
ATOM 2486 C C . SER A 1 323 ? 9.843 10.987 -20.759 1.00 88.38 323 SER A C 1
ATOM 2488 O O . SER A 1 323 ? 8.864 10.520 -20.171 1.00 88.38 323 SER A O 1
ATOM 2490 N N . MET A 1 324 ? 9.964 10.918 -22.089 1.00 89.38 324 MET A N 1
ATOM 2491 C CA . MET A 1 324 ? 8.994 10.243 -22.964 1.00 89.38 324 MET A CA 1
ATOM 2492 C C . MET A 1 324 ? 9.306 8.762 -23.219 1.00 89.38 324 MET A C 1
ATOM 2494 O O . MET A 1 324 ? 8.419 8.012 -23.632 1.00 89.38 324 MET A O 1
ATOM 2498 N N . TYR A 1 325 ? 10.541 8.333 -22.957 1.00 91.88 325 TYR A N 1
ATOM 2499 C CA . TYR A 1 325 ? 11.001 6.967 -23.172 1.00 91.88 325 TYR A CA 1
ATOM 2500 C C . TYR A 1 325 ? 11.674 6.422 -21.907 1.00 91.88 325 TYR A C 1
ATOM 2502 O O . TYR A 1 325 ? 12.787 6.807 -21.558 1.00 91.88 325 TYR A O 1
ATOM 2510 N N . SER A 1 326 ? 10.969 5.542 -21.192 1.00 91.81 326 SER A N 1
ATOM 2511 C CA . SER A 1 326 ? 11.498 4.853 -20.006 1.00 91.81 326 SER A CA 1
ATOM 2512 C C . SER A 1 326 ? 12.152 3.535 -20.404 1.00 91.81 326 SER A C 1
ATOM 2514 O O . SER A 1 326 ? 11.551 2.761 -21.143 1.00 91.81 326 SER A O 1
ATOM 2516 N N . THR A 1 327 ? 13.331 3.249 -19.865 1.00 93.25 327 THR A N 1
ATOM 2517 C CA . THR A 1 327 ? 14.058 1.981 -20.041 1.00 93.25 327 THR A CA 1
ATOM 2518 C C . THR A 1 327 ? 14.285 1.321 -18.683 1.00 93.25 327 THR A C 1
ATOM 2520 O O . THR A 1 327 ? 14.132 1.976 -17.646 1.00 93.25 327 THR A O 1
ATOM 2523 N N . TYR A 1 328 ? 14.610 0.026 -18.668 1.00 94.19 328 TYR A N 1
ATOM 2524 C CA . TYR A 1 328 ? 14.731 -0.744 -17.428 1.00 94.19 328 TYR A CA 1
ATOM 2525 C C . TYR A 1 328 ? 16.148 -1.223 -17.150 1.00 94.19 328 TYR A C 1
ATOM 2527 O O . TYR A 1 328 ? 16.855 -1.696 -18.038 1.00 94.19 328 TYR A O 1
ATOM 2535 N N . THR A 1 329 ? 16.525 -1.135 -15.878 1.00 93.06 329 THR A N 1
ATOM 2536 C CA . THR A 1 329 ? 17.652 -1.879 -15.316 1.00 93.06 329 THR A CA 1
ATOM 2537 C C . THR A 1 329 ? 17.093 -3.108 -14.630 1.00 93.06 329 THR A C 1
ATOM 2539 O O . THR A 1 329 ? 16.121 -2.999 -13.879 1.00 93.06 329 THR A O 1
ATOM 2542 N N . TRP A 1 330 ? 17.708 -4.256 -14.868 1.00 92.56 330 TRP A N 1
ATOM 2543 C CA . TRP A 1 330 ? 17.263 -5.537 -14.349 1.00 92.56 330 TRP A CA 1
ATOM 2544 C C . TRP A 1 330 ? 18.275 -6.077 -13.346 1.00 92.56 330 TRP A C 1
ATOM 2546 O O . TRP A 1 330 ? 19.468 -5.780 -13.403 1.00 92.56 330 TRP A O 1
ATOM 2556 N N . ASN A 1 331 ? 17.789 -6.861 -12.397 1.00 90.44 331 ASN A N 1
ATOM 2557 C CA . ASN A 1 331 ? 18.623 -7.535 -11.420 1.00 90.44 331 ASN A CA 1
ATOM 2558 C C . ASN A 1 331 ? 17.965 -8.862 -11.047 1.00 90.44 331 ASN A C 1
ATOM 2560 O O . ASN A 1 331 ? 16.882 -8.877 -10.447 1.00 90.44 331 ASN A O 1
ATOM 2564 N N . ASP A 1 332 ? 18.635 -9.951 -11.414 1.00 83.38 332 ASP A N 1
ATOM 2565 C CA . ASP A 1 332 ? 18.303 -11.311 -11.006 1.00 83.38 332 ASP A CA 1
ATOM 2566 C C . ASP A 1 332 ? 18.921 -11.589 -9.630 1.00 83.38 332 ASP A C 1
ATOM 2568 O O . ASP A 1 332 ? 19.978 -12.198 -9.472 1.00 83.38 332 ASP A O 1
ATOM 2572 N N . GLY A 1 333 ? 18.303 -11.005 -8.605 1.00 77.31 333 GLY A N 1
ATOM 2573 C CA . GLY A 1 333 ? 18.634 -11.328 -7.225 1.00 77.31 333 GLY A CA 1
ATOM 2574 C C . GLY A 1 333 ? 17.981 -12.644 -6.811 1.00 77.31 333 GLY A C 1
ATOM 2575 O O . GLY A 1 333 ? 17.056 -13.129 -7.453 1.00 77.31 333 GLY A O 1
ATOM 2576 N N . SER A 1 334 ? 18.378 -13.188 -5.659 1.00 86.44 334 SER A N 1
ATOM 2577 C CA . SER A 1 334 ? 17.722 -14.351 -5.036 1.00 86.44 334 SER A CA 1
ATOM 2578 C C . SER A 1 334 ? 16.318 -14.022 -4.488 1.00 86.44 334 SER A C 1
ATOM 2580 O O . SER A 1 334 ? 16.009 -14.304 -3.328 1.00 86.44 334 SER A O 1
ATOM 2582 N N . PHE A 1 335 ? 15.465 -13.386 -5.294 1.00 94.44 335 PHE A N 1
ATOM 2583 C CA . PHE A 1 335 ? 14.098 -13.031 -4.947 1.00 94.44 335 PHE A CA 1
ATOM 2584 C C . PHE A 1 335 ? 13.199 -14.254 -5.064 1.00 94.44 335 PHE A C 1
ATOM 2586 O O . PHE A 1 335 ? 13.305 -15.053 -6.002 1.00 94.44 335 PHE A O 1
ATOM 2593 N N . ARG A 1 336 ? 12.315 -14.407 -4.079 1.00 95.75 336 ARG A N 1
ATOM 2594 C CA . ARG A 1 336 ? 11.390 -15.539 -3.974 1.00 95.75 336 ARG A CA 1
ATOM 2595 C C . ARG A 1 336 ? 10.035 -15.072 -3.479 1.00 95.75 336 ARG A C 1
ATOM 2597 O O . ARG A 1 336 ? 9.962 -14.204 -2.609 1.00 95.75 336 ARG A O 1
ATOM 2604 N N . LEU A 1 337 ? 8.975 -15.674 -4.001 1.00 95.69 337 LEU A N 1
ATOM 2605 C CA . LEU A 1 337 ? 7.604 -15.447 -3.562 1.00 95.69 337 LEU A CA 1
ATOM 2606 C C . LEU A 1 337 ? 6.926 -16.788 -3.286 1.00 95.69 337 LEU A C 1
ATOM 2608 O O . LEU A 1 337 ? 6.678 -17.563 -4.201 1.00 95.69 337 LEU A O 1
ATOM 2612 N N . HIS A 1 338 ? 6.579 -17.045 -2.029 1.00 94.69 338 HIS A N 1
ATOM 2613 C CA . HIS A 1 338 ? 5.765 -18.189 -1.629 1.00 94.69 338 HIS A CA 1
ATOM 2614 C C . HIS A 1 338 ? 4.311 -17.750 -1.498 1.00 94.69 338 HIS A C 1
ATOM 2616 O O . HIS A 1 338 ? 3.943 -17.095 -0.516 1.00 94.69 338 HIS A O 1
ATOM 2622 N N . ILE A 1 339 ? 3.476 -18.123 -2.459 1.00 93.06 339 ILE A N 1
ATOM 2623 C CA . ILE A 1 339 ? 2.084 -17.679 -2.554 1.00 93.06 339 ILE A CA 1
ATOM 2624 C C . ILE A 1 339 ? 1.146 -18.859 -2.813 1.00 93.06 339 ILE A C 1
ATOM 2626 O O . ILE A 1 339 ? 1.531 -19.852 -3.418 1.00 93.06 339 ILE A O 1
ATOM 2630 N N . SER A 1 340 ? -0.089 -18.763 -2.322 1.00 88.12 340 SER A N 1
ATOM 2631 C CA . SER A 1 340 ? -1.178 -19.663 -2.706 1.00 88.12 340 SER A CA 1
ATOM 2632 C C . SER A 1 340 ? -2.067 -18.950 -3.714 1.00 88.12 340 SER A C 1
ATOM 2634 O O . SER A 1 340 ? -2.688 -17.956 -3.357 1.00 88.12 340 SER A O 1
ATOM 2636 N N . LEU A 1 341 ? -2.115 -19.412 -4.959 1.00 88.38 341 LEU A N 1
ATOM 2637 C CA . LEU A 1 341 ? -3.082 -18.922 -5.937 1.00 88.38 341 LEU A CA 1
ATOM 2638 C C . LEU A 1 341 ? -4.118 -20.018 -6.211 1.00 88.38 341 LEU A C 1
ATOM 2640 O O . LEU A 1 341 ? -3.759 -21.198 -6.212 1.00 88.38 341 LEU A O 1
ATOM 2644 N N . PRO A 1 342 ? -5.399 -19.662 -6.420 1.00 87.12 342 PRO A N 1
ATOM 2645 C CA . PRO A 1 342 ? -6.355 -20.602 -6.984 1.00 87.12 342 PRO A CA 1
ATOM 2646 C C . PRO A 1 342 ? -5.883 -21.019 -8.378 1.00 87.12 342 PRO A C 1
ATOM 2648 O O . PRO A 1 342 ? -5.118 -20.298 -9.018 1.00 87.12 342 PRO A O 1
ATOM 2651 N N . ASP A 1 343 ? -6.361 -22.164 -8.854 1.00 83.50 343 ASP A N 1
ATOM 2652 C CA . ASP A 1 343 ? -6.114 -22.542 -10.238 1.00 83.50 343 ASP A CA 1
ATOM 2653 C C . ASP A 1 343 ? -6.859 -21.574 -11.169 1.00 83.50 343 ASP A C 1
ATOM 2655 O O . ASP A 1 343 ? -8.085 -21.445 -11.109 1.00 83.50 343 ASP A O 1
ATOM 2659 N N . LEU A 1 344 ? -6.082 -20.831 -11.955 1.00 84.75 344 LEU A N 1
ATOM 2660 C CA . LEU A 1 344 ? -6.548 -19.851 -12.936 1.00 84.75 344 LEU A CA 1
ATOM 2661 C C . LEU A 1 344 ? -6.306 -20.340 -14.370 1.00 84.75 344 LEU A C 1
ATOM 2663 O O . LEU A 1 344 ? -6.619 -19.617 -15.322 1.00 84.75 344 LEU A O 1
ATOM 2667 N N . ALA A 1 345 ? -5.756 -21.549 -14.537 1.00 72.62 345 ALA A N 1
ATOM 2668 C CA . ALA A 1 345 ? -5.657 -22.179 -15.841 1.00 72.62 345 ALA A CA 1
ATOM 2669 C C . ALA A 1 345 ? -7.070 -22.407 -16.422 1.00 72.62 345 ALA A C 1
ATOM 2671 O O . ALA A 1 345 ? -8.065 -22.491 -15.701 1.00 72.62 345 ALA A O 1
ATOM 2672 N N . ASP A 1 346 ? -7.177 -22.435 -17.750 1.00 64.25 346 ASP A N 1
ATOM 2673 C CA . ASP A 1 346 ? -8.414 -22.737 -18.493 1.00 64.25 346 ASP A CA 1
ATOM 2674 C C . ASP A 1 346 ? -9.562 -21.713 -18.388 1.00 64.25 346 ASP A C 1
ATOM 2676 O O . ASP A 1 346 ? -10.721 -22.012 -18.684 1.00 64.25 346 ASP A O 1
ATOM 2680 N N . GLY A 1 347 ? -9.265 -20.465 -18.015 1.00 61.91 347 GLY A N 1
ATOM 2681 C CA . GLY A 1 347 ? -10.268 -19.392 -17.993 1.00 61.91 347 GLY A CA 1
ATOM 2682 C C . GLY A 1 347 ? -11.240 -19.475 -16.812 1.00 61.91 347 GLY A C 1
ATOM 2683 O O . GLY A 1 347 ? -12.243 -18.751 -16.787 1.00 61.91 347 GLY A O 1
ATOM 2684 N N . ALA A 1 348 ? -10.936 -20.309 -15.811 1.00 64.94 348 ALA A N 1
ATOM 2685 C CA . ALA A 1 348 ? -11.612 -20.316 -14.522 1.00 64.94 348 ALA A CA 1
ATOM 2686 C C . ALA A 1 348 ? -11.451 -18.940 -13.857 1.00 64.94 348 ALA A C 1
ATOM 2688 O O . ALA A 1 348 ? -10.405 -18.578 -13.324 1.00 64.94 348 ALA A O 1
ATOM 2689 N N . SER A 1 349 ? -12.500 -18.122 -13.931 1.00 70.19 349 SER A N 1
ATOM 2690 C CA . SER A 1 349 ? -12.418 -16.737 -13.487 1.00 70.19 349 SER A CA 1
ATOM 2691 C C . SER A 1 349 ? -13.104 -16.547 -12.140 1.00 70.19 349 SER A C 1
ATOM 2693 O O . SER A 1 349 ? -14.334 -16.582 -12.048 1.00 70.19 349 SER A O 1
ATOM 2695 N N . VAL A 1 350 ? -12.318 -16.300 -11.097 1.00 87.44 350 VAL A N 1
ATOM 2696 C CA . VAL A 1 350 ? -12.839 -15.850 -9.805 1.00 87.44 350 VAL A CA 1
ATOM 2697 C C . VAL A 1 350 ? -13.013 -14.333 -9.817 1.00 87.44 350 VAL A C 1
ATOM 2699 O O . VAL A 1 350 ? -12.358 -13.610 -10.565 1.00 87.44 350 VAL A O 1
ATOM 2702 N N . LYS A 1 351 ? -13.936 -13.814 -9.005 1.00 88.62 351 LYS A N 1
ATOM 2703 C CA . LYS A 1 351 ? -14.097 -12.357 -8.866 1.00 88.62 351 LYS A CA 1
ATOM 2704 C C . LYS A 1 351 ? -12.914 -11.722 -8.136 1.00 88.62 351 LYS A C 1
ATOM 2706 O O . LYS A 1 351 ? -12.530 -10.597 -8.447 1.00 88.62 351 LYS A O 1
ATOM 2711 N N . GLU A 1 352 ? -12.374 -12.435 -7.153 1.00 90.44 352 GLU A N 1
ATOM 2712 C CA . GLU A 1 352 ? -11.343 -11.941 -6.249 1.00 90.44 352 GLU A CA 1
ATOM 2713 C C . GLU A 1 352 ? -10.417 -13.083 -5.835 1.00 90.44 352 GLU A C 1
ATOM 2715 O O . GLU A 1 352 ? -10.863 -14.221 -5.668 1.00 90.44 352 GLU A O 1
ATOM 2720 N N . ILE A 1 353 ? -9.147 -12.754 -5.628 1.00 91.25 353 ILE A N 1
ATOM 2721 C CA . ILE A 1 353 ? -8.129 -13.646 -5.075 1.00 91.25 353 ILE A CA 1
ATOM 2722 C C . ILE A 1 353 ? -7.698 -13.049 -3.745 1.00 91.25 353 ILE A C 1
ATOM 2724 O O . ILE A 1 353 ? -7.374 -11.869 -3.679 1.00 91.25 353 ILE A O 1
ATOM 2728 N N . ARG A 1 354 ? -7.678 -13.832 -2.674 1.00 90.94 354 ARG A N 1
ATOM 2729 C CA . ARG A 1 354 ? -7.224 -13.359 -1.365 1.00 90.94 354 ARG A CA 1
ATOM 2730 C C . ARG A 1 354 ? -6.308 -14.380 -0.736 1.00 90.94 354 ARG A C 1
ATOM 2732 O O . ARG A 1 354 ? -6.524 -15.574 -0.911 1.00 90.94 354 ARG A O 1
ATOM 2739 N N . GLY A 1 355 ? -5.344 -13.899 0.028 1.00 90.69 355 GLY A N 1
ATOM 2740 C CA . GLY A 1 355 ? -4.509 -14.775 0.814 1.00 90.69 355 GLY A CA 1
ATOM 2741 C C . GLY A 1 355 ? -3.335 -14.078 1.460 1.00 90.69 355 GLY A C 1
ATOM 2742 O O . GLY A 1 355 ? -3.299 -12.853 1.607 1.00 90.69 355 GLY A O 1
ATOM 2743 N N . THR A 1 356 ? -2.368 -14.888 1.865 1.00 91.69 356 THR A N 1
ATOM 2744 C CA . THR A 1 356 ? -1.072 -14.419 2.330 1.00 91.69 356 THR A CA 1
ATOM 2745 C C . THR A 1 356 ? 0.065 -15.012 1.523 1.00 91.69 356 THR A C 1
ATOM 2747 O O . THR A 1 356 ? 0.016 -16.161 1.084 1.00 91.69 356 THR A O 1
ATOM 2750 N N . ALA A 1 357 ? 1.113 -14.219 1.346 1.00 92.25 357 ALA A N 1
ATOM 2751 C CA . ALA A 1 357 ? 2.340 -14.629 0.688 1.00 92.25 357 ALA A CA 1
ATOM 2752 C C . ALA A 1 357 ? 3.540 -14.350 1.593 1.00 92.25 357 ALA A C 1
ATOM 2754 O O . ALA A 1 357 ? 3.476 -13.486 2.465 1.00 92.25 357 ALA A O 1
ATOM 2755 N N . LYS A 1 358 ? 4.635 -15.079 1.403 1.00 93.06 358 LYS A N 1
ATOM 2756 C CA . LYS A 1 358 ? 5.944 -14.695 1.937 1.00 93.06 358 LYS A CA 1
ATOM 2757 C C . LYS A 1 358 ? 6.813 -14.258 0.778 1.00 93.06 358 LYS A C 1
ATOM 2759 O O . LYS A 1 358 ? 6.882 -14.975 -0.215 1.00 93.06 358 LYS A O 1
ATOM 2764 N N . ILE A 1 359 ? 7.454 -13.111 0.902 1.00 93.19 359 ILE A N 1
ATOM 2765 C CA . ILE A 1 359 ? 8.320 -12.564 -0.130 1.00 93.19 359 ILE A CA 1
ATOM 2766 C C . ILE A 1 359 ? 9.713 -12.322 0.421 1.00 93.19 359 ILE A C 1
ATOM 2768 O O . ILE A 1 359 ? 9.851 -11.761 1.501 1.00 93.19 359 ILE A O 1
ATOM 2772 N N . SER A 1 360 ? 10.725 -12.698 -0.345 1.00 93.31 360 SER A N 1
ATOM 2773 C CA . SER A 1 360 ? 12.124 -12.369 -0.096 1.00 93.31 360 SER A CA 1
ATOM 2774 C C . SER A 1 360 ? 12.562 -11.322 -1.113 1.00 93.31 360 SER A C 1
ATOM 2776 O O . SER A 1 360 ? 12.646 -11.613 -2.306 1.00 93.31 360 SER A O 1
ATOM 2778 N N . TRP A 1 361 ? 12.807 -10.094 -0.651 1.00 90.62 361 TRP A N 1
ATOM 2779 C CA . TRP A 1 361 ? 13.167 -8.941 -1.491 1.00 90.62 361 TRP A CA 1
ATOM 2780 C C . TRP A 1 361 ? 14.091 -7.953 -0.766 1.00 90.62 361 TRP A C 1
ATOM 2782 O O . TRP A 1 361 ? 14.402 -8.134 0.412 1.00 90.62 361 TRP A O 1
ATOM 2792 N N . LEU A 1 362 ? 14.549 -6.909 -1.462 1.00 88.00 362 LEU A N 1
ATOM 2793 C CA . LEU A 1 362 ? 15.432 -5.896 -0.873 1.00 88.00 362 LEU A CA 1
ATOM 2794 C C . LEU A 1 362 ? 14.654 -4.918 0.023 1.00 88.00 362 LEU A C 1
ATOM 2796 O O . LEU A 1 362 ? 13.668 -4.287 -0.384 1.00 88.00 362 LEU A O 1
ATOM 2800 N N . VAL A 1 363 ? 15.141 -4.753 1.249 1.00 83.12 363 VAL A N 1
ATOM 2801 C CA . VAL A 1 363 ? 14.649 -3.789 2.238 1.00 83.12 363 VAL A CA 1
ATOM 2802 C C . VAL A 1 363 ? 15.802 -2.865 2.629 1.00 83.12 363 VAL A C 1
ATOM 2804 O O . VAL A 1 363 ? 16.900 -3.341 2.914 1.00 83.12 363 VAL A O 1
ATOM 2807 N N . LYS A 1 364 ? 15.559 -1.548 2.624 1.00 79.88 364 LYS A N 1
ATOM 2808 C CA . LYS A 1 364 ? 16.562 -0.543 2.997 1.00 79.88 364 LYS A CA 1
ATOM 2809 C C . LYS A 1 364 ? 16.688 -0.530 4.522 1.00 79.88 364 LYS A C 1
ATOM 2811 O O . LYS A 1 364 ? 15.781 -0.071 5.206 1.00 79.88 364 LYS A O 1
ATOM 2816 N N . LYS A 1 365 ? 17.808 -1.002 5.066 1.00 76.12 365 LYS A N 1
ATOM 2817 C CA . LYS A 1 365 ? 18.100 -0.927 6.505 1.00 76.12 365 LYS A CA 1
ATOM 2818 C C . LYS A 1 365 ? 19.111 0.169 6.789 1.00 76.12 365 LYS A C 1
ATOM 2820 O O . LYS A 1 365 ? 20.172 0.211 6.172 1.00 76.12 365 LYS A O 1
ATOM 2825 N N . GLU A 1 366 ? 18.800 1.025 7.755 1.00 71.56 366 GLU A N 1
ATOM 2826 C CA . GLU A 1 366 ? 19.762 1.997 8.267 1.00 71.56 366 GLU A CA 1
ATOM 2827 C C . GLU A 1 366 ? 20.804 1.263 9.119 1.00 71.56 366 GLU A C 1
ATOM 2829 O O . GLU A 1 366 ? 20.478 0.628 10.127 1.00 71.56 366 GLU A O 1
ATOM 2834 N N . ARG A 1 367 ? 22.074 1.348 8.723 1.00 76.06 367 ARG A N 1
ATOM 2835 C CA . ARG A 1 367 ? 23.191 1.018 9.602 1.00 76.06 367 ARG A CA 1
ATOM 2836 C C . ARG A 1 367 ? 23.705 2.296 10.220 1.00 76.06 367 ARG A C 1
ATOM 2838 O O . ARG A 1 367 ? 24.090 3.221 9.514 1.00 76.06 367 ARG A O 1
ATOM 2845 N N . VAL A 1 368 ? 23.737 2.308 11.546 1.00 76.62 368 VAL A N 1
ATOM 2846 C CA . VAL A 1 368 ? 24.369 3.368 12.322 1.00 76.62 368 VAL A CA 1
ATOM 2847 C C . VAL A 1 368 ? 25.621 2.787 12.954 1.00 76.62 368 VAL A C 1
ATOM 2849 O O . VAL A 1 368 ? 25.535 1.899 13.802 1.00 76.62 368 VAL A O 1
ATOM 2852 N N . THR A 1 369 ? 26.787 3.291 12.569 1.00 79.88 369 THR A N 1
ATOM 2853 C CA . THR A 1 369 ? 28.009 3.070 13.346 1.00 79.88 369 THR A CA 1
ATOM 2854 C C . THR A 1 369 ? 28.292 4.304 14.179 1.00 79.88 369 THR A C 1
ATOM 2856 O O . THR A 1 369 ? 28.394 5.414 13.652 1.00 79.88 369 THR A O 1
ATOM 2859 N N . SER A 1 370 ? 28.416 4.109 15.490 1.00 69.81 370 SER A N 1
ATOM 2860 C CA . SER A 1 370 ? 28.867 5.139 16.421 1.00 69.81 370 SER A CA 1
ATOM 2861 C C . SER A 1 370 ? 30.343 4.930 16.744 1.00 69.81 370 SER A C 1
ATOM 2863 O O . SER A 1 370 ? 30.712 3.869 17.250 1.00 69.81 370 SER A O 1
ATOM 2865 N N . SER A 1 371 ? 31.167 5.946 16.505 1.00 67.19 371 SER A N 1
ATOM 2866 C CA . SER A 1 371 ? 32.544 6.006 17.003 1.00 67.19 371 SER A CA 1
ATOM 2867 C C . SER A 1 371 ? 32.720 7.306 17.785 1.00 67.19 371 SER A C 1
ATOM 2869 O O . SER A 1 371 ? 32.764 8.394 17.209 1.00 67.19 371 SER A O 1
ATOM 2871 N N . GLY A 1 372 ? 32.745 7.209 19.118 1.00 78.38 372 GLY A N 1
ATOM 2872 C CA . GLY A 1 372 ? 32.754 8.379 20.002 1.00 78.38 372 GLY A CA 1
ATOM 2873 C C . GLY A 1 372 ? 31.493 9.239 19.840 1.00 78.38 372 GLY A C 1
ATOM 2874 O O . GLY A 1 372 ? 30.382 8.739 19.989 1.00 78.38 372 GLY A O 1
ATOM 2875 N N . SER A 1 373 ? 31.667 10.528 19.532 1.00 75.31 373 SER A N 1
ATOM 2876 C CA . SER A 1 373 ? 30.589 11.498 19.270 1.00 75.31 373 SER A CA 1
ATOM 2877 C C . SER A 1 373 ? 30.136 11.561 17.804 1.00 75.31 373 SER A C 1
ATOM 2879 O O . SER A 1 373 ? 29.235 12.336 17.481 1.00 75.31 373 SER A O 1
ATOM 2881 N N . HIS A 1 374 ? 30.747 10.781 16.907 1.00 57.94 374 HIS A N 1
ATOM 2882 C CA . HIS A 1 374 ? 30.360 10.734 15.500 1.00 57.94 374 HIS A CA 1
ATOM 2883 C C . HIS A 1 374 ? 29.409 9.568 15.231 1.00 57.94 374 HIS A C 1
ATOM 2885 O O . HIS A 1 374 ? 29.717 8.405 15.505 1.00 57.94 374 HIS A O 1
ATOM 2891 N N . HIS A 1 375 ? 28.264 9.903 14.638 1.00 75.56 375 HIS A N 1
ATOM 2892 C CA . HIS A 1 375 ? 27.305 8.951 14.099 1.00 75.56 375 HIS A CA 1
ATOM 2893 C C . HIS A 1 375 ? 27.367 9.012 12.579 1.00 75.56 375 HIS A C 1
ATOM 2895 O O . HIS A 1 375 ? 27.138 10.067 11.987 1.00 75.56 375 HIS A O 1
ATOM 2901 N N . THR A 1 376 ? 27.685 7.887 11.949 1.00 79.75 376 THR A N 1
ATOM 2902 C CA . THR A 1 376 ? 27.551 7.729 10.500 1.00 79.75 376 THR A CA 1
ATOM 2903 C C . THR A 1 376 ? 26.361 6.821 10.263 1.00 79.75 376 THR A C 1
ATOM 2905 O O . THR A 1 376 ? 26.361 5.688 10.749 1.00 79.75 376 THR A O 1
ATOM 2908 N N . SER A 1 377 ? 25.344 7.324 9.564 1.00 77.69 377 SER A N 1
ATOM 2909 C CA . SER A 1 377 ? 24.230 6.508 9.102 1.00 77.69 377 SER A CA 1
ATOM 2910 C C . SER A 1 377 ? 24.244 6.380 7.588 1.00 77.69 377 SER A C 1
ATOM 2912 O O . SER A 1 377 ? 24.473 7.348 6.862 1.00 77.69 377 SER A O 1
ATOM 2914 N N . TRP A 1 378 ? 24.026 5.163 7.110 1.00 80.38 378 TRP A N 1
ATOM 2915 C CA . TRP A 1 378 ? 23.802 4.889 5.697 1.00 80.38 378 TRP A CA 1
ATOM 2916 C C . TRP A 1 378 ? 22.737 3.812 5.545 1.00 80.38 378 TRP A C 1
ATOM 2918 O O . TRP A 1 378 ? 22.502 3.011 6.450 1.00 80.38 378 TRP A O 1
ATOM 2928 N N . ASN A 1 379 ? 22.098 3.795 4.380 1.00 78.31 379 ASN A N 1
ATOM 2929 C CA . ASN A 1 379 ? 21.125 2.773 4.033 1.00 78.31 379 ASN A CA 1
ATOM 2930 C C . ASN A 1 379 ? 21.826 1.648 3.275 1.00 78.31 379 ASN A C 1
ATOM 2932 O O . ASN A 1 379 ? 22.543 1.901 2.307 1.00 78.31 379 ASN A O 1
ATOM 2936 N N . GLU A 1 380 ? 21.603 0.415 3.706 1.00 82.44 380 GLU A N 1
ATOM 2937 C CA . GLU A 1 380 ? 22.049 -0.795 3.026 1.00 82.44 380 GLU A CA 1
ATOM 2938 C C . GLU A 1 380 ? 20.826 -1.577 2.543 1.00 82.44 380 GLU A C 1
ATOM 2940 O O . GLU A 1 380 ? 19.864 -1.767 3.290 1.00 82.44 380 GLU A O 1
ATOM 2945 N N . ASP A 1 381 ? 20.859 -2.036 1.295 1.00 82.94 381 ASP A N 1
ATOM 2946 C CA . ASP A 1 381 ? 19.842 -2.941 0.772 1.00 82.94 381 ASP A CA 1
ATOM 2947 C C . ASP A 1 381 ? 20.118 -4.361 1.277 1.00 82.94 381 ASP A C 1
ATOM 2949 O O . ASP A 1 381 ? 21.098 -4.994 0.890 1.00 82.94 381 ASP A O 1
ATOM 2953 N N . VAL A 1 382 ? 19.238 -4.871 2.137 1.00 85.69 382 VAL A N 1
ATOM 2954 C CA . VAL A 1 382 ? 19.353 -6.210 2.724 1.00 85.69 382 VAL A CA 1
ATOM 2955 C C . VAL A 1 382 ? 18.208 -7.079 2.223 1.00 85.69 382 VAL A C 1
ATOM 2957 O O . VAL A 1 382 ? 17.045 -6.674 2.268 1.00 85.69 382 VAL A O 1
ATOM 2960 N N . LEU A 1 383 ? 18.527 -8.290 1.761 1.00 88.94 383 LEU A N 1
ATOM 2961 C CA . LEU A 1 383 ? 17.517 -9.285 1.414 1.00 88.94 383 LEU A CA 1
ATOM 2962 C C . LEU A 1 383 ? 16.797 -9.737 2.692 1.00 88.94 383 LEU A C 1
ATOM 2964 O O . LEU A 1 383 ? 17.427 -10.246 3.621 1.00 88.94 383 LEU A O 1
ATOM 2968 N N . GLN A 1 384 ? 15.483 -9.543 2.749 1.00 88.25 384 GLN A N 1
ATOM 2969 C CA . GLN A 1 384 ? 14.669 -9.904 3.905 1.00 88.25 384 GLN A CA 1
ATOM 2970 C C . GLN A 1 384 ? 13.369 -10.582 3.472 1.00 88.25 384 GLN A C 1
ATOM 2972 O O . GLN A 1 384 ? 12.723 -10.147 2.518 1.00 88.25 384 GLN A O 1
ATOM 2977 N N . GLU A 1 385 ? 12.983 -11.623 4.217 1.00 90.69 385 GLU A N 1
ATOM 2978 C CA . GLU A 1 385 ? 11.673 -12.259 4.092 1.00 90.69 385 GLU A CA 1
ATOM 2979 C C . GLU A 1 385 ? 10.612 -11.448 4.858 1.00 90.69 385 GLU A C 1
ATOM 2981 O O . GLU A 1 385 ? 10.759 -11.187 6.055 1.00 90.69 385 GLU A O 1
ATOM 2986 N N . GLN A 1 386 ? 9.527 -11.075 4.183 1.00 89.31 386 GLN A N 1
ATOM 2987 C CA . GLN A 1 386 ? 8.364 -10.388 4.745 1.00 89.31 386 GLN A CA 1
ATOM 2988 C C . GLN A 1 386 ? 7.077 -11.153 4.413 1.00 89.31 386 GLN A C 1
ATOM 2990 O O . GLN A 1 386 ? 6.965 -11.804 3.376 1.00 89.31 386 GLN A O 1
ATOM 2995 N N . THR A 1 387 ? 6.080 -11.088 5.299 1.00 89.44 387 THR A N 1
ATOM 2996 C CA . THR A 1 387 ? 4.755 -11.674 5.038 1.00 89.44 387 THR A CA 1
ATOM 2997 C C . THR A 1 387 ? 3.827 -10.609 4.478 1.00 89.44 387 THR A C 1
ATOM 2999 O O . THR A 1 387 ? 3.719 -9.527 5.039 1.00 89.44 387 THR A O 1
ATOM 3002 N N . ILE A 1 388 ? 3.124 -10.923 3.399 1.00 90.50 388 ILE A N 1
ATOM 3003 C CA . ILE A 1 388 ? 2.144 -10.065 2.743 1.00 90.50 388 ILE A CA 1
ATOM 3004 C C . ILE A 1 388 ? 0.743 -10.626 2.981 1.00 90.50 388 ILE A C 1
ATOM 3006 O O . ILE A 1 388 ? 0.525 -11.827 2.834 1.00 90.50 388 ILE A O 1
ATOM 3010 N N . LEU A 1 389 ? -0.209 -9.752 3.296 1.00 90.81 389 LEU A N 1
ATOM 3011 C CA . LEU A 1 389 ? -1.645 -9.976 3.138 1.00 90.81 389 LEU A CA 1
ATOM 3012 C C . LEU A 1 389 ? -2.098 -9.330 1.835 1.00 90.81 389 LEU A C 1
ATOM 3014 O O . LEU A 1 389 ? -1.794 -8.159 1.600 1.00 90.81 389 LEU A O 1
ATOM 3018 N N . TYR A 1 390 ? -2.853 -10.054 1.018 1.00 92.00 390 TYR A N 1
ATOM 3019 C CA . TYR A 1 390 ? -3.387 -9.512 -0.222 1.00 92.00 390 TYR A CA 1
ATOM 3020 C C . TYR A 1 390 ? -4.848 -9.909 -0.446 1.00 92.00 390 TYR A C 1
ATOM 3022 O O . TYR A 1 390 ? -5.314 -10.984 -0.062 1.00 92.00 390 TYR A O 1
ATOM 3030 N N . ARG A 1 391 ? -5.560 -9.011 -1.117 1.00 92.19 391 ARG A N 1
ATOM 3031 C CA . ARG A 1 391 ? -6.861 -9.201 -1.745 1.00 92.19 391 ARG A CA 1
ATOM 3032 C C . ARG A 1 391 ? -6.805 -8.491 -3.092 1.00 92.19 391 ARG A C 1
ATOM 3034 O O . ARG A 1 391 ? -6.694 -7.271 -3.149 1.00 92.19 391 ARG A O 1
ATOM 3041 N N . LEU A 1 392 ? -6.869 -9.251 -4.169 1.00 93.06 392 LEU A N 1
ATOM 3042 C CA . LEU A 1 392 ? -6.778 -8.783 -5.540 1.00 93.06 392 LEU A CA 1
ATOM 3043 C C . LEU A 1 392 ? -8.150 -8.891 -6.189 1.00 93.06 392 LEU A C 1
ATOM 3045 O O . LEU A 1 392 ? -8.802 -9.934 -6.116 1.00 93.06 392 LEU A O 1
ATOM 3049 N N . VAL A 1 393 ? -8.583 -7.815 -6.832 1.00 92.44 393 VAL A N 1
ATOM 3050 C CA . VAL A 1 393 ? -9.874 -7.750 -7.519 1.00 92.44 393 VAL A CA 1
ATOM 3051 C C . VAL A 1 393 ? -9.646 -7.879 -9.016 1.00 92.44 393 VAL A C 1
ATOM 3053 O O . VAL A 1 393 ? -8.726 -7.269 -9.570 1.00 92.44 393 VAL A O 1
ATOM 3056 N N . ARG A 1 394 ? -10.488 -8.682 -9.670 1.00 92.75 394 ARG A N 1
ATOM 3057 C CA . ARG A 1 394 ? -10.461 -8.850 -11.121 1.00 92.75 394 ARG A CA 1
ATOM 3058 C C . ARG A 1 394 ? -10.817 -7.537 -11.814 1.00 92.75 394 ARG A C 1
ATOM 3060 O O . ARG A 1 394 ? -11.884 -6.974 -11.577 1.00 92.75 394 ARG A O 1
ATOM 3067 N N . THR A 1 395 ? -9.944 -7.098 -12.705 1.00 91.88 395 THR A N 1
ATOM 3068 C CA . THR A 1 395 ? -10.071 -5.878 -13.504 1.00 91.88 395 THR A CA 1
ATOM 3069 C C . THR A 1 395 ? -9.910 -6.228 -14.978 1.00 91.88 395 THR A C 1
ATOM 3071 O O . THR A 1 395 ? -9.239 -7.202 -15.321 1.00 91.88 395 THR A O 1
ATOM 3074 N N . ARG A 1 396 ? -10.590 -5.481 -15.849 1.00 91.56 396 ARG A N 1
ATOM 3075 C CA . ARG A 1 396 ? -10.534 -5.683 -17.298 1.00 91.56 396 ARG A CA 1
ATOM 3076 C C . ARG A 1 396 ? -9.434 -4.813 -17.900 1.00 91.56 396 ARG A C 1
ATOM 3078 O O . ARG A 1 396 ? -9.328 -3.647 -17.533 1.00 91.56 396 ARG A O 1
ATOM 3085 N N . SER A 1 397 ? -8.648 -5.395 -18.794 1.00 91.06 397 SER A N 1
ATOM 3086 C CA . SER A 1 397 ? -7.633 -4.707 -19.585 1.00 91.06 397 SER A CA 1
ATOM 3087 C C . SER A 1 397 ? -8.236 -4.040 -20.829 1.00 91.06 397 SER A C 1
ATOM 3089 O O . SER A 1 397 ? -9.419 -4.232 -21.129 1.00 91.06 397 SER A O 1
ATOM 3091 N N . GLU A 1 398 ? -7.434 -3.261 -21.557 1.00 89.56 398 GLU A N 1
ATOM 3092 C CA . GLU A 1 398 ? -7.855 -2.522 -22.759 1.00 89.56 398 GLU A CA 1
ATOM 3093 C C . GLU A 1 398 ? -8.336 -3.443 -23.892 1.00 89.56 398 GLU A C 1
ATOM 3095 O O . GLU A 1 398 ? -9.364 -3.168 -24.510 1.00 89.56 398 GLU A O 1
ATOM 3100 N N . ASP A 1 399 ? -7.659 -4.571 -24.122 1.00 89.12 399 ASP A N 1
ATOM 3101 C CA . ASP A 1 399 ? -8.043 -5.580 -25.126 1.00 89.12 399 ASP A CA 1
ATOM 3102 C C . ASP A 1 399 ? -9.237 -6.457 -24.693 1.00 89.12 399 ASP A C 1
ATOM 3104 O O . ASP A 1 399 ? -9.720 -7.316 -25.434 1.00 89.12 399 ASP A O 1
ATOM 3108 N N . GLY A 1 400 ? -9.739 -6.234 -23.479 1.00 87.19 400 GLY A N 1
ATOM 3109 C CA . GLY A 1 400 ? -10.836 -6.976 -22.890 1.00 87.19 400 GLY A CA 1
ATOM 3110 C C . GLY A 1 400 ? -10.429 -8.231 -22.121 1.00 87.19 400 GLY A C 1
ATOM 3111 O O . GLY A 1 400 ? -11.333 -8.846 -21.540 1.00 87.19 400 GLY A O 1
ATOM 3112 N N . SER A 1 401 ? -9.137 -8.575 -22.068 1.00 90.31 401 SER A N 1
ATOM 3113 C CA . SER A 1 401 ? -8.584 -9.578 -21.157 1.00 90.31 401 SER A CA 1
ATOM 3114 C C . SER A 1 401 ? -8.766 -9.142 -19.697 1.00 90.31 401 SER A C 1
ATOM 3116 O O . SER A 1 401 ? -9.268 -8.053 -19.399 1.00 90.31 401 SER A O 1
ATOM 3118 N N . PHE A 1 402 ? -8.396 -10.000 -18.749 1.00 91.00 402 PHE A N 1
ATOM 3119 C CA . PHE A 1 402 ? -8.505 -9.676 -17.332 1.00 91.00 402 PHE A CA 1
ATOM 3120 C C . PHE A 1 402 ? -7.196 -9.932 -16.604 1.00 91.00 402 PHE A C 1
ATOM 3122 O O . PHE A 1 402 ? -6.451 -10.848 -16.938 1.00 91.00 402 PHE A O 1
ATOM 3129 N N . TYR A 1 403 ? -6.980 -9.155 -15.554 1.00 93.19 403 TYR A N 1
ATOM 3130 C CA . TYR A 1 403 ? -5.910 -9.332 -14.584 1.00 93.19 403 TYR A CA 1
ATOM 3131 C C . TYR A 1 403 ? -6.457 -9.044 -13.186 1.00 93.19 403 TYR A C 1
ATOM 3133 O O . TYR A 1 403 ? -7.554 -8.503 -13.024 1.00 93.19 403 TYR A O 1
ATOM 3141 N N . TYR A 1 404 ? -5.714 -9.416 -12.155 1.00 94.19 404 TYR A N 1
ATOM 3142 C CA . TYR A 1 404 ? -6.080 -9.159 -10.768 1.00 94.19 404 TYR A CA 1
ATOM 3143 C C . TYR A 1 404 ? -5.158 -8.094 -10.195 1.00 94.19 404 TYR A C 1
ATOM 3145 O O . TYR A 1 404 ? -3.953 -8.127 -10.426 1.00 94.19 404 TYR A O 1
ATOM 3153 N N . THR A 1 405 ? -5.705 -7.142 -9.443 1.00 93.25 405 THR A N 1
ATOM 3154 C CA . THR A 1 405 ? -4.919 -6.041 -8.871 1.00 93.25 405 THR A CA 1
ATOM 3155 C C . THR A 1 405 ? -5.350 -5.698 -7.455 1.00 93.25 405 THR A C 1
ATOM 3157 O O . THR A 1 405 ? -6.534 -5.750 -7.109 1.00 93.25 405 THR A O 1
ATOM 3160 N N . SER A 1 406 ? -4.381 -5.308 -6.631 1.00 91.81 406 SER A N 1
ATOM 3161 C CA . SER A 1 406 ? -4.621 -4.757 -5.302 1.00 91.81 406 SER A CA 1
ATOM 3162 C C . SER A 1 406 ? -5.178 -3.334 -5.331 1.00 91.81 406 SER A C 1
ATOM 3164 O O . SER A 1 406 ? -5.668 -2.890 -4.299 1.00 91.81 406 SER A O 1
ATOM 3166 N N . ARG A 1 407 ? -5.154 -2.625 -6.473 1.00 86.06 407 ARG A N 1
ATOM 3167 C CA . ARG A 1 407 ? -5.716 -1.264 -6.597 1.00 86.06 407 ARG A CA 1
ATOM 3168 C C . ARG A 1 407 ? -7.213 -1.222 -6.318 1.00 86.06 407 ARG A C 1
ATOM 3170 O O . ARG A 1 407 ? -7.675 -0.354 -5.595 1.00 86.06 407 ARG A O 1
ATOM 3177 N N . GLY A 1 408 ? -7.957 -2.202 -6.831 1.00 79.00 408 GLY A N 1
ATOM 3178 C CA . GLY A 1 408 ? -9.364 -2.411 -6.474 1.00 79.00 408 GLY A CA 1
ATOM 3179 C C . GLY A 1 408 ? -9.552 -3.167 -5.151 1.00 79.00 408 GLY A C 1
ATOM 3180 O O . GLY A 1 408 ? -10.674 -3.334 -4.688 1.00 79.00 408 GLY A O 1
ATOM 3181 N N . GLY A 1 409 ? -8.473 -3.646 -4.533 1.00 86.12 409 GLY A N 1
ATOM 3182 C CA . GLY A 1 409 ? -8.489 -4.502 -3.352 1.00 86.12 409 GLY A CA 1
ATOM 3183 C C . GLY A 1 409 ? -7.585 -3.973 -2.241 1.00 86.12 409 GLY A C 1
ATOM 3184 O O . GLY A 1 409 ? -7.796 -2.866 -1.740 1.00 86.12 409 GLY A O 1
ATOM 3185 N N . THR A 1 410 ? -6.635 -4.795 -1.790 1.00 87.19 410 THR A N 1
ATOM 3186 C CA . THR A 1 410 ? -5.652 -4.435 -0.756 1.00 87.19 410 THR A CA 1
ATOM 3187 C C . THR A 1 410 ? -4.386 -5.278 -0.877 1.00 87.19 410 THR A C 1
ATOM 3189 O O . THR A 1 410 ? -4.462 -6.472 -1.151 1.00 87.19 410 THR A O 1
ATOM 3192 N N . ALA A 1 411 ? -3.223 -4.687 -0.614 1.00 88.75 411 ALA A N 1
ATOM 3193 C CA . ALA A 1 411 ? -1.988 -5.421 -0.364 1.00 88.75 411 ALA A CA 1
ATOM 3194 C C . ALA A 1 411 ? -1.197 -4.722 0.753 1.00 88.75 411 ALA A C 1
ATOM 3196 O O . ALA A 1 411 ? -1.109 -3.494 0.775 1.00 88.75 411 ALA A O 1
ATOM 3197 N N . ALA A 1 412 ? -0.703 -5.485 1.730 1.00 86.12 412 ALA A N 1
ATOM 3198 C CA . ALA A 1 412 ? -0.024 -4.941 2.907 1.00 86.12 412 ALA A CA 1
ATOM 3199 C C . ALA A 1 412 ? 1.000 -5.913 3.502 1.00 86.12 412 ALA A C 1
ATOM 3201 O O . ALA A 1 412 ? 0.784 -7.123 3.492 1.00 86.12 412 ALA A O 1
ATOM 3202 N N . VAL A 1 413 ? 2.099 -5.385 4.049 1.00 85.25 413 VAL A N 1
ATOM 3203 C CA . VAL A 1 413 ? 3.115 -6.183 4.740 1.00 85.25 413 VAL A CA 1
ATOM 3204 C C . VAL A 1 413 ? 2.666 -6.342 6.188 1.00 85.25 413 VAL A C 1
ATOM 3206 O O . VAL A 1 413 ? 2.368 -5.360 6.866 1.00 85.25 413 VAL A O 1
ATOM 3209 N N . ILE A 1 414 ? 2.628 -7.582 6.661 1.00 83.56 414 ILE A N 1
ATOM 3210 C CA . ILE A 1 414 ? 2.407 -7.938 8.058 1.00 83.56 414 ILE A CA 1
ATOM 3211 C C . ILE A 1 414 ? 3.781 -8.139 8.702 1.00 83.56 414 ILE A C 1
ATOM 3213 O O . ILE A 1 414 ? 4.389 -9.202 8.556 1.00 83.56 414 ILE A O 1
ATOM 3217 N N . GLU A 1 415 ? 4.269 -7.138 9.433 1.00 73.50 415 GLU A N 1
ATOM 3218 C CA . GLU A 1 415 ? 5.533 -7.242 10.167 1.00 73.50 415 GLU A CA 1
ATOM 3219 C C . GLU A 1 415 ? 5.459 -6.581 11.550 1.00 73.50 415 GLU A C 1
ATOM 3221 O O . GLU A 1 415 ? 4.933 -5.480 11.724 1.00 73.50 415 GLU A O 1
ATOM 3226 N N . LEU A 1 416 ? 6.006 -7.271 12.556 1.00 59.56 416 LEU A N 1
ATOM 3227 C CA . LEU A 1 416 ? 6.242 -6.726 13.891 1.00 59.56 416 LEU A CA 1
ATOM 3228 C C . LEU A 1 416 ? 7.541 -5.913 13.867 1.00 59.56 416 LEU A C 1
ATOM 3230 O O . LEU A 1 416 ? 8.611 -6.438 14.155 1.00 59.56 416 LEU A O 1
ATOM 3234 N N . GLY A 1 417 ? 7.417 -4.626 13.545 1.00 55.97 417 GLY A N 1
ATOM 3235 C CA . GLY A 1 417 ? 8.530 -3.677 13.532 1.00 55.97 417 GLY A CA 1
ATOM 3236 C C . GLY A 1 417 ? 9.159 -3.566 12.151 1.00 55.97 417 GLY A C 1
ATOM 3237 O O . GLY A 1 417 ? 10.032 -4.346 11.790 1.00 55.97 417 GLY A O 1
ATOM 3238 N N . SER A 1 418 ? 8.732 -2.565 11.386 1.00 52.22 418 SER A N 1
ATOM 3239 C CA . SER A 1 418 ? 9.442 -2.183 10.171 1.00 52.22 418 SER A CA 1
ATOM 3240 C C . SER A 1 418 ? 10.700 -1.412 10.571 1.00 52.22 418 SER A C 1
ATOM 3242 O O . SER A 1 418 ? 10.608 -0.375 11.227 1.00 52.22 418 SER A O 1
ATOM 3244 N N . ALA A 1 419 ? 11.873 -1.905 10.169 1.00 46.31 419 ALA A N 1
ATOM 3245 C CA . ALA A 1 419 ? 13.117 -1.130 10.230 1.00 46.31 419 ALA A CA 1
ATOM 3246 C C . ALA A 1 419 ? 13.108 0.058 9.245 1.00 46.31 419 ALA A C 1
ATOM 3248 O O . ALA A 1 419 ? 13.973 0.927 9.320 1.00 46.31 419 ALA A O 1
ATOM 3249 N N . ASP A 1 420 ? 12.127 0.096 8.338 1.00 53.81 420 ASP A N 1
ATOM 3250 C CA . ASP A 1 420 ? 11.947 1.182 7.387 1.00 53.81 420 ASP A CA 1
ATOM 3251 C C . ASP A 1 420 ? 11.497 2.450 8.131 1.00 53.81 420 ASP A C 1
ATOM 3253 O O . ASP A 1 420 ? 10.423 2.503 8.738 1.00 53.81 420 ASP A O 1
ATOM 3257 N N . LYS A 1 421 ? 12.343 3.487 8.075 1.00 56.69 421 LYS A N 1
ATOM 3258 C CA . LYS A 1 421 ? 12.076 4.826 8.628 1.00 56.69 421 LYS A CA 1
ATOM 3259 C C . LYS A 1 421 ? 10.829 5.465 8.011 1.00 56.69 421 LYS A C 1
ATOM 3261 O O . LYS A 1 421 ? 10.168 6.277 8.657 1.00 56.69 421 LYS A O 1
ATOM 3266 N N . GLU A 1 422 ? 10.511 5.090 6.773 1.00 62.91 422 GLU A N 1
ATOM 3267 C CA . GLU A 1 422 ? 9.340 5.559 6.044 1.00 62.91 422 GLU A CA 1
ATOM 3268 C C . GLU A 1 422 ? 8.314 4.434 5.871 1.00 62.91 422 GLU A C 1
ATOM 3270 O O . GLU A 1 422 ? 8.680 3.304 5.543 1.00 62.91 422 GLU A O 1
ATOM 3275 N N . PRO A 1 423 ? 7.014 4.720 6.064 1.00 68.62 423 PRO A N 1
ATOM 3276 C CA . PRO A 1 423 ? 5.973 3.751 5.770 1.00 68.62 423 PRO A CA 1
ATOM 3277 C C . PRO A 1 423 ? 6.016 3.404 4.280 1.00 68.62 423 PRO A C 1
ATOM 3279 O O . PRO A 1 423 ? 5.841 4.274 3.428 1.00 68.62 423 PRO A O 1
ATOM 3282 N N . MET A 1 424 ? 6.226 2.129 3.968 1.00 76.75 424 MET A N 1
ATOM 3283 C CA . MET A 1 424 ? 6.208 1.626 2.598 1.00 76.75 424 MET A CA 1
ATOM 3284 C C . MET A 1 424 ? 4.804 1.149 2.227 1.00 76.75 424 MET A C 1
ATOM 3286 O O . MET A 1 424 ? 4.103 0.526 3.028 1.00 76.75 424 MET A O 1
ATOM 3290 N N . ARG A 1 425 ? 4.401 1.423 0.991 1.00 81.69 425 ARG A N 1
ATOM 3291 C CA . ARG A 1 425 ? 3.262 0.794 0.327 1.00 81.69 425 ARG A CA 1
ATOM 3292 C C . ARG A 1 425 ? 3.772 -0.108 -0.781 1.00 81.69 425 ARG A C 1
ATOM 3294 O O . ARG A 1 425 ? 4.905 0.005 -1.251 1.00 81.69 425 ARG A O 1
ATOM 3301 N N . PHE A 1 426 ? 2.918 -1.028 -1.184 1.00 86.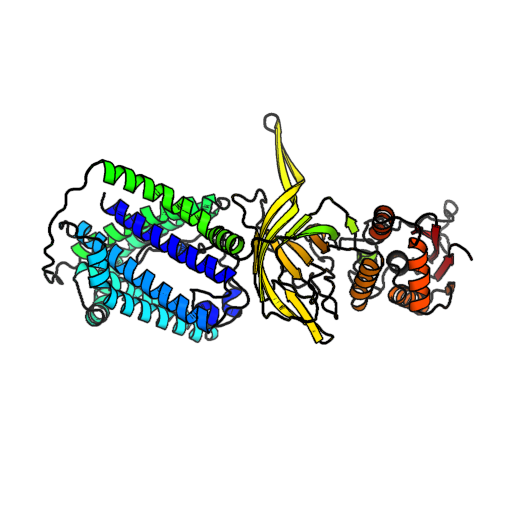88 426 PHE A N 1
ATOM 3302 C CA . PHE A 1 426 ? 3.134 -1.741 -2.418 1.00 86.88 426 PHE A CA 1
ATOM 3303 C C . PHE A 1 426 ? 1.806 -2.077 -3.063 1.00 86.88 426 PHE A C 1
ATOM 3305 O O . PHE A 1 426 ? 0.772 -2.206 -2.406 1.00 86.88 426 PHE A O 1
ATOM 3312 N N . GLU A 1 427 ? 1.870 -2.217 -4.371 1.00 91.31 427 GLU A N 1
ATOM 3313 C CA . GLU A 1 427 ? 0.782 -2.693 -5.197 1.00 91.31 427 GLU A CA 1
ATOM 3314 C C . GLU A 1 427 ? 1.177 -4.061 -5.757 1.00 91.31 427 GLU A C 1
ATOM 3316 O O . GLU A 1 427 ? 2.354 -4.334 -5.997 1.00 91.31 427 GLU A O 1
ATOM 3321 N N . MET A 1 428 ? 0.189 -4.927 -5.945 1.00 94.44 428 MET A N 1
ATOM 3322 C CA . MET A 1 428 ? 0.365 -6.277 -6.459 1.00 94.44 428 MET A CA 1
ATOM 3323 C C . MET A 1 428 ? -0.577 -6.497 -7.635 1.00 94.44 428 MET A C 1
ATOM 3325 O O . MET A 1 428 ? -1.768 -6.175 -7.538 1.00 94.44 428 MET A O 1
ATOM 3329 N N . THR A 1 429 ? -0.074 -7.091 -8.714 1.00 95.19 429 THR A N 1
ATOM 3330 C CA . THR A 1 429 ? -0.909 -7.610 -9.798 1.00 95.19 429 THR A CA 1
ATOM 3331 C C . THR A 1 429 ? -0.572 -9.052 -10.131 1.00 95.19 429 THR A C 1
ATOM 3333 O O . THR A 1 429 ? 0.538 -9.525 -9.893 1.00 95.19 429 THR A O 1
ATOM 3336 N N . VAL A 1 430 ? -1.571 -9.764 -10.641 1.00 95.06 430 VAL A N 1
ATOM 3337 C CA . VAL A 1 430 ? -1.459 -11.143 -11.114 1.00 95.06 430 VAL A CA 1
ATOM 3338 C C . VAL A 1 430 ? -2.120 -11.208 -12.486 1.00 95.06 430 VAL A C 1
ATOM 3340 O O . VAL A 1 430 ? -3.244 -10.720 -12.646 1.00 95.06 430 VAL A O 1
ATOM 3343 N N . SER A 1 431 ? -1.431 -11.779 -13.472 1.00 93.44 431 SER A N 1
ATOM 3344 C CA . SER A 1 431 ? -1.975 -11.978 -14.817 1.00 93.44 431 SER A CA 1
ATOM 3345 C C . SER A 1 431 ? -3.227 -12.861 -14.788 1.00 93.44 431 SER A C 1
ATOM 3347 O O . SER A 1 431 ? -3.442 -13.633 -13.853 1.00 93.44 431 SER A O 1
ATOM 3349 N N . GLY A 1 432 ? -4.084 -12.752 -15.807 1.00 89.75 432 GLY A N 1
ATOM 3350 C CA . GLY A 1 432 ? -5.347 -13.499 -15.858 1.00 89.75 432 GLY A CA 1
ATOM 3351 C C . GLY A 1 432 ? -5.194 -15.021 -15.773 1.00 89.75 432 GLY A C 1
ATOM 3352 O O . GLY A 1 432 ? -6.078 -15.681 -15.235 1.00 89.75 432 GLY A O 1
ATOM 3353 N N . ASP A 1 433 ? -4.066 -15.548 -16.248 1.00 89.00 433 ASP A N 1
ATOM 3354 C CA . ASP A 1 433 ? -3.684 -16.965 -16.207 1.00 89.00 433 ASP A CA 1
ATOM 3355 C C . ASP A 1 433 ? -2.901 -17.364 -14.941 1.00 89.00 433 ASP A C 1
ATOM 3357 O O . ASP A 1 433 ? -2.484 -18.512 -14.809 1.00 89.00 433 ASP A O 1
ATOM 3361 N N . GLY A 1 434 ? -2.654 -16.426 -14.021 1.00 89.56 434 GLY A N 1
ATOM 3362 C CA . GLY A 1 434 ? -1.938 -16.671 -12.768 1.00 89.56 434 GLY A CA 1
ATOM 3363 C C . GLY A 1 434 ? -0.428 -16.882 -12.893 1.00 89.56 434 GLY A C 1
ATOM 3364 O O . GLY A 1 434 ? 0.225 -17.081 -11.870 1.00 89.56 434 GLY A O 1
ATOM 3365 N N . LYS A 1 435 ? 0.143 -16.841 -14.104 1.00 90.44 435 LYS A N 1
ATOM 3366 C CA . LYS A 1 435 ? 1.562 -17.168 -14.328 1.00 90.44 435 LYS A CA 1
ATOM 3367 C C . LYS A 1 435 ? 2.516 -16.061 -13.904 1.00 90.44 435 LYS A C 1
ATOM 3369 O O . LYS A 1 435 ? 3.616 -16.355 -13.450 1.00 90.44 435 LYS A O 1
ATOM 3374 N N . ASN A 1 436 ? 2.102 -14.805 -14.060 1.00 94.00 436 ASN A N 1
ATOM 3375 C CA . ASN A 1 436 ? 2.943 -13.646 -13.803 1.00 94.00 436 ASN A CA 1
ATOM 3376 C C . ASN A 1 436 ? 2.404 -12.863 -12.617 1.00 94.00 436 ASN A C 1
ATOM 3378 O O . ASN A 1 436 ? 1.246 -12.441 -12.608 1.00 94.00 436 ASN A O 1
ATOM 3382 N N . ILE A 1 437 ? 3.265 -12.649 -11.628 1.00 96.12 437 ILE A N 1
ATOM 3383 C CA . ILE A 1 437 ? 2.952 -11.866 -10.440 1.00 96.12 437 ILE A CA 1
ATOM 3384 C C . ILE A 1 437 ? 3.921 -10.705 -10.364 1.00 96.12 437 ILE A C 1
ATOM 3386 O O . ILE A 1 437 ? 5.134 -10.894 -10.353 1.00 96.12 437 ILE A O 1
ATOM 3390 N N . PHE A 1 438 ? 3.384 -9.504 -10.260 1.00 96.00 438 PHE A N 1
ATOM 3391 C CA . PHE A 1 438 ? 4.168 -8.286 -10.221 1.00 96.00 438 PHE A CA 1
ATOM 3392 C C . PHE A 1 438 ? 3.902 -7.536 -8.925 1.00 96.00 438 PHE A C 1
ATOM 3394 O O . PHE A 1 438 ? 2.771 -7.485 -8.432 1.00 96.00 438 PHE A O 1
ATOM 3401 N N . LEU A 1 439 ? 4.955 -6.952 -8.369 1.00 95.25 439 LEU A N 1
ATOM 3402 C CA . LEU A 1 439 ? 4.912 -6.196 -7.127 1.00 95.25 439 LEU A CA 1
ATOM 3403 C C . LEU A 1 439 ? 5.684 -4.893 -7.295 1.00 95.25 439 LEU A C 1
ATOM 3405 O O . LEU A 1 439 ? 6.867 -4.919 -7.621 1.00 95.25 439 LEU A O 1
ATOM 3409 N N . LEU A 1 440 ? 5.034 -3.765 -7.022 1.00 93.00 440 LEU A N 1
ATOM 3410 C CA . LEU A 1 440 ? 5.662 -2.445 -6.995 1.00 93.00 440 LEU A CA 1
ATOM 3411 C C . LEU A 1 440 ? 5.756 -1.966 -5.555 1.00 93.00 440 LEU A C 1
ATOM 3413 O O . LEU A 1 440 ? 4.727 -1.714 -4.938 1.00 93.00 440 LEU A O 1
ATOM 3417 N N . LYS A 1 441 ? 6.969 -1.789 -5.039 1.00 90.00 441 LYS A N 1
ATOM 3418 C CA . LYS A 1 441 ? 7.255 -1.233 -3.711 1.00 90.00 441 LYS A CA 1
ATOM 3419 C C . LYS A 1 441 ? 7.616 0.250 -3.829 1.00 90.00 441 LYS A C 1
ATOM 3421 O O . LYS A 1 441 ? 8.462 0.604 -4.650 1.00 90.00 441 LYS A O 1
ATOM 3426 N N . TYR A 1 442 ? 6.996 1.096 -3.003 1.00 87.00 442 TYR A N 1
ATOM 3427 C CA . TYR A 1 442 ? 7.190 2.551 -3.017 1.00 87.00 442 TYR A CA 1
ATOM 3428 C C . TYR A 1 442 ? 6.866 3.206 -1.657 1.00 87.00 442 TYR A C 1
ATOM 3430 O O . TYR A 1 442 ? 6.081 2.658 -0.879 1.00 87.00 442 TYR A O 1
ATOM 3438 N N . PRO A 1 443 ? 7.447 4.373 -1.326 1.00 82.62 443 PRO A N 1
ATOM 3439 C CA . PRO A 1 443 ? 7.094 5.112 -0.113 1.00 82.62 443 PRO A CA 1
ATOM 3440 C C . PRO A 1 443 ? 5.626 5.560 -0.114 1.00 82.62 443 PRO A C 1
ATOM 3442 O O . PRO A 1 443 ? 5.126 6.076 -1.112 1.00 82.62 443 PRO A O 1
ATOM 3445 N N . ALA A 1 444 ? 4.936 5.432 1.022 1.00 77.94 444 ALA A N 1
ATOM 3446 C CA . ALA A 1 444 ? 3.497 5.699 1.140 1.00 77.94 444 ALA A CA 1
ATOM 3447 C C . ALA A 1 444 ? 3.087 7.157 0.867 1.00 77.94 444 ALA A C 1
ATOM 3449 O O . ALA A 1 444 ? 1.899 7.428 0.702 1.00 77.94 444 ALA A O 1
ATOM 3450 N N . GLN A 1 445 ? 4.049 8.083 0.871 1.00 77.19 445 GLN A N 1
ATOM 3451 C CA . GLN A 1 445 ? 3.839 9.499 0.562 1.00 77.19 445 GLN A CA 1
ATOM 3452 C C . GLN A 1 445 ? 3.676 9.779 -0.937 1.00 77.19 445 GLN A C 1
ATOM 3454 O O . GLN A 1 445 ? 3.192 10.849 -1.298 1.00 77.19 445 GLN A O 1
ATOM 3459 N N . PHE A 1 446 ? 4.080 8.843 -1.800 1.00 81.19 446 PHE A N 1
ATOM 3460 C CA . PHE A 1 446 ? 3.917 8.976 -3.241 1.00 81.19 446 PHE A CA 1
ATOM 3461 C C . PHE A 1 446 ? 2.657 8.269 -3.725 1.00 81.19 446 PHE A C 1
ATOM 3463 O O . PHE A 1 446 ? 2.257 7.229 -3.199 1.00 81.19 446 PHE A O 1
ATOM 3470 N N . ASP A 1 447 ? 2.067 8.835 -4.771 1.00 78.62 447 ASP A N 1
ATOM 3471 C CA . ASP A 1 447 ? 1.056 8.156 -5.562 1.00 78.62 447 ASP A CA 1
ATOM 3472 C C . ASP A 1 447 ? 1.737 7.258 -6.605 1.00 78.62 447 ASP A C 1
ATOM 3474 O O . ASP A 1 447 ? 2.678 7.680 -7.285 1.00 78.62 447 ASP A O 1
ATOM 3478 N N . ALA A 1 448 ? 1.281 6.011 -6.703 1.00 82.25 448 ALA A N 1
ATOM 3479 C CA . ALA A 1 448 ? 1.791 5.051 -7.672 1.00 82.25 448 ALA A CA 1
ATOM 3480 C C . ALA A 1 448 ? 1.090 5.168 -9.030 1.00 82.25 448 ALA A C 1
ATOM 3482 O O . ALA A 1 448 ? 1.637 4.684 -10.021 1.00 82.25 448 ALA A O 1
ATOM 3483 N N . GLU A 1 449 ? -0.080 5.810 -9.118 1.00 83.69 449 GLU A N 1
ATOM 3484 C CA . GLU A 1 449 ? -0.831 5.934 -10.373 1.00 83.69 449 GLU A CA 1
ATOM 3485 C C . GLU A 1 449 ? 0.004 6.512 -11.534 1.00 83.69 449 GLU A C 1
ATOM 3487 O O . GLU A 1 449 ? 0.025 5.890 -12.599 1.00 83.69 449 GLU A O 1
ATOM 3492 N N . PRO A 1 450 ? 0.794 7.591 -11.351 1.00 83.06 450 PRO A N 1
ATOM 3493 C CA . PRO A 1 450 ? 1.571 8.179 -12.444 1.00 83.06 450 PRO A CA 1
ATOM 3494 C C . PRO A 1 450 ? 2.694 7.281 -12.980 1.00 83.06 450 PRO A C 1
ATOM 3496 O O . PRO A 1 450 ? 3.172 7.495 -14.093 1.00 83.06 450 PRO A O 1
ATOM 3499 N N . VAL A 1 451 ? 3.147 6.307 -12.186 1.00 84.81 451 VAL A N 1
ATOM 3500 C CA . VAL A 1 451 ? 4.309 5.461 -12.501 1.00 84.81 451 VAL A CA 1
ATOM 3501 C C . VAL A 1 451 ? 3.940 4.009 -12.762 1.00 84.81 451 VAL A C 1
ATOM 3503 O O . VAL A 1 451 ? 4.785 3.245 -13.207 1.00 84.81 451 VAL A O 1
ATOM 3506 N N . SER A 1 452 ? 2.710 3.589 -12.491 1.00 87.31 452 SER A N 1
ATOM 3507 C CA . SER A 1 452 ? 2.301 2.195 -12.630 1.00 87.31 452 SER A CA 1
ATOM 3508 C C . SER A 1 452 ? 1.282 2.048 -13.750 1.00 87.31 452 SER A C 1
ATOM 3510 O O . SER A 1 452 ? 0.189 2.616 -13.704 1.00 87.31 452 SER A O 1
ATOM 3512 N N . ARG A 1 453 ? 1.673 1.265 -14.760 1.00 89.19 453 ARG A N 1
ATOM 3513 C CA . ARG A 1 453 ? 0.854 0.923 -15.920 1.00 89.19 453 ARG A CA 1
ATOM 3514 C C . ARG A 1 453 ? 0.823 -0.580 -16.116 1.00 89.19 453 ARG A C 1
ATOM 3516 O O . ARG A 1 453 ? 1.819 -1.263 -15.886 1.00 89.19 453 ARG A O 1
ATOM 3523 N N . ILE A 1 454 ? -0.314 -1.063 -16.583 1.00 91.50 454 ILE A N 1
ATOM 3524 C CA . ILE A 1 454 ? -0.503 -2.445 -17.001 1.00 91.50 454 ILE A CA 1
ATOM 3525 C C . ILE A 1 454 ? -0.588 -2.435 -18.524 1.00 91.50 454 ILE A C 1
ATOM 3527 O O . ILE A 1 454 ? -1.230 -1.552 -19.089 1.00 91.50 454 ILE A O 1
ATOM 3531 N N . ALA A 1 455 ? 0.092 -3.374 -19.175 1.00 92.12 455 ALA A N 1
ATOM 3532 C CA . ALA A 1 455 ? 0.030 -3.530 -20.622 1.00 92.12 455 ALA A CA 1
ATOM 3533 C C . ALA A 1 455 ? -1.422 -3.729 -21.086 1.00 92.12 455 ALA A C 1
ATOM 3535 O O . ALA A 1 455 ? -2.228 -4.309 -20.358 1.00 92.12 455 ALA A O 1
ATOM 3536 N N . GLY A 1 456 ? -1.741 -3.320 -22.319 1.00 87.44 456 GLY A N 1
ATOM 3537 C CA . GLY A 1 456 ? -3.096 -3.417 -22.877 1.00 87.44 456 GLY A CA 1
ATOM 3538 C C . GLY A 1 456 ? -3.696 -4.830 -22.859 1.00 87.44 456 GLY A C 1
ATOM 3539 O O . GLY A 1 456 ? -4.918 -4.961 -22.816 1.00 87.44 456 GLY A O 1
ATOM 3540 N N . ASN A 1 457 ? -2.858 -5.870 -22.779 1.00 88.19 457 ASN A N 1
ATOM 3541 C CA . ASN A 1 457 ? -3.248 -7.276 -22.640 1.00 88.19 457 ASN A CA 1
ATOM 3542 C C . ASN A 1 457 ? -3.384 -7.788 -21.194 1.00 88.19 457 ASN A C 1
ATOM 3544 O O . ASN A 1 457 ? -3.644 -8.974 -20.989 1.00 88.19 457 ASN A O 1
ATOM 3548 N N . GLY A 1 458 ? -3.166 -6.953 -20.176 1.00 88.81 458 GLY A N 1
ATOM 3549 C CA . GLY A 1 458 ? -3.273 -7.324 -18.763 1.00 88.81 458 GLY A CA 1
ATOM 3550 C C . GLY A 1 458 ? -2.176 -8.270 -18.258 1.00 88.81 458 GLY A C 1
ATOM 3551 O O . GLY A 1 458 ? -2.192 -8.651 -17.086 1.00 88.81 458 GLY A O 1
ATOM 3552 N N . ARG A 1 459 ? -1.235 -8.681 -19.117 1.00 92.19 459 ARG A N 1
ATOM 3553 C CA . ARG A 1 459 ? -0.249 -9.727 -18.810 1.00 92.19 459 ARG A CA 1
ATOM 3554 C C . ARG A 1 459 ? 0.975 -9.190 -18.087 1.00 92.19 459 ARG A C 1
ATOM 3556 O O . ARG A 1 459 ? 1.518 -9.901 -17.250 1.00 92.19 459 ARG A O 1
ATOM 3563 N N . TYR A 1 460 ? 1.382 -7.958 -18.389 1.00 93.94 460 TYR A N 1
ATOM 3564 C CA . TYR A 1 460 ? 2.615 -7.362 -17.878 1.00 93.94 460 TYR A CA 1
ATOM 3565 C C . TYR A 1 460 ? 2.369 -6.059 -17.128 1.00 93.94 460 TYR A C 1
ATOM 3567 O O . TYR A 1 460 ? 1.544 -5.238 -17.531 1.00 93.94 460 TYR A O 1
ATOM 3575 N N . TRP A 1 461 ? 3.145 -5.839 -16.068 1.00 92.88 461 TRP A N 1
ATOM 3576 C CA . TRP A 1 461 ? 3.238 -4.541 -15.412 1.00 92.88 461 TRP A CA 1
ATOM 3577 C C . TRP A 1 461 ? 4.448 -3.775 -15.949 1.00 92.88 461 TRP A C 1
ATOM 3579 O O . TRP A 1 461 ? 5.597 -4.165 -15.746 1.00 92.88 461 TRP A O 1
ATOM 3589 N N . THR A 1 462 ? 4.188 -2.654 -16.612 1.00 93.25 462 THR A N 1
ATOM 3590 C CA . THR A 1 462 ? 5.192 -1.808 -17.263 1.00 93.25 462 THR A CA 1
ATOM 3591 C C . THR A 1 462 ? 5.299 -0.460 -16.532 1.00 93.25 462 THR A C 1
ATOM 3593 O O . THR A 1 462 ? 4.672 0.521 -16.946 1.00 93.25 462 THR A O 1
ATOM 3596 N N . PRO A 1 463 ? 6.030 -0.379 -15.405 1.00 91.00 463 PRO A N 1
ATOM 3597 C CA . PRO A 1 463 ? 6.205 0.860 -14.661 1.00 91.00 463 PRO A CA 1
ATOM 3598 C C . PRO A 1 463 ? 6.925 1.923 -15.504 1.00 91.00 463 PRO A C 1
ATOM 3600 O O . PRO A 1 463 ? 7.764 1.615 -16.351 1.00 91.00 463 PRO A O 1
ATOM 3603 N N . GLN A 1 464 ? 6.625 3.189 -15.254 1.00 89.81 464 GLN A N 1
ATOM 3604 C CA . GLN A 1 464 ? 7.326 4.334 -15.819 1.00 89.81 464 GLN A CA 1
ATOM 3605 C C . GLN A 1 464 ? 8.254 4.964 -14.792 1.00 89.81 464 GLN A C 1
ATOM 3607 O O . GLN A 1 464 ? 8.033 4.860 -13.584 1.00 89.81 464 GLN A O 1
ATOM 3612 N N . ALA A 1 465 ? 9.285 5.650 -15.277 1.00 86.94 465 ALA A N 1
ATOM 3613 C CA . ALA A 1 465 ? 10.188 6.368 -14.397 1.00 86.94 465 ALA A CA 1
ATOM 3614 C C . ALA A 1 465 ? 9.450 7.519 -13.699 1.00 86.94 465 ALA A C 1
ATOM 3616 O O . ALA A 1 465 ? 8.784 8.339 -14.339 1.00 86.94 465 ALA A O 1
ATOM 3617 N N . SER A 1 466 ? 9.589 7.604 -12.374 1.00 85.31 466 SER A N 1
ATOM 3618 C CA . SER A 1 466 ? 9.124 8.777 -11.636 1.00 85.31 466 SER A CA 1
ATOM 3619 C C . SER A 1 466 ? 9.944 9.991 -12.055 1.00 85.31 466 SER A C 1
ATOM 3621 O O . SER A 1 466 ? 11.169 9.987 -11.953 1.00 85.31 466 SER A O 1
ATOM 3623 N N . ARG A 1 467 ? 9.260 11.065 -12.461 1.00 82.12 467 ARG A N 1
ATOM 3624 C CA . ARG A 1 467 ? 9.903 12.338 -12.825 1.00 82.12 467 ARG A CA 1
ATOM 3625 C C . ARG A 1 467 ? 10.586 13.030 -11.644 1.00 82.12 467 ARG A C 1
ATOM 3627 O O . ARG A 1 467 ? 11.373 13.942 -11.858 1.00 82.12 467 ARG A O 1
ATOM 3634 N N . ILE A 1 468 ? 10.245 12.631 -10.417 1.00 78.69 468 ILE A N 1
ATOM 3635 C CA . ILE A 1 468 ? 10.747 13.251 -9.190 1.00 78.69 468 ILE A CA 1
ATOM 3636 C C . ILE A 1 468 ? 11.754 12.319 -8.511 1.00 78.69 468 ILE A C 1
ATOM 3638 O O . ILE A 1 468 ? 12.883 12.729 -8.280 1.00 78.69 468 ILE A O 1
ATOM 3642 N N . ASN A 1 469 ? 11.376 11.062 -8.241 1.00 82.38 469 ASN A N 1
ATOM 3643 C CA . ASN A 1 469 ? 12.178 10.132 -7.435 1.00 82.38 469 ASN A CA 1
ATOM 3644 C C . ASN A 1 469 ? 12.167 8.709 -8.014 1.00 82.38 469 ASN A C 1
ATOM 3646 O O . ASN A 1 469 ? 11.592 7.792 -7.431 1.00 82.38 469 ASN A O 1
ATOM 3650 N N . ALA A 1 470 ? 12.797 8.503 -9.173 1.00 79.69 470 ALA A N 1
ATOM 3651 C CA . ALA A 1 470 ? 12.829 7.195 -9.840 1.00 79.69 470 ALA A CA 1
ATOM 3652 C C . ALA A 1 470 ? 13.417 6.069 -8.961 1.00 79.69 470 ALA A C 1
ATOM 3654 O O . ALA A 1 470 ? 12.928 4.944 -8.985 1.00 79.69 470 ALA A O 1
ATOM 3655 N N . GLY A 1 471 ? 14.421 6.379 -8.131 1.00 80.94 471 GLY A N 1
ATOM 3656 C CA . GLY A 1 471 ? 15.114 5.397 -7.282 1.00 80.94 471 GLY A CA 1
ATOM 3657 C C . GLY A 1 471 ? 14.305 4.838 -6.101 1.00 80.94 471 GLY A C 1
ATOM 3658 O O . GLY A 1 471 ? 14.749 3.877 -5.465 1.00 80.94 471 GLY A O 1
ATOM 3659 N N . ASP A 1 472 ? 13.140 5.416 -5.800 1.00 84.19 472 ASP A N 1
ATOM 3660 C CA . ASP A 1 472 ? 12.278 4.972 -4.697 1.00 84.19 472 ASP A CA 1
ATOM 3661 C C . ASP A 1 472 ? 11.226 3.942 -5.119 1.00 84.19 472 ASP A C 1
ATOM 3663 O O . ASP A 1 472 ? 10.643 3.273 -4.264 1.00 84.19 472 ASP A O 1
ATOM 3667 N N . PHE A 1 473 ? 11.021 3.766 -6.425 1.00 88.50 473 PHE A N 1
ATOM 3668 C CA . PHE A 1 473 ? 10.100 2.781 -6.979 1.00 88.50 473 PHE A CA 1
ATOM 3669 C C . PHE A 1 473 ? 10.871 1.532 -7.392 1.00 88.50 473 PHE A C 1
ATOM 3671 O O . PHE A 1 473 ? 11.780 1.584 -8.223 1.00 88.50 473 PHE A O 1
ATOM 3678 N N . ARG A 1 474 ? 10.508 0.387 -6.811 1.00 89.56 474 ARG A N 1
ATOM 3679 C CA . ARG A 1 474 ? 11.121 -0.906 -7.138 1.00 89.56 474 ARG A CA 1
ATOM 3680 C C . ARG A 1 474 ? 10.059 -1.886 -7.579 1.00 89.56 474 ARG A C 1
ATOM 3682 O O . ARG A 1 474 ? 9.111 -2.124 -6.833 1.00 89.56 474 ARG A O 1
ATOM 3689 N N . SER A 1 475 ? 10.244 -2.456 -8.763 1.00 94.00 475 SER A N 1
ATOM 3690 C CA . SER A 1 475 ? 9.333 -3.458 -9.303 1.00 94.00 475 SER A CA 1
ATOM 3691 C C . SER A 1 475 ? 9.980 -4.830 -9.248 1.00 94.00 475 SER A C 1
ATOM 3693 O O . SER A 1 475 ? 11.191 -4.980 -9.419 1.00 94.00 475 SER A O 1
ATOM 3695 N N . TYR A 1 476 ? 9.156 -5.828 -8.985 1.00 95.44 476 TYR A N 1
ATOM 3696 C CA . TYR A 1 476 ? 9.536 -7.226 -8.921 1.00 95.44 476 TYR A CA 1
ATOM 3697 C C . TYR A 1 476 ? 8.562 -8.025 -9.771 1.00 95.44 476 TYR A C 1
ATOM 3699 O O . TYR A 1 476 ? 7.360 -7.761 -9.739 1.00 95.44 476 TYR A O 1
ATOM 3707 N N . TRP A 1 477 ? 9.077 -9.001 -10.502 1.00 96.12 477 TRP A N 1
ATOM 3708 C CA . TRP A 1 477 ? 8.303 -9.936 -11.303 1.00 96.12 477 TRP A CA 1
ATOM 3709 C C . TRP A 1 477 ? 8.644 -11.355 -10.869 1.00 96.12 477 TRP A C 1
ATOM 3711 O O . TRP A 1 477 ? 9.805 -11.749 -10.895 1.00 96.12 477 TRP A O 1
ATOM 3721 N N . PHE A 1 478 ? 7.627 -12.105 -10.457 1.00 96.00 478 PHE A N 1
ATOM 3722 C CA . PHE A 1 478 ? 7.710 -13.500 -10.054 1.00 96.00 478 PHE A CA 1
ATOM 3723 C C . PHE A 1 478 ? 6.942 -14.374 -11.046 1.00 96.00 478 PHE A C 1
ATOM 3725 O O . PHE A 1 478 ? 5.784 -14.085 -11.366 1.00 96.00 478 PHE A O 1
ATOM 3732 N N . SER A 1 479 ? 7.581 -15.445 -11.507 1.00 94.12 479 SER A N 1
ATOM 3733 C CA . SER A 1 479 ? 7.005 -16.431 -12.425 1.00 94.12 479 SER A CA 1
ATOM 3734 C C . SER A 1 479 ? 7.671 -17.787 -12.209 1.00 94.12 479 SER A C 1
ATOM 3736 O O . SER A 1 479 ? 8.848 -17.852 -11.870 1.00 94.12 479 SER A O 1
ATOM 3738 N N . ALA A 1 480 ? 6.937 -18.883 -12.420 1.00 89.06 480 ALA A N 1
ATOM 3739 C CA . ALA A 1 480 ? 7.516 -20.231 -12.394 1.00 89.06 480 ALA A CA 1
ATOM 3740 C C . ALA A 1 480 ? 8.464 -20.471 -13.582 1.00 89.06 480 ALA A C 1
ATOM 3742 O O . ALA A 1 480 ? 9.430 -21.227 -13.472 1.00 89.06 480 ALA A O 1
ATOM 3743 N N . HIS A 1 481 ? 8.181 -19.817 -14.711 1.00 86.56 481 HIS A N 1
ATOM 3744 C CA . HIS A 1 481 ? 8.959 -19.892 -15.939 1.00 86.56 481 HIS A CA 1
ATOM 3745 C C . HIS A 1 481 ? 9.105 -18.483 -16.506 1.00 86.56 481 HIS A C 1
ATOM 3747 O O . HIS A 1 481 ? 8.113 -17.868 -16.898 1.00 86.56 481 HIS A O 1
ATOM 3753 N N . THR A 1 482 ? 10.333 -17.977 -16.535 1.00 85.69 482 THR A N 1
ATOM 3754 C CA . THR A 1 482 ? 10.659 -16.709 -17.189 1.00 85.69 482 THR A CA 1
ATOM 3755 C C . THR A 1 482 ? 11.502 -17.026 -18.415 1.00 85.69 482 THR A C 1
ATOM 3757 O O . THR A 1 482 ? 12.530 -17.695 -18.297 1.00 85.69 482 THR A O 1
ATOM 3760 N N . SER A 1 483 ? 11.049 -16.595 -19.590 1.00 91.00 483 SER A N 1
ATOM 3761 C CA . SER A 1 483 ? 11.779 -16.749 -20.850 1.00 91.00 483 SER A CA 1
ATOM 3762 C C . SER A 1 483 ? 12.294 -15.404 -21.364 1.00 91.00 483 SER A C 1
ATOM 3764 O O . SER A 1 483 ? 11.837 -14.340 -20.932 1.00 91.00 483 SER A O 1
ATOM 3766 N N . LYS A 1 484 ? 13.267 -15.433 -22.285 1.00 93.56 484 LYS A N 1
ATOM 3767 C CA . LYS A 1 484 ? 13.773 -14.205 -22.924 1.00 93.56 484 LYS A CA 1
ATOM 3768 C C . LYS A 1 484 ? 12.665 -13.546 -23.738 1.00 93.56 484 LYS A C 1
ATOM 3770 O O . LYS A 1 484 ? 12.526 -12.328 -23.732 1.00 93.56 484 LYS A O 1
ATOM 3775 N N . GLU A 1 485 ? 11.848 -14.369 -24.380 1.00 93.38 485 GLU A N 1
ATOM 3776 C CA . GLU A 1 485 ? 10.692 -13.972 -25.168 1.00 93.38 485 GLU A CA 1
ATOM 3777 C C . GLU A 1 485 ? 9.684 -13.199 -24.310 1.00 93.38 485 GLU A C 1
ATOM 3779 O O . GLU A 1 485 ? 9.230 -12.139 -24.732 1.00 93.38 485 GLU A O 1
ATOM 3784 N N . ASP A 1 486 ? 9.405 -13.649 -23.080 1.00 93.12 486 ASP A N 1
ATOM 3785 C CA . ASP A 1 486 ? 8.496 -12.933 -22.173 1.00 93.12 486 ASP A CA 1
ATOM 3786 C C . ASP A 1 486 ? 9.024 -11.537 -21.799 1.00 93.12 486 ASP A C 1
ATOM 3788 O O . ASP A 1 486 ? 8.247 -10.588 -21.685 1.00 93.12 486 ASP A O 1
ATOM 3792 N N . VAL A 1 487 ? 10.340 -11.400 -21.602 1.00 94.75 487 VAL A N 1
ATOM 3793 C CA . VAL A 1 487 ? 10.984 -10.110 -21.302 1.00 94.75 487 VAL A CA 1
ATOM 3794 C C . VAL A 1 487 ? 10.893 -9.164 -22.499 1.00 94.75 487 VAL A C 1
ATOM 3796 O O . VAL A 1 487 ? 10.551 -7.992 -22.332 1.00 94.75 487 VAL A O 1
ATOM 3799 N N . LEU A 1 488 ? 11.175 -9.660 -23.705 1.00 95.69 488 LEU A N 1
ATOM 3800 C CA . LEU A 1 488 ? 11.090 -8.861 -24.928 1.00 95.69 488 LEU A CA 1
ATOM 3801 C C . LEU A 1 488 ? 9.638 -8.464 -25.242 1.00 95.69 488 LEU A C 1
ATOM 3803 O O . LEU A 1 488 ? 9.384 -7.311 -25.591 1.00 95.69 488 LEU A O 1
ATOM 3807 N N . GLU A 1 489 ? 8.669 -9.361 -25.030 1.00 94.25 489 GLU A N 1
ATOM 3808 C CA . GLU A 1 489 ? 7.234 -9.062 -25.155 1.00 94.25 489 GLU A CA 1
ATOM 3809 C C . GLU A 1 489 ? 6.811 -7.963 -24.164 1.00 94.25 489 GLU A C 1
ATOM 3811 O O . GLU A 1 489 ? 6.114 -7.015 -24.538 1.00 94.25 489 GLU A O 1
ATOM 3816 N N . MET A 1 490 ? 7.289 -8.029 -22.916 1.00 94.69 490 MET A N 1
ATOM 3817 C CA . MET A 1 490 ? 7.052 -6.990 -21.911 1.00 94.69 490 MET A CA 1
ATOM 3818 C C . MET A 1 490 ? 7.625 -5.628 -22.332 1.00 94.69 490 MET A C 1
ATOM 3820 O O . MET A 1 490 ? 6.969 -4.598 -22.145 1.00 94.69 490 MET A O 1
ATOM 3824 N N . LEU A 1 491 ? 8.840 -5.599 -22.887 1.00 95.38 491 LEU A N 1
ATOM 3825 C CA . LEU A 1 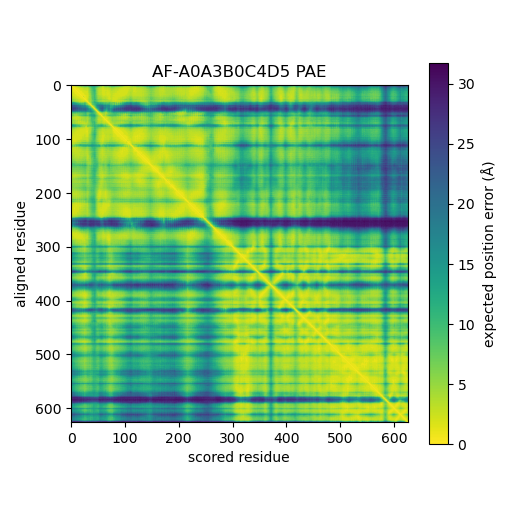491 ? 9.480 -4.364 -23.348 1.00 95.38 491 LEU A CA 1
ATOM 3826 C C . LEU A 1 491 ? 8.767 -3.759 -24.561 1.00 95.38 491 LEU A C 1
ATOM 3828 O O . LEU A 1 491 ? 8.532 -2.549 -24.575 1.00 95.38 491 LEU A O 1
ATOM 3832 N N . ALA A 1 492 ? 8.342 -4.583 -25.518 1.00 94.31 492 ALA A N 1
ATOM 3833 C CA . ALA A 1 492 ? 7.519 -4.138 -26.640 1.00 94.31 492 ALA A CA 1
ATOM 3834 C C . ALA A 1 492 ? 6.177 -3.555 -26.152 1.00 94.31 492 ALA A C 1
ATOM 3836 O O . ALA A 1 492 ? 5.770 -2.467 -26.569 1.00 94.31 492 ALA A O 1
ATOM 3837 N N . ALA A 1 493 ? 5.520 -4.214 -25.190 1.00 93.19 493 ALA A N 1
ATOM 3838 C CA . ALA A 1 493 ? 4.280 -3.719 -24.590 1.00 93.19 493 ALA A CA 1
ATOM 3839 C C . ALA A 1 493 ? 4.472 -2.380 -23.850 1.00 93.19 493 ALA A C 1
ATOM 3841 O O . ALA A 1 493 ? 3.641 -1.477 -23.971 1.00 93.19 493 ALA A O 1
ATOM 3842 N N . LYS A 1 494 ? 5.588 -2.208 -23.127 1.00 93.69 494 LYS A N 1
ATOM 3843 C CA . LYS A 1 494 ? 5.986 -0.921 -22.523 1.00 93.69 494 LYS A CA 1
ATOM 3844 C C . LYS A 1 494 ? 6.133 0.168 -23.589 1.00 93.69 494 LYS A C 1
ATOM 3846 O O . LYS A 1 494 ? 5.704 1.309 -23.390 1.00 93.69 494 LYS A O 1
ATOM 3851 N N . ASN A 1 495 ? 6.768 -0.171 -24.703 1.00 92.94 495 ASN A N 1
ATOM 3852 C CA . ASN A 1 495 ? 7.121 0.774 -25.754 1.00 92.94 495 ASN A CA 1
ATOM 3853 C C . ASN A 1 495 ? 5.953 1.227 -26.614 1.00 92.94 495 ASN A C 1
ATOM 3855 O O . ASN A 1 495 ? 6.015 2.331 -27.154 1.00 92.94 495 ASN A O 1
ATOM 3859 N N . HIS A 1 496 ? 4.854 0.473 -26.635 1.00 89.56 496 HIS A N 1
ATOM 3860 C CA . HIS A 1 496 ? 3.603 0.906 -27.254 1.00 89.56 496 HIS A CA 1
ATOM 3861 C C . HIS A 1 496 ? 3.165 2.312 -26.794 1.00 89.56 496 HIS A C 1
ATOM 3863 O O . HIS A 1 496 ? 2.668 3.109 -27.587 1.00 89.56 496 HIS A O 1
ATOM 3869 N N . TYR A 1 497 ? 3.420 2.649 -25.525 1.00 85.38 497 TYR A N 1
ATOM 3870 C CA . TYR A 1 497 ? 3.081 3.949 -24.938 1.00 85.38 497 TYR A CA 1
ATOM 3871 C C . TYR A 1 497 ? 4.266 4.921 -24.837 1.00 85.38 497 TYR A C 1
ATOM 3873 O O . TYR A 1 497 ? 4.121 5.994 -24.244 1.00 85.38 497 TYR A O 1
ATOM 3881 N N . SER A 1 498 ? 5.436 4.548 -25.357 1.00 89.81 498 SER A N 1
ATOM 3882 C CA . SER A 1 498 ? 6.633 5.391 -25.358 1.00 89.81 498 SER A CA 1
ATOM 3883 C C . SER A 1 498 ? 6.738 6.193 -26.658 1.00 89.81 498 SER A C 1
ATOM 3885 O O . SER A 1 498 ? 6.241 5.815 -27.728 1.00 89.81 498 SER A O 1
ATOM 3887 N N . SER A 1 499 ? 7.404 7.341 -26.590 1.00 89.88 499 SER A N 1
ATOM 3888 C CA . SER A 1 499 ? 7.689 8.149 -27.774 1.00 89.88 499 SER A CA 1
ATOM 3889 C C . SER A 1 499 ? 9.142 8.572 -27.833 1.00 89.88 499 SER A C 1
ATOM 3891 O O . SER A 1 499 ? 9.806 8.717 -26.810 1.00 89.88 499 SER A O 1
ATOM 3893 N N . ILE A 1 500 ? 9.613 8.784 -29.061 1.00 92.25 500 ILE A N 1
ATOM 3894 C CA . ILE A 1 500 ? 10.934 9.339 -29.302 1.00 92.25 500 ILE A CA 1
ATOM 3895 C C . ILE A 1 500 ? 10.857 10.838 -29.033 1.00 92.25 500 ILE A C 1
ATOM 3897 O O . ILE A 1 500 ? 10.108 11.557 -29.694 1.00 92.25 500 ILE A O 1
ATOM 3901 N N . GLY A 1 501 ? 11.581 11.291 -28.016 1.00 88.50 501 GLY A N 1
ATOM 3902 C CA . GLY A 1 501 ? 11.682 12.704 -27.685 1.00 88.50 501 GLY A CA 1
ATOM 3903 C C . GLY A 1 501 ? 12.620 13.445 -28.645 1.00 88.50 501 GLY A C 1
ATOM 3904 O O . GLY A 1 501 ? 13.436 12.821 -29.329 1.00 88.50 501 GLY A O 1
ATOM 3905 N N . PRO A 1 502 ? 12.552 14.782 -28.679 1.00 82.38 502 PRO A N 1
ATOM 3906 C CA . PRO A 1 502 ? 13.299 15.586 -29.642 1.00 82.38 502 PRO A CA 1
ATOM 3907 C C . PRO A 1 502 ? 14.801 15.675 -29.340 1.00 82.38 502 PRO A C 1
ATOM 3909 O O . PRO A 1 502 ? 15.584 15.973 -30.242 1.00 82.38 502 PRO A O 1
ATOM 3912 N N . LYS A 1 503 ? 15.243 15.437 -28.095 1.00 84.44 503 LYS A N 1
ATOM 3913 C CA . LYS A 1 503 ? 16.661 15.581 -27.738 1.00 84.44 503 LYS A CA 1
ATOM 3914 C C . LYS A 1 503 ? 17.412 14.276 -28.004 1.00 84.44 503 LYS A C 1
ATOM 3916 O O . LYS A 1 503 ? 16.955 13.184 -27.684 1.00 84.44 503 LYS A O 1
ATOM 3921 N N . ARG A 1 504 ? 18.601 14.394 -28.601 1.00 87.81 504 ARG A N 1
ATOM 3922 C CA . ARG A 1 504 ? 19.555 13.285 -28.822 1.00 87.81 504 ARG A CA 1
ATOM 3923 C C . ARG A 1 504 ? 18.878 11.945 -29.204 1.00 87.81 504 ARG A C 1
ATOM 3925 O O . ARG A 1 504 ? 19.084 10.941 -28.518 1.00 87.81 504 ARG A O 1
ATOM 3932 N N . PRO A 1 505 ? 18.069 11.901 -30.280 1.00 91.31 505 PRO A N 1
ATOM 3933 C CA . PRO A 1 505 ? 17.313 10.704 -30.672 1.00 91.31 505 PRO A CA 1
ATOM 3934 C C . PRO A 1 505 ? 18.202 9.480 -30.961 1.00 91.31 505 PRO A C 1
ATOM 3936 O O . PRO A 1 505 ? 17.743 8.349 -30.861 1.00 91.31 505 PRO A O 1
ATOM 3939 N N . PHE A 1 506 ? 19.493 9.682 -31.233 1.00 92.38 506 PHE A N 1
ATOM 3940 C CA . PHE A 1 506 ? 20.484 8.614 -31.379 1.00 92.38 506 PHE A CA 1
ATOM 3941 C C . PHE A 1 506 ? 20.748 7.814 -30.083 1.00 92.38 506 PHE A C 1
ATOM 3943 O O . PHE A 1 506 ? 21.010 6.617 -30.158 1.00 92.38 506 PHE A O 1
ATOM 3950 N N . ILE A 1 507 ? 20.626 8.425 -28.894 1.00 93.69 507 ILE A N 1
ATOM 3951 C CA . ILE A 1 507 ? 20.708 7.705 -27.603 1.00 93.69 507 ILE A CA 1
ATOM 3952 C C . ILE A 1 507 ? 19.466 6.829 -27.415 1.00 93.69 507 ILE A C 1
ATOM 3954 O O . ILE A 1 507 ? 19.549 5.696 -26.951 1.00 93.69 507 ILE A O 1
ATOM 3958 N N . GLN A 1 508 ? 18.306 7.354 -27.808 1.00 94.31 508 GLN A N 1
ATOM 3959 C CA . GLN A 1 508 ? 17.040 6.627 -27.754 1.00 94.31 508 GLN A CA 1
ATOM 3960 C C . GLN A 1 508 ? 17.050 5.447 -28.739 1.00 94.31 508 GLN A C 1
ATOM 3962 O O . GLN A 1 508 ? 16.611 4.359 -28.389 1.00 94.31 508 GLN A O 1
ATOM 3967 N N . LEU A 1 509 ? 17.633 5.622 -29.930 1.00 96.38 509 LEU A N 1
ATOM 3968 C CA . LEU A 1 509 ? 17.867 4.532 -30.879 1.00 96.38 509 LEU A CA 1
ATOM 3969 C C . LEU A 1 509 ? 18.787 3.449 -30.296 1.00 96.38 509 LEU A C 1
ATOM 3971 O O . LEU A 1 509 ? 18.474 2.270 -30.414 1.00 96.38 509 LEU A O 1
ATOM 3975 N N . ALA A 1 510 ? 19.885 3.826 -29.635 1.00 96.38 510 ALA A N 1
ATOM 3976 C CA . ALA A 1 510 ? 20.780 2.866 -28.984 1.00 96.38 510 ALA A CA 1
ATOM 3977 C C . ALA A 1 510 ? 20.054 2.019 -27.921 1.00 96.38 510 ALA A C 1
ATOM 3979 O O . ALA A 1 510 ? 20.225 0.800 -27.877 1.00 96.38 510 ALA A O 1
ATOM 3980 N N . ALA A 1 511 ? 19.192 2.651 -27.118 1.00 95.62 511 ALA A N 1
ATOM 3981 C CA . ALA A 1 511 ? 18.342 1.951 -26.161 1.00 95.62 511 ALA A CA 1
ATOM 3982 C C . ALA A 1 511 ? 17.308 1.037 -26.840 1.00 95.62 511 ALA A C 1
ATOM 3984 O O . ALA A 1 511 ? 17.156 -0.106 -26.422 1.00 95.62 511 ALA A O 1
ATOM 3985 N N . ALA A 1 512 ? 16.650 1.493 -27.910 1.00 96.44 512 ALA A N 1
ATOM 3986 C CA . ALA A 1 512 ? 15.672 0.693 -28.652 1.00 96.44 512 ALA A CA 1
ATOM 3987 C C . ALA A 1 512 ? 16.303 -0.542 -29.319 1.00 96.44 512 ALA A C 1
ATOM 3989 O O . ALA A 1 512 ? 15.713 -1.621 -29.302 1.00 96.44 512 ALA A O 1
ATOM 3990 N N . LEU A 1 513 ? 17.525 -0.399 -29.850 1.00 97.12 513 LEU A N 1
ATOM 3991 C CA . LEU A 1 513 ? 18.317 -1.514 -30.374 1.00 97.12 513 LEU A CA 1
ATOM 3992 C C . LEU A 1 513 ? 18.595 -2.546 -29.272 1.00 97.12 513 LEU A C 1
ATOM 3994 O O . LEU A 1 513 ? 18.371 -3.733 -29.484 1.00 97.12 513 LEU A O 1
ATOM 3998 N N . GLN A 1 514 ? 19.032 -2.097 -28.090 1.00 96.25 514 GLN A N 1
ATOM 3999 C CA . GLN A 1 514 ? 19.299 -2.971 -26.942 1.00 96.25 514 GLN A CA 1
ATOM 4000 C C . GLN A 1 514 ? 18.029 -3.645 -26.398 1.00 96.25 514 GLN A C 1
ATOM 4002 O O . GLN A 1 514 ? 18.077 -4.799 -25.994 1.00 96.25 514 GLN A O 1
ATOM 4007 N N . GLU A 1 515 ? 16.886 -2.955 -26.391 1.00 96.00 515 GLU A N 1
ATOM 4008 C CA . GLU A 1 515 ? 15.590 -3.530 -25.995 1.00 96.00 515 GLU A CA 1
ATOM 4009 C C . GLU A 1 515 ? 15.015 -4.503 -27.045 1.00 96.00 515 GLU A C 1
ATOM 4011 O O . GLU A 1 515 ? 13.986 -5.124 -26.786 1.00 96.00 515 GLU A O 1
ATOM 4016 N N . ALA A 1 516 ? 15.673 -4.649 -28.204 1.00 96.25 516 ALA A N 1
ATOM 4017 C CA . ALA A 1 516 ? 15.251 -5.469 -29.341 1.00 96.25 516 ALA A CA 1
ATOM 4018 C C . ALA A 1 516 ? 13.817 -5.177 -29.830 1.00 96.25 516 ALA A C 1
ATOM 4020 O O . ALA A 1 516 ? 13.118 -6.071 -30.306 1.00 96.25 516 ALA A O 1
ATOM 4021 N N . ASP A 1 517 ? 13.385 -3.915 -29.745 1.00 95.50 517 ASP A N 1
ATOM 4022 C CA . ASP A 1 517 ? 12.062 -3.481 -30.200 1.00 95.50 517 ASP A CA 1
ATOM 4023 C C . ASP A 1 517 ? 12.146 -2.758 -31.549 1.00 95.50 517 ASP A C 1
ATOM 4025 O O . ASP A 1 517 ? 12.418 -1.553 -31.633 1.00 95.50 517 ASP A O 1
ATOM 4029 N N . GLY A 1 518 ? 11.856 -3.497 -32.620 1.00 96.00 518 GLY A N 1
ATOM 4030 C CA . GLY A 1 518 ? 11.874 -2.982 -33.984 1.00 96.00 518 GLY A CA 1
ATOM 4031 C C . GLY A 1 518 ? 10.903 -1.829 -34.248 1.00 96.00 518 GLY A C 1
ATOM 4032 O O . GLY A 1 518 ? 11.184 -0.988 -35.104 1.00 96.00 518 GLY A O 1
ATOM 4033 N N . THR A 1 519 ? 9.808 -1.720 -33.488 1.00 95.25 519 THR A N 1
ATOM 4034 C CA . THR A 1 519 ? 8.855 -0.601 -33.607 1.00 95.25 519 THR A CA 1
ATOM 4035 C C . THR A 1 519 ? 9.525 0.705 -33.197 1.00 95.25 519 THR A C 1
ATOM 4037 O O . THR A 1 519 ? 9.473 1.710 -33.913 1.00 95.25 519 THR A O 1
ATOM 4040 N N . MET A 1 520 ? 10.209 0.692 -32.051 1.00 95.81 520 MET A N 1
ATOM 4041 C CA . MET A 1 520 ? 10.922 1.862 -31.541 1.00 95.81 520 MET A CA 1
ATOM 4042 C C . MET A 1 520 ? 12.170 2.185 -32.358 1.00 95.81 520 MET A C 1
ATOM 4044 O O . MET A 1 520 ? 12.449 3.368 -32.567 1.00 95.81 520 MET A O 1
ATOM 4048 N N . VAL A 1 521 ? 12.876 1.174 -32.877 1.00 97.31 521 VAL A N 1
ATOM 4049 C CA . VAL A 1 521 ? 13.998 1.373 -33.811 1.00 97.31 521 VAL A CA 1
ATOM 4050 C C . VAL A 1 521 ? 13.529 2.126 -35.057 1.00 97.31 521 VAL A C 1
ATOM 4052 O O . VAL A 1 521 ? 14.083 3.180 -35.376 1.00 97.31 521 VAL A O 1
ATOM 4055 N N . ASN A 1 522 ? 12.457 1.663 -35.706 1.00 96.12 522 ASN A N 1
ATOM 4056 C CA . ASN A 1 522 ? 11.907 2.331 -36.887 1.00 96.12 522 ASN A CA 1
ATOM 4057 C C . ASN A 1 522 ? 11.421 3.748 -36.578 1.00 96.12 522 ASN A C 1
ATOM 4059 O O . ASN A 1 522 ? 11.760 4.688 -37.300 1.00 96.12 522 ASN A O 1
ATOM 4063 N N . LYS A 1 523 ? 10.700 3.937 -35.467 1.00 95.12 523 LYS A N 1
ATOM 4064 C CA . LYS A 1 523 ? 10.242 5.262 -35.024 1.00 95.12 523 LYS A CA 1
ATOM 4065 C C . LYS A 1 523 ? 11.413 6.221 -34.788 1.00 95.12 523 LYS A C 1
ATOM 4067 O O . LYS A 1 523 ? 11.333 7.390 -35.172 1.00 95.12 523 LYS A O 1
ATOM 4072 N N . ALA A 1 524 ? 12.506 5.746 -34.189 1.00 95.50 524 ALA A N 1
ATOM 4073 C CA . ALA A 1 524 ? 13.704 6.547 -33.952 1.00 95.50 524 ALA A CA 1
ATOM 4074 C C . ALA A 1 524 ? 14.419 6.913 -35.259 1.00 95.50 524 ALA A C 1
ATOM 4076 O O . ALA A 1 524 ? 14.712 8.090 -35.469 1.00 95.50 524 ALA A O 1
ATOM 4077 N N . LEU A 1 525 ? 14.639 5.949 -36.160 1.00 96.50 525 LEU A N 1
ATOM 4078 C CA . LEU A 1 525 ? 15.263 6.191 -37.467 1.00 96.50 525 LEU A CA 1
ATOM 4079 C C . LEU A 1 525 ? 14.451 7.186 -38.310 1.00 96.50 525 LEU A C 1
ATOM 4081 O O . LEU A 1 525 ? 15.016 8.134 -38.856 1.00 96.50 525 LEU A O 1
ATOM 4085 N N . GLN A 1 526 ? 13.125 7.032 -38.347 1.00 94.56 526 GLN A N 1
ATOM 4086 C CA . GLN A 1 526 ? 12.224 7.957 -39.041 1.00 94.56 526 GLN A CA 1
ATOM 4087 C C . GLN A 1 526 ? 12.252 9.360 -38.428 1.00 94.56 526 GLN A C 1
ATOM 4089 O O . GLN A 1 526 ? 12.317 10.342 -39.161 1.00 94.56 526 GLN A O 1
ATOM 4094 N N . THR A 1 527 ? 12.247 9.469 -37.095 1.00 93.69 527 THR A N 1
ATOM 4095 C CA . THR A 1 527 ? 12.337 10.765 -36.398 1.00 93.69 527 THR A CA 1
ATOM 4096 C C . THR A 1 527 ? 13.661 11.467 -36.708 1.00 93.69 527 THR A C 1
ATOM 4098 O O . THR A 1 527 ? 13.689 12.675 -36.934 1.00 93.69 527 THR A O 1
ATOM 4101 N N . ILE A 1 528 ? 14.763 10.716 -36.759 1.00 94.69 528 ILE A N 1
ATOM 4102 C CA . ILE A 1 528 ? 16.087 11.239 -37.110 1.00 94.69 528 ILE A CA 1
ATOM 4103 C C . ILE A 1 528 ? 16.109 11.749 -38.556 1.00 94.69 528 ILE A C 1
ATOM 4105 O O . ILE A 1 528 ? 16.544 12.876 -38.792 1.00 94.69 528 ILE A O 1
ATOM 4109 N N . ALA A 1 529 ? 15.591 10.964 -39.504 1.00 94.06 529 ALA A N 1
ATOM 4110 C CA . ALA A 1 529 ? 15.513 11.360 -40.908 1.00 94.06 529 ALA A CA 1
ATOM 4111 C C . ALA A 1 529 ? 14.595 12.579 -41.121 1.00 94.06 529 ALA A C 1
ATOM 4113 O O . ALA A 1 529 ? 14.947 13.503 -41.852 1.00 94.06 529 ALA A O 1
ATOM 4114 N N . ALA A 1 530 ? 13.446 12.626 -40.437 1.00 92.62 530 ALA A N 1
ATOM 4115 C CA . ALA A 1 530 ? 12.499 13.741 -40.508 1.00 92.62 530 ALA A CA 1
ATOM 4116 C C . ALA A 1 530 ? 13.089 15.063 -39.988 1.00 92.62 530 ALA A C 1
ATOM 4118 O O . ALA A 1 530 ? 12.696 16.133 -40.447 1.00 92.62 530 ALA A O 1
ATOM 4119 N N . ASN A 1 531 ? 14.068 14.991 -39.082 1.00 90.56 531 ASN A N 1
ATOM 4120 C CA . ASN A 1 531 ? 14.812 16.148 -38.582 1.00 90.56 531 ASN A CA 1
ATOM 4121 C C . ASN A 1 531 ? 15.972 16.580 -39.505 1.00 90.56 531 ASN A C 1
ATOM 4123 O O . ASN A 1 531 ? 16.753 17.450 -39.128 1.00 90.56 531 ASN A O 1
ATOM 4127 N N . GLY A 1 532 ? 16.087 16.004 -40.708 1.00 89.50 532 GLY A N 1
ATOM 4128 C CA . GLY A 1 532 ? 17.033 16.433 -41.745 1.00 89.50 532 GLY A CA 1
ATOM 4129 C C . GLY A 1 532 ? 18.382 15.710 -41.749 1.00 89.50 532 GLY A C 1
ATOM 4130 O O . GLY A 1 532 ? 19.244 16.062 -42.553 1.00 89.50 532 GLY A O 1
ATOM 4131 N N . ALA A 1 533 ? 18.576 14.698 -40.898 1.00 93.19 533 ALA A N 1
ATOM 4132 C CA . ALA A 1 533 ? 19.799 13.901 -40.893 1.00 93.19 533 ALA A CA 1
ATOM 4133 C C . ALA A 1 533 ? 19.791 12.839 -42.004 1.00 93.19 533 ALA A C 1
ATOM 4135 O O . ALA A 1 533 ? 18.779 12.184 -42.259 1.00 93.19 533 ALA A O 1
ATOM 4136 N N . ILE A 1 534 ? 20.948 12.600 -42.623 1.00 95.06 534 ILE A N 1
ATOM 4137 C CA . ILE A 1 534 ? 21.126 11.490 -43.566 1.00 95.06 534 ILE A CA 1
ATOM 4138 C C . ILE A 1 534 ? 21.284 10.194 -42.766 1.00 95.06 534 ILE A C 1
ATOM 4140 O O . ILE A 1 534 ? 22.254 10.042 -42.022 1.00 95.06 534 ILE A O 1
ATOM 4144 N N . VAL A 1 535 ? 20.351 9.257 -42.938 1.00 96.12 535 VAL A N 1
ATOM 4145 C CA . VAL A 1 535 ? 20.346 7.961 -42.245 1.00 96.12 535 VAL A CA 1
ATOM 4146 C C . VAL A 1 535 ? 20.813 6.851 -43.184 1.00 96.12 535 VAL A C 1
ATOM 4148 O O . VAL A 1 535 ? 20.256 6.661 -44.262 1.00 96.12 535 VAL A O 1
ATOM 4151 N N . THR A 1 536 ? 21.828 6.098 -42.766 1.00 96.38 536 THR A N 1
ATOM 4152 C CA . THR A 1 536 ? 22.295 4.873 -43.425 1.00 96.38 536 THR A CA 1
ATOM 4153 C C . THR A 1 536 ? 22.035 3.684 -42.500 1.00 96.38 536 THR A C 1
ATOM 4155 O O . THR A 1 536 ? 22.798 3.435 -41.571 1.00 96.38 536 THR A O 1
ATOM 4158 N N . ALA A 1 537 ? 20.936 2.974 -42.738 1.00 94.88 537 ALA A N 1
ATOM 4159 C CA . ALA A 1 537 ? 20.535 1.770 -42.014 1.00 94.88 537 ALA A CA 1
ATOM 4160 C C . ALA A 1 537 ? 19.747 0.842 -42.960 1.00 94.88 537 ALA A C 1
ATOM 4162 O O . ALA A 1 537 ? 19.215 1.337 -43.960 1.00 94.88 537 ALA A O 1
ATOM 4163 N N . PRO A 1 538 ? 19.647 -0.468 -42.673 1.00 93.81 538 PRO A N 1
ATOM 4164 C CA . PRO A 1 538 ? 18.779 -1.362 -43.432 1.00 93.81 538 PRO A CA 1
ATOM 4165 C C . PRO A 1 538 ? 17.318 -0.900 -43.402 1.00 93.81 538 PRO A C 1
ATOM 4167 O O . PRO A 1 538 ? 16.797 -0.528 -42.349 1.00 93.81 538 PRO A O 1
ATOM 4170 N N . ASP A 1 539 ? 16.646 -0.957 -44.553 1.00 92.62 539 ASP A N 1
ATOM 4171 C CA . ASP A 1 539 ? 15.218 -0.642 -44.687 1.00 92.62 539 ASP A CA 1
ATOM 4172 C C . ASP A 1 539 ? 14.363 -1.859 -44.299 1.00 92.62 539 ASP A C 1
ATOM 4174 O O . ASP A 1 539 ? 13.729 -2.522 -45.123 1.00 92.62 539 ASP A O 1
ATOM 4178 N N . TRP A 1 540 ? 14.452 -2.240 -43.025 1.00 96.25 540 TRP A N 1
ATOM 4179 C CA . TRP A 1 540 ? 13.732 -3.378 -42.465 1.00 96.25 540 TRP A CA 1
ATOM 4180 C C . TRP A 1 540 ? 12.423 -2.945 -41.805 1.00 96.25 540 TRP A C 1
ATOM 4182 O O . TRP A 1 540 ? 12.317 -1.899 -41.163 1.00 96.25 540 TRP A O 1
ATOM 4192 N N . ASN A 1 541 ? 11.404 -3.796 -41.922 1.00 95.88 541 ASN A N 1
ATOM 4193 C CA . ASN A 1 541 ? 10.166 -3.599 -41.177 1.00 95.88 541 ASN A CA 1
ATOM 4194 C C . ASN A 1 541 ? 10.359 -3.926 -39.682 1.00 95.88 541 ASN A C 1
ATOM 4196 O O . ASN A 1 541 ? 11.364 -4.507 -39.273 1.00 95.88 541 ASN A O 1
ATOM 4200 N N . GLU A 1 542 ? 9.365 -3.560 -38.871 1.00 95.12 542 GLU A N 1
ATOM 4201 C CA . GLU A 1 542 ? 9.399 -3.700 -37.408 1.00 95.12 542 GLU A CA 1
ATOM 4202 C C . GLU A 1 542 ? 9.670 -5.146 -36.973 1.00 95.12 542 GLU A C 1
ATOM 4204 O O . GLU A 1 542 ? 10.489 -5.392 -36.092 1.00 95.12 542 GLU A O 1
ATOM 4209 N N . LYS A 1 543 ? 9.037 -6.119 -37.638 1.00 96.25 543 LYS A N 1
ATOM 4210 C CA . LYS A 1 543 ? 9.209 -7.539 -37.327 1.00 96.25 543 LYS A CA 1
ATOM 4211 C C . LYS A 1 543 ? 10.621 -8.023 -37.649 1.00 96.25 543 LYS A C 1
ATOM 4213 O O . LYS A 1 543 ? 11.230 -8.691 -36.825 1.00 96.25 543 LYS A O 1
ATOM 4218 N N . THR A 1 544 ? 11.147 -7.679 -38.823 1.00 97.06 544 THR A N 1
ATOM 4219 C CA . THR A 1 544 ? 12.502 -8.066 -39.236 1.00 97.06 544 THR A CA 1
ATOM 4220 C C . THR A 1 544 ? 13.553 -7.495 -38.285 1.00 97.06 544 THR A C 1
ATOM 4222 O O . THR A 1 544 ? 14.481 -8.213 -37.920 1.00 97.06 544 THR A O 1
ATOM 4225 N N . TRP A 1 545 ? 13.379 -6.252 -37.821 1.00 97.00 545 TRP A N 1
ATOM 4226 C CA . TRP A 1 545 ? 14.229 -5.680 -36.775 1.00 97.00 545 TRP A CA 1
ATOM 4227 C C . TRP A 1 545 ? 14.158 -6.466 -35.466 1.00 97.00 545 TRP A C 1
ATOM 4229 O O . TRP A 1 545 ? 15.204 -6.851 -34.944 1.00 97.00 545 TRP A O 1
ATOM 4239 N N . SER A 1 546 ? 12.955 -6.727 -34.946 1.00 96.88 546 SER A N 1
ATOM 4240 C CA . SER A 1 546 ? 12.788 -7.473 -33.693 1.00 96.88 546 SER A CA 1
ATOM 4241 C C . SER A 1 546 ? 13.365 -8.889 -33.786 1.00 96.88 546 SER A C 1
ATOM 4243 O O . SER A 1 546 ? 14.118 -9.292 -32.904 1.00 96.88 546 SER A O 1
ATOM 4245 N N . ASP A 1 547 ? 13.088 -9.618 -34.873 1.00 96.81 547 ASP A N 1
ATOM 4246 C CA . ASP A 1 547 ? 13.589 -10.982 -35.093 1.00 96.81 547 ASP A CA 1
ATOM 4247 C C . ASP A 1 547 ? 15.128 -11.005 -35.160 1.00 96.81 547 ASP A C 1
ATOM 4249 O O . ASP A 1 547 ? 15.774 -11.856 -34.542 1.00 96.81 547 ASP A O 1
ATOM 4253 N N . TYR A 1 548 ? 15.735 -10.042 -35.867 1.00 96.88 548 TYR A N 1
ATOM 4254 C CA . TYR A 1 548 ? 17.190 -9.920 -35.959 1.00 96.88 548 TYR A CA 1
ATOM 4255 C C . TYR A 1 548 ? 17.829 -9.609 -34.598 1.00 96.88 548 TYR A C 1
ATOM 4257 O O . TYR A 1 548 ? 18.754 -10.309 -34.178 1.00 96.88 548 TYR A O 1
ATOM 4265 N N . LEU A 1 549 ? 17.331 -8.585 -33.896 1.00 96.75 549 LEU A N 1
ATOM 4266 C CA . LEU A 1 549 ? 17.882 -8.134 -32.615 1.00 96.75 549 LEU A CA 1
ATOM 4267 C C . LEU A 1 549 ? 17.680 -9.180 -31.511 1.00 96.75 549 LEU A C 1
ATOM 4269 O O . LEU A 1 549 ? 18.610 -9.449 -30.752 1.00 96.75 549 LEU A O 1
ATOM 4273 N N . ALA A 1 550 ? 16.520 -9.841 -31.466 1.00 96.06 550 ALA A N 1
ATOM 4274 C CA . ALA A 1 550 ? 16.288 -10.981 -30.580 1.00 96.06 550 ALA A CA 1
ATOM 4275 C C . ALA A 1 550 ? 17.255 -12.137 -30.892 1.00 96.06 550 ALA A C 1
ATOM 4277 O O . ALA A 1 550 ? 17.820 -12.747 -29.981 1.00 96.06 550 ALA A O 1
ATOM 4278 N N . GLY A 1 551 ? 17.532 -12.386 -32.177 1.00 95.75 551 GLY A N 1
ATOM 4279 C CA . GLY A 1 551 ? 18.520 -13.366 -32.629 1.00 95.75 551 GLY A CA 1
ATOM 4280 C C . GLY A 1 551 ? 19.946 -13.091 -32.135 1.00 95.75 551 GLY A C 1
ATOM 4281 O O . GLY A 1 551 ? 20.712 -14.036 -31.926 1.00 95.75 551 GLY A O 1
ATOM 4282 N N . LEU A 1 552 ? 20.311 -11.830 -31.867 1.00 95.38 552 LEU A N 1
ATOM 4283 C CA . LEU A 1 552 ? 21.608 -11.483 -31.267 1.00 95.38 552 LEU A CA 1
ATOM 4284 C C . LEU A 1 552 ? 21.741 -11.966 -29.811 1.00 95.38 552 LEU A C 1
ATOM 4286 O O . LEU A 1 552 ? 22.863 -12.135 -29.337 1.00 95.38 552 LEU A O 1
ATOM 4290 N N . TYR A 1 553 ? 20.629 -12.252 -29.125 1.00 95.69 553 TYR A N 1
ATOM 4291 C CA . TYR A 1 553 ? 20.605 -12.829 -27.776 1.00 95.69 553 TYR A CA 1
ATOM 4292 C C . TYR A 1 553 ? 20.495 -14.357 -27.749 1.00 95.69 553 TYR A C 1
ATOM 4294 O O . TYR A 1 553 ? 20.564 -14.952 -26.670 1.00 95.69 553 TYR A O 1
ATOM 4302 N N . ALA A 1 554 ? 20.329 -15.021 -28.897 1.00 90.31 554 ALA A N 1
ATOM 4303 C CA . ALA A 1 554 ? 20.025 -16.453 -28.951 1.00 90.31 554 ALA A CA 1
ATOM 4304 C C . ALA A 1 554 ? 21.072 -17.322 -28.228 1.00 90.31 554 ALA A C 1
ATOM 4306 O O . ALA A 1 554 ? 20.713 -18.281 -27.549 1.00 90.31 554 ALA A O 1
ATOM 4307 N N . SER A 1 555 ? 22.355 -16.959 -28.322 1.00 87.56 555 SER A N 1
ATOM 4308 C CA . SER A 1 555 ? 23.470 -17.727 -27.755 1.00 87.56 555 SER A CA 1
ATOM 4309 C C . SER A 1 555 ? 23.799 -17.421 -26.292 1.00 87.56 555 SER A C 1
ATOM 4311 O O . SER A 1 555 ? 24.674 -18.083 -25.741 1.00 87.56 555 SER A O 1
ATOM 4313 N N . SER A 1 556 ? 23.174 -16.420 -25.662 1.00 92.88 556 SER A N 1
ATOM 4314 C CA . SER A 1 556 ? 23.440 -16.127 -24.248 1.00 92.88 556 SER A CA 1
ATOM 4315 C C . SER A 1 556 ? 22.681 -17.074 -23.326 1.00 92.88 556 SER A C 1
ATOM 4317 O O . SER A 1 556 ? 21.636 -17.613 -23.687 1.00 92.88 556 SER A O 1
ATOM 4319 N N . ASP A 1 557 ? 23.151 -17.234 -22.101 1.00 92.69 557 ASP A N 1
ATOM 4320 C CA . ASP A 1 557 ? 22.300 -17.694 -21.010 1.00 92.69 557 ASP A CA 1
ATOM 4321 C C . ASP A 1 557 ? 21.380 -16.552 -20.530 1.00 92.69 557 ASP A C 1
ATOM 4323 O O . ASP A 1 557 ? 21.290 -15.480 -21.149 1.00 92.69 557 ASP A O 1
ATOM 4327 N N . TRP A 1 558 ? 20.619 -16.826 -19.472 1.00 90.69 558 TRP A N 1
ATOM 4328 C CA . TRP A 1 558 ? 19.710 -15.866 -18.855 1.00 90.69 558 TRP A CA 1
ATOM 4329 C C . TRP A 1 558 ? 20.461 -14.688 -18.222 1.00 90.69 558 TRP A C 1
ATOM 4331 O O . TRP A 1 558 ? 20.129 -13.537 -18.501 1.00 90.69 558 TRP A O 1
ATOM 4341 N N . ASP A 1 559 ? 21.521 -14.968 -17.462 1.00 90.50 559 ASP A N 1
ATOM 4342 C CA . ASP A 1 559 ? 22.319 -13.945 -16.779 1.00 90.50 559 ASP A CA 1
ATOM 4343 C C . ASP A 1 559 ? 22.958 -12.983 -17.785 1.00 90.50 559 ASP A C 1
ATOM 4345 O O . ASP A 1 559 ? 22.801 -11.764 -17.675 1.00 90.50 559 ASP A O 1
ATOM 4349 N N . GLY A 1 560 ? 23.582 -13.518 -18.840 1.00 92.38 560 GLY A N 1
ATOM 4350 C CA . GLY A 1 560 ? 24.145 -12.714 -19.916 1.00 92.38 560 GLY A CA 1
ATOM 4351 C C . GLY A 1 560 ? 23.081 -11.918 -20.675 1.00 92.38 560 GLY A C 1
ATOM 4352 O O . GLY A 1 560 ? 23.335 -10.775 -21.055 1.00 92.38 560 GLY A O 1
ATOM 4353 N N . PHE A 1 561 ? 21.880 -12.468 -20.875 1.00 94.19 561 PHE A N 1
ATOM 4354 C CA . PHE A 1 561 ? 20.770 -11.734 -21.495 1.00 94.19 561 PHE A CA 1
ATOM 4355 C C . PHE A 1 561 ? 20.352 -10.519 -20.650 1.00 94.19 561 PHE A C 1
ATOM 4357 O O . PHE A 1 561 ? 20.326 -9.393 -21.154 1.00 94.19 561 PHE A O 1
ATOM 4364 N N . ILE A 1 562 ? 20.091 -10.732 -19.359 1.00 93.19 562 ILE A N 1
ATOM 4365 C CA . ILE A 1 562 ? 19.646 -9.701 -18.412 1.00 93.19 562 ILE A CA 1
ATOM 4366 C C . ILE A 1 562 ? 20.724 -8.630 -18.185 1.00 93.19 562 ILE A C 1
ATOM 4368 O O . ILE A 1 562 ? 20.401 -7.437 -18.121 1.00 93.19 562 ILE A O 1
ATOM 4372 N N . GLU A 1 563 ? 22.002 -9.016 -18.118 1.00 92.38 563 GLU A N 1
ATOM 4373 C CA . GLU A 1 563 ? 23.125 -8.081 -17.978 1.00 92.38 563 GLU A CA 1
ATOM 4374 C C . GLU A 1 563 ? 23.200 -7.106 -19.162 1.00 92.38 563 GLU A C 1
ATOM 4376 O O . GLU A 1 563 ? 23.272 -5.888 -18.969 1.00 92.38 563 GLU A O 1
ATOM 4381 N N . HIS A 1 564 ? 23.140 -7.623 -20.393 1.00 94.25 564 HIS A N 1
ATOM 4382 C CA . HIS A 1 564 ? 23.196 -6.785 -21.591 1.00 94.25 564 HIS A CA 1
ATOM 4383 C C . HIS A 1 564 ? 21.956 -5.894 -21.692 1.00 94.25 564 HIS A C 1
ATOM 4385 O O . HIS A 1 564 ? 22.078 -4.695 -21.939 1.00 94.25 564 HIS A O 1
ATOM 4391 N N . LEU A 1 565 ? 20.766 -6.445 -21.446 1.00 94.00 565 LEU A N 1
ATOM 4392 C CA . LEU A 1 565 ? 19.513 -5.693 -21.507 1.00 94.00 565 LEU A CA 1
ATOM 4393 C C . LEU A 1 565 ? 19.480 -4.528 -20.503 1.00 94.00 565 LEU A C 1
ATOM 4395 O O . LEU A 1 565 ? 19.000 -3.440 -20.819 1.00 94.00 565 LEU A O 1
ATOM 4399 N N . SER A 1 566 ? 20.074 -4.718 -19.321 1.00 93.62 566 SER A N 1
ATOM 4400 C CA . SER A 1 566 ? 20.178 -3.689 -18.275 1.00 93.62 566 SER A CA 1
ATOM 4401 C C . SER A 1 566 ? 20.967 -2.448 -18.691 1.00 93.62 566 SER A C 1
ATOM 4403 O O . SER A 1 566 ? 20.809 -1.395 -18.069 1.00 93.62 566 SER A O 1
ATOM 4405 N N . ARG A 1 567 ? 21.786 -2.521 -19.751 1.00 92.50 567 ARG A N 1
ATOM 4406 C CA . ARG A 1 567 ? 22.501 -1.351 -20.289 1.00 92.50 567 ARG A CA 1
ATOM 4407 C C . ARG A 1 567 ? 21.550 -0.269 -20.789 1.00 92.50 567 ARG A C 1
ATOM 4409 O O . ARG A 1 567 ? 21.872 0.905 -20.628 1.00 92.50 567 ARG A O 1
ATOM 4416 N N . ALA A 1 568 ? 20.373 -0.640 -21.296 1.00 92.88 568 ALA A N 1
ATOM 4417 C CA . ALA A 1 568 ? 19.362 0.322 -21.730 1.00 92.88 568 ALA A CA 1
ATOM 4418 C C . ALA A 1 568 ? 18.866 1.206 -20.573 1.00 92.88 568 ALA A C 1
ATOM 4420 O O . ALA A 1 568 ? 18.586 2.391 -20.769 1.00 92.88 568 ALA A O 1
ATOM 4421 N N . GLY A 1 569 ? 18.767 0.645 -19.364 1.00 91.19 569 GLY A N 1
ATOM 4422 C CA . GLY A 1 569 ? 18.354 1.334 -18.137 1.00 91.19 569 GLY A CA 1
ATOM 4423 C C . GLY A 1 569 ? 19.461 2.083 -17.396 1.00 91.19 569 GLY A C 1
ATOM 4424 O O . GLY A 1 569 ? 19.170 2.837 -16.465 1.00 91.19 569 GLY A O 1
ATOM 4425 N N . ALA A 1 570 ? 20.724 1.899 -17.783 1.00 89.81 570 ALA A N 1
ATOM 4426 C CA . ALA A 1 570 ? 21.858 2.459 -17.062 1.00 89.81 570 ALA A CA 1
ATOM 4427 C C . ALA A 1 570 ? 22.039 3.966 -17.321 1.00 89.81 570 ALA A C 1
ATOM 4429 O O . ALA A 1 570 ? 21.845 4.468 -18.430 1.00 89.81 570 ALA A O 1
ATOM 4430 N N . TYR A 1 571 ? 22.472 4.685 -16.283 1.00 84.69 571 TYR A N 1
ATOM 4431 C CA . TYR A 1 571 ? 23.040 6.025 -16.432 1.00 84.69 571 TYR A CA 1
ATOM 4432 C C . TYR A 1 571 ? 24.449 5.893 -17.021 1.00 84.69 571 TYR A C 1
ATOM 4434 O O . TYR A 1 571 ? 25.234 5.077 -16.529 1.00 84.69 571 TYR A O 1
ATOM 4442 N N . ASN A 1 572 ? 24.777 6.669 -18.055 1.00 86.50 572 ASN A N 1
ATOM 4443 C CA . ASN A 1 572 ? 25.979 6.494 -18.880 1.00 86.50 572 ASN A CA 1
ATOM 4444 C C . ASN A 1 572 ? 26.065 5.111 -19.563 1.00 86.50 572 ASN A C 1
ATOM 4446 O O . ASN A 1 572 ? 27.159 4.575 -19.762 1.00 86.50 572 ASN A O 1
ATOM 4450 N N . GLY A 1 573 ? 24.920 4.515 -19.908 1.00 83.88 573 GLY A N 1
ATOM 4451 C CA . GLY A 1 573 ? 24.853 3.248 -20.639 1.00 83.88 573 GLY A CA 1
ATOM 4452 C C . GLY A 1 573 ? 25.424 3.349 -22.057 1.00 83.88 573 GLY A C 1
ATOM 4453 O O . GLY A 1 573 ? 25.985 2.375 -22.556 1.00 83.88 573 GLY A O 1
ATOM 4454 N N . TYR A 1 574 ? 25.347 4.540 -22.667 1.00 88.50 574 TYR A N 1
ATOM 4455 C CA . TYR A 1 574 ? 25.743 4.790 -24.058 1.00 88.50 574 TYR A CA 1
ATOM 4456 C C . TYR A 1 574 ? 26.642 6.024 -24.181 1.00 88.50 574 TYR A C 1
ATOM 4458 O O . TYR A 1 574 ? 26.275 7.028 -24.794 1.00 88.50 574 TYR A O 1
ATOM 4466 N N . LEU A 1 575 ? 27.835 5.964 -23.585 1.00 86.94 575 LEU A N 1
ATOM 4467 C CA . LEU A 1 575 ? 28.810 7.048 -23.702 1.00 86.94 575 LEU A CA 1
ATOM 4468 C C . LEU A 1 575 ? 29.325 7.164 -25.150 1.00 86.94 575 LEU A C 1
ATOM 4470 O O . LEU A 1 575 ? 29.887 6.196 -25.669 1.00 86.94 575 LEU A O 1
ATOM 4474 N N . PRO A 1 576 ? 29.171 8.328 -25.806 1.00 88.44 576 PRO A N 1
ATOM 4475 C CA . PRO A 1 576 ? 29.693 8.526 -27.147 1.00 88.44 576 PRO A CA 1
ATOM 4476 C C . PRO A 1 576 ? 31.219 8.651 -27.116 1.00 88.44 576 PRO A C 1
ATOM 4478 O O . PRO A 1 576 ? 31.786 9.438 -26.356 1.00 88.44 576 PRO A O 1
ATOM 4481 N N . GLN A 1 577 ? 31.890 7.899 -27.982 1.00 91.56 577 GLN A N 1
ATOM 4482 C CA . GLN A 1 577 ? 33.323 8.003 -28.223 1.00 91.56 577 GLN A CA 1
ATOM 4483 C C . GLN A 1 577 ? 33.572 8.908 -29.430 1.00 91.56 577 GLN A C 1
ATOM 4485 O O . GLN A 1 577 ? 33.080 8.639 -30.523 1.00 91.56 577 GLN A O 1
ATOM 4490 N N . GLN A 1 578 ? 34.357 9.970 -29.260 1.00 88.75 578 GLN A N 1
ATOM 4491 C CA . GLN A 1 578 ? 34.741 10.834 -30.376 1.00 88.75 578 GLN A CA 1
ATOM 4492 C C . GLN A 1 578 ? 35.706 10.089 -31.315 1.00 88.75 578 GLN A C 1
ATOM 4494 O O . GLN A 1 578 ? 36.732 9.572 -30.872 1.00 88.75 578 GLN A O 1
ATOM 4499 N N . LEU A 1 579 ? 35.382 10.026 -32.610 1.00 85.06 579 LEU A N 1
ATOM 4500 C CA . LEU A 1 579 ? 36.155 9.269 -33.608 1.00 85.06 579 LEU A CA 1
ATOM 4501 C C . LEU A 1 579 ? 37.372 10.043 -34.135 1.00 85.06 579 LEU A C 1
ATOM 4503 O O . LEU A 1 579 ? 38.354 9.433 -34.557 1.00 85.06 579 LEU A O 1
ATOM 4507 N N . LYS A 1 580 ? 37.324 11.381 -34.112 1.00 77.38 580 LYS A N 1
ATOM 4508 C CA . LYS A 1 580 ? 38.443 12.259 -34.486 1.00 77.38 580 LYS A CA 1
ATOM 4509 C C . LYS A 1 580 ? 38.516 13.453 -33.528 1.00 77.38 580 LYS A C 1
ATOM 4511 O O . LYS A 1 580 ? 37.569 14.240 -33.511 1.00 77.38 580 LYS A O 1
ATOM 4516 N N . PRO A 1 581 ? 39.602 13.625 -32.753 1.00 65.31 581 PRO A N 1
ATOM 4517 C CA . PRO A 1 581 ? 39.791 14.842 -31.976 1.00 65.31 581 PRO A CA 1
ATOM 4518 C C . PRO A 1 581 ? 40.039 16.023 -32.933 1.00 65.31 581 PRO A C 1
ATOM 4520 O O . PRO A 1 581 ? 40.779 15.863 -33.911 1.00 65.31 581 PRO A O 1
ATOM 4523 N N . PRO A 1 582 ? 39.432 17.199 -32.699 1.00 60.50 582 PRO A N 1
ATOM 4524 C CA . PRO A 1 582 ? 39.668 18.361 -33.543 1.00 60.50 582 PRO A CA 1
ATOM 4525 C C . PRO A 1 582 ? 41.148 18.781 -33.497 1.00 60.50 582 PRO A C 1
ATOM 4527 O O . PRO A 1 582 ? 41.800 18.627 -32.458 1.00 60.50 582 PRO A O 1
ATOM 4530 N N . PRO A 1 583 ? 41.702 19.332 -34.593 1.00 59.50 583 PRO A N 1
ATOM 4531 C CA . PRO A 1 583 ? 43.037 19.918 -34.566 1.00 59.50 583 PRO A CA 1
ATOM 4532 C C . PRO A 1 583 ? 43.092 21.030 -33.510 1.00 59.50 583 PRO A C 1
ATOM 4534 O O . PRO A 1 583 ? 42.173 21.851 -33.426 1.00 59.50 583 PRO A O 1
ATOM 4537 N N . ALA A 1 584 ? 44.176 21.087 -32.728 1.00 55.03 584 ALA A N 1
ATOM 4538 C CA . ALA A 1 584 ? 44.370 22.141 -31.734 1.00 55.03 584 ALA A CA 1
ATOM 4539 C C . ALA A 1 584 ? 44.175 23.527 -32.384 1.00 55.03 584 ALA A C 1
ATOM 4541 O O . ALA A 1 584 ? 44.778 23.820 -33.414 1.00 55.03 584 ALA A O 1
ATOM 4542 N N . ASN A 1 585 ? 43.329 24.366 -31.776 1.00 57.72 585 ASN A N 1
ATOM 4543 C CA . ASN A 1 585 ? 42.981 25.730 -32.207 1.00 57.72 585 ASN A CA 1
ATOM 4544 C C . ASN A 1 585 ? 42.046 25.881 -33.427 1.00 57.72 585 ASN A C 1
ATOM 4546 O O . ASN A 1 585 ? 41.943 26.985 -33.961 1.00 57.72 585 ASN A O 1
ATOM 4550 N N . THR A 1 586 ? 41.299 24.846 -33.831 1.00 58.56 586 THR A N 1
ATOM 4551 C CA . THR A 1 586 ? 40.267 24.980 -34.884 1.00 58.56 586 THR A CA 1
ATOM 4552 C C . THR A 1 586 ? 38.926 24.437 -34.400 1.00 58.56 586 THR A C 1
ATOM 4554 O O . THR A 1 586 ? 38.856 23.290 -33.966 1.00 58.56 586 THR A O 1
ATOM 4557 N N . LYS A 1 587 ? 37.848 25.233 -34.482 1.00 59.16 587 LYS A N 1
ATOM 4558 C CA . LYS A 1 587 ? 36.486 24.698 -34.321 1.00 59.16 587 LYS A CA 1
ATOM 4559 C C . LYS A 1 587 ? 36.179 23.824 -35.545 1.00 59.16 587 LYS A C 1
ATOM 4561 O O . LYS A 1 587 ? 36.219 24.356 -36.657 1.00 59.16 587 LYS A O 1
ATOM 4566 N N . PRO A 1 588 ? 35.936 22.514 -35.386 1.00 64.12 588 PRO A N 1
ATOM 4567 C CA . PRO A 1 588 ? 35.608 21.655 -36.515 1.00 64.12 588 PRO A CA 1
ATOM 4568 C C . PRO A 1 588 ? 34.245 22.052 -37.104 1.00 64.12 588 PRO A C 1
ATOM 4570 O O . PRO A 1 588 ? 33.346 22.461 -36.374 1.00 64.12 588 PRO A O 1
ATOM 4573 N N . ALA A 1 589 ? 34.089 21.928 -38.426 1.00 71.31 589 ALA A N 1
ATOM 4574 C CA . ALA A 1 589 ? 32.800 22.141 -39.096 1.00 71.31 589 ALA A CA 1
ATOM 4575 C C . ALA A 1 589 ? 31.770 21.051 -38.738 1.00 71.31 589 ALA A C 1
ATOM 4577 O O . ALA A 1 589 ? 30.567 21.285 -38.809 1.00 71.31 589 ALA A O 1
ATOM 4578 N N . SER A 1 590 ? 32.255 19.870 -38.345 1.00 79.88 590 SER A N 1
ATOM 4579 C CA . SER A 1 590 ? 31.451 18.749 -37.874 1.00 79.88 590 SER A CA 1
ATOM 4580 C C . SER A 1 590 ? 32.256 17.868 -36.920 1.00 79.88 590 SER A C 1
ATOM 4582 O O . SER A 1 590 ? 33.459 17.669 -37.108 1.00 79.88 590 SER A O 1
ATOM 4584 N N . GLU A 1 591 ? 31.592 17.299 -35.924 1.00 86.88 591 GLU A N 1
ATOM 4585 C CA . GLU A 1 591 ? 32.183 16.361 -34.969 1.00 86.88 591 GLU A CA 1
ATOM 4586 C C . GLU A 1 591 ? 31.596 14.966 -35.183 1.00 86.88 591 GLU A C 1
ATOM 4588 O O . GLU A 1 591 ? 30.379 14.815 -35.267 1.00 86.88 591 GLU A O 1
ATOM 4593 N N . SER A 1 592 ? 32.456 13.947 -35.272 1.00 90.56 592 SER A N 1
ATOM 4594 C CA . SER A 1 592 ? 32.040 12.556 -35.490 1.00 90.56 592 SER A CA 1
ATOM 4595 C C . SER A 1 592 ? 32.196 11.735 -34.211 1.00 90.56 592 SER A C 1
ATOM 4597 O O . SER A 1 592 ? 33.253 11.748 -33.567 1.00 90.56 592 SER A O 1
ATOM 4599 N N . TYR A 1 593 ? 31.166 10.966 -33.887 1.00 94.12 593 TYR A N 1
ATOM 4600 C CA . TYR A 1 593 ? 31.046 10.178 -32.668 1.00 94.12 593 TYR A CA 1
ATOM 4601 C C . TYR A 1 593 ? 30.592 8.750 -32.978 1.00 94.12 593 TYR A C 1
ATOM 4603 O O . TYR A 1 593 ? 29.958 8.497 -34.001 1.00 94.12 593 TYR A O 1
ATOM 4611 N N . ARG A 1 594 ? 30.886 7.828 -32.061 1.00 95.38 594 ARG A N 1
ATOM 4612 C CA . ARG A 1 594 ? 30.436 6.436 -32.086 1.00 95.38 594 ARG A CA 1
ATOM 4613 C C . ARG A 1 594 ? 29.804 6.053 -30.761 1.00 95.38 594 ARG A C 1
ATOM 4615 O O . ARG A 1 594 ? 30.410 6.235 -29.707 1.00 95.38 594 ARG A O 1
ATOM 4622 N N . ILE A 1 595 ? 28.623 5.459 -30.822 1.00 95.75 595 ILE A N 1
ATOM 4623 C CA . ILE A 1 595 ? 28.010 4.724 -29.718 1.00 95.75 595 ILE A CA 1
ATOM 4624 C C . ILE A 1 595 ? 28.116 3.237 -30.031 1.00 95.75 595 ILE A C 1
ATOM 4626 O O . ILE A 1 595 ? 27.854 2.798 -31.149 1.00 95.75 595 ILE A O 1
ATOM 4630 N N . THR A 1 596 ? 28.512 2.461 -29.028 1.00 95.38 596 THR A N 1
ATOM 4631 C CA . THR A 1 596 ? 28.566 1.002 -29.122 1.00 95.38 596 THR A CA 1
ATOM 4632 C C . THR A 1 596 ? 27.402 0.419 -28.336 1.00 95.38 596 THR A C 1
ATOM 4634 O O . THR A 1 596 ? 27.277 0.691 -27.143 1.00 95.38 596 THR A O 1
ATOM 4637 N N . VAL A 1 597 ? 26.567 -0.382 -28.996 1.00 96.38 597 VAL A N 1
ATOM 4638 C CA . VAL A 1 597 ? 25.461 -1.122 -28.375 1.00 96.38 597 VAL A CA 1
ATOM 4639 C C . VAL A 1 597 ? 25.893 -2.586 -28.233 1.00 96.38 597 VAL A C 1
ATOM 4641 O O . VAL A 1 597 ? 26.034 -3.282 -29.247 1.00 96.38 597 VAL A O 1
ATOM 4644 N N . PRO A 1 598 ? 26.195 -3.051 -27.008 1.00 94.25 598 PRO A N 1
ATOM 4645 C CA . PRO A 1 598 ? 26.753 -4.377 -26.798 1.00 94.25 598 PRO A CA 1
ATOM 4646 C C . PRO A 1 598 ? 25.684 -5.475 -26.796 1.00 94.25 598 PRO A C 1
ATOM 4648 O O . PRO A 1 598 ? 24.673 -5.398 -26.099 1.00 94.25 598 PRO A O 1
ATOM 4651 N N . PHE A 1 599 ? 25.977 -6.560 -27.504 1.00 94.69 599 PHE A N 1
ATOM 4652 C CA . PHE A 1 599 ? 25.255 -7.829 -27.464 1.00 94.69 599 PHE A CA 1
ATOM 4653 C C . PHE A 1 599 ? 26.219 -8.962 -27.072 1.00 94.69 599 PHE A C 1
ATOM 4655 O O . PHE A 1 599 ? 27.440 -8.796 -27.156 1.00 94.69 599 PHE A O 1
ATOM 4662 N N . PRO A 1 600 ? 25.708 -10.142 -26.686 1.00 93.06 600 PRO A N 1
ATOM 4663 C CA . PRO A 1 600 ? 26.540 -11.300 -26.369 1.00 93.06 600 PRO A CA 1
ATOM 4664 C C . PRO A 1 600 ? 27.489 -11.673 -27.524 1.00 93.06 600 PRO A C 1
ATOM 4666 O O . PRO A 1 600 ? 27.082 -12.234 -28.540 1.00 93.06 600 PRO A O 1
ATOM 4669 N N . GLY A 1 601 ? 28.774 -11.332 -27.381 1.00 88.75 601 GLY A N 1
ATOM 4670 C CA . GLY A 1 601 ? 29.814 -11.595 -28.385 1.00 88.75 601 GLY A CA 1
ATOM 4671 C C . GLY A 1 601 ? 29.696 -10.792 -29.690 1.00 88.75 601 GLY A C 1
ATOM 4672 O O . GLY A 1 601 ? 30.425 -11.077 -30.639 1.00 88.75 601 GLY A O 1
ATOM 4673 N N . LYS A 1 602 ? 28.796 -9.803 -29.765 1.00 93.25 602 LYS A N 1
ATOM 4674 C CA . LYS A 1 602 ? 28.532 -8.995 -30.967 1.00 93.25 602 LYS A CA 1
ATOM 4675 C C . LYS A 1 602 ? 28.314 -7.533 -30.590 1.00 93.25 602 LYS A C 1
ATOM 4677 O O . LYS A 1 602 ? 27.877 -7.237 -29.487 1.00 93.25 602 LYS A O 1
ATOM 4682 N N . LEU A 1 603 ? 28.590 -6.608 -31.503 1.00 93.94 603 LEU A N 1
ATOM 4683 C CA . LEU A 1 603 ? 28.386 -5.176 -31.277 1.00 93.94 603 LEU A CA 1
ATOM 4684 C C . LEU A 1 603 ? 27.584 -4.592 -32.435 1.00 93.94 603 LEU A C 1
ATOM 4686 O O . LEU A 1 603 ? 27.887 -4.881 -33.591 1.00 93.94 603 LEU A O 1
ATOM 4690 N N . VAL A 1 604 ? 26.605 -3.749 -32.122 1.00 96.06 604 VAL A N 1
ATOM 4691 C CA . VAL A 1 604 ? 25.994 -2.843 -33.098 1.00 96.06 604 VAL A CA 1
ATOM 4692 C C . VAL A 1 604 ? 26.641 -1.476 -32.914 1.00 96.06 604 VAL A C 1
ATOM 4694 O O . VAL A 1 604 ? 26.696 -0.954 -31.797 1.00 96.06 604 VAL A O 1
ATOM 4697 N N . LEU A 1 605 ? 27.178 -0.911 -33.995 1.00 96.38 605 LEU A N 1
ATOM 4698 C CA . LEU A 1 605 ? 27.848 0.390 -33.958 1.00 96.38 605 LEU A CA 1
ATOM 4699 C C . LEU A 1 605 ? 26.930 1.454 -34.543 1.00 96.38 605 LEU A C 1
ATOM 4701 O O . LEU A 1 605 ? 26.371 1.277 -35.625 1.00 96.38 605 LEU A O 1
ATOM 4705 N N . LEU A 1 606 ? 26.803 2.560 -33.823 1.00 96.56 606 LEU A N 1
ATOM 4706 C CA . LEU A 1 606 ? 26.054 3.733 -34.237 1.00 96.56 606 LEU A CA 1
ATOM 4707 C C . LEU A 1 606 ? 27.041 4.886 -34.393 1.00 96.56 606 LEU A C 1
ATOM 4709 O O . LEU A 1 606 ? 27.494 5.466 -33.404 1.00 96.56 606 LEU A O 1
ATOM 4713 N N . ASP A 1 607 ? 27.369 5.204 -35.640 1.00 95.88 607 ASP A N 1
ATOM 4714 C CA . ASP A 1 607 ? 28.232 6.326 -35.996 1.00 95.88 607 ASP A CA 1
ATOM 4715 C C . ASP A 1 607 ? 27.366 7.533 -36.337 1.00 95.88 607 ASP A C 1
ATOM 4717 O O . ASP A 1 607 ? 26.416 7.424 -37.114 1.00 95.88 607 ASP A O 1
ATOM 4721 N N . TYR A 1 608 ? 27.670 8.690 -35.759 1.00 94.25 608 TYR A N 1
ATOM 4722 C CA . TYR A 1 608 ? 26.910 9.905 -36.020 1.00 94.25 608 TYR A CA 1
ATOM 4723 C C . TYR A 1 608 ? 27.790 11.146 -36.113 1.00 94.25 608 TYR A C 1
ATOM 4725 O O . TYR A 1 608 ? 28.868 11.213 -35.522 1.00 94.25 608 TYR A O 1
ATOM 4733 N N . GLU A 1 609 ? 27.314 12.135 -36.862 1.00 93.12 609 GLU A N 1
ATOM 4734 C CA . GLU A 1 609 ? 27.981 13.424 -37.043 1.00 93.12 609 GLU A CA 1
ATOM 4735 C C . GLU A 1 609 ? 27.063 14.558 -36.602 1.00 93.12 609 GLU A C 1
ATOM 4737 O O . GLU A 1 609 ? 25.859 14.537 -36.875 1.00 93.12 609 GLU A O 1
ATOM 4742 N N . THR A 1 610 ? 27.633 15.547 -35.919 1.00 90.38 610 THR A N 1
ATOM 4743 C CA . THR A 1 610 ? 26.927 16.772 -35.542 1.00 90.38 610 THR A CA 1
ATOM 4744 C C . THR A 1 610 ? 27.589 18.000 -36.144 1.00 90.38 610 THR A C 1
ATOM 4746 O O . THR A 1 610 ? 28.812 18.025 -36.286 1.00 90.38 610 THR A O 1
ATOM 4749 N N . ASP A 1 611 ? 26.802 19.021 -36.471 1.00 87.75 611 ASP A N 1
ATOM 4750 C CA . ASP A 1 611 ? 27.308 20.329 -36.895 1.00 87.75 611 ASP A CA 1
ATOM 4751 C C . ASP A 1 611 ? 27.845 21.166 -35.712 1.00 87.75 611 ASP A C 1
ATOM 4753 O O . ASP A 1 611 ? 27.905 20.709 -34.565 1.00 87.75 611 ASP A O 1
ATOM 4757 N N . SER A 1 612 ? 28.249 22.408 -35.997 1.00 79.81 612 SER A N 1
ATOM 4758 C CA . SER A 1 612 ? 28.754 23.362 -35.002 1.00 79.81 612 SER A CA 1
ATOM 4759 C C . SER A 1 612 ? 27.726 23.798 -33.952 1.00 79.81 612 SER A C 1
ATOM 4761 O O . SER A 1 612 ? 28.130 24.296 -32.901 1.00 79.81 612 SER A O 1
ATOM 4763 N N . ASP A 1 613 ? 26.433 23.615 -34.229 1.00 80.62 613 ASP A N 1
ATOM 4764 C CA . ASP A 1 613 ? 25.318 23.892 -33.316 1.00 80.62 613 ASP A CA 1
ATOM 4765 C C . ASP A 1 613 ? 24.837 22.610 -32.604 1.00 80.62 613 ASP A C 1
ATOM 4767 O O . ASP A 1 613 ? 23.834 22.614 -31.887 1.00 80.62 613 ASP A O 1
ATOM 4771 N N . HIS A 1 614 ? 25.585 21.511 -32.756 1.00 80.56 614 HIS A N 1
ATOM 4772 C CA . HIS A 1 614 ? 25.293 20.178 -32.235 1.00 80.56 614 HIS A CA 1
ATOM 4773 C C . HIS A 1 614 ? 24.008 19.535 -32.786 1.00 80.56 614 HIS A C 1
ATOM 4775 O O . HIS A 1 614 ? 23.467 18.606 -32.171 1.00 80.56 614 HIS A O 1
ATOM 4781 N N . HIS A 1 615 ? 23.528 19.965 -33.954 1.00 86.88 615 HIS A N 1
ATOM 4782 C CA . HIS A 1 615 ? 22.466 19.263 -34.668 1.00 86.88 615 HIS A CA 1
ATOM 4783 C C . HIS A 1 615 ? 23.019 18.030 -35.374 1.00 86.88 615 HIS A C 1
ATOM 4785 O O . HIS A 1 615 ? 24.100 18.051 -35.956 1.00 86.88 615 HIS A O 1
ATOM 4791 N N . LEU A 1 616 ? 22.255 16.942 -35.327 1.00 90.31 616 LEU A N 1
ATOM 4792 C CA . LEU A 1 616 ? 22.588 15.684 -35.984 1.00 90.31 616 LEU A CA 1
ATOM 4793 C C . LEU A 1 616 ? 22.460 15.836 -37.507 1.00 90.31 616 LEU A C 1
ATOM 4795 O O . LEU A 1 616 ? 21.368 16.100 -38.001 1.00 90.31 616 LEU A O 1
ATOM 4799 N N . THR A 1 617 ? 23.549 15.631 -38.246 1.00 91.44 617 THR A N 1
ATOM 4800 C CA . THR A 1 617 ? 23.579 15.753 -39.716 1.00 91.44 617 THR A CA 1
ATOM 4801 C C . THR A 1 617 ? 23.648 14.400 -40.416 1.00 91.44 617 THR A C 1
ATOM 4803 O O . THR A 1 617 ? 23.107 14.236 -41.513 1.00 91.44 617 THR A O 1
ATOM 4806 N N . ARG A 1 618 ? 24.273 13.403 -39.782 1.00 93.81 618 ARG A N 1
ATOM 4807 C CA . ARG A 1 618 ? 24.415 12.051 -40.330 1.00 93.81 618 ARG A CA 1
ATOM 4808 C C . ARG A 1 618 ? 24.347 10.990 -39.241 1.00 93.81 618 ARG A C 1
ATOM 4810 O O . ARG A 1 618 ? 24.859 11.196 -38.144 1.00 93.81 618 ARG A O 1
ATOM 4817 N N . LEU A 1 619 ? 23.759 9.847 -39.576 1.00 96.31 619 LEU A N 1
ATOM 4818 C CA . LEU A 1 619 ? 23.703 8.642 -38.754 1.00 96.31 619 LEU A CA 1
ATOM 4819 C C . LEU A 1 619 ? 23.957 7.410 -39.635 1.00 96.31 619 LEU A C 1
ATOM 4821 O O . LEU A 1 619 ? 23.314 7.260 -40.672 1.00 96.31 619 LEU A O 1
ATOM 4825 N N . ALA A 1 620 ? 24.837 6.507 -39.214 1.00 96.31 620 ALA A N 1
ATOM 4826 C CA . ALA A 1 620 ? 25.062 5.215 -39.851 1.00 96.31 620 ALA A CA 1
ATOM 4827 C C . ALA A 1 620 ? 25.040 4.081 -38.816 1.00 96.31 620 ALA A C 1
ATOM 4829 O O . ALA A 1 620 ? 25.708 4.164 -37.783 1.00 96.31 620 ALA A O 1
ATOM 4830 N N . LEU A 1 621 ? 24.283 3.021 -39.102 1.00 95.88 621 LEU A N 1
ATOM 4831 C CA . LEU A 1 621 ? 24.276 1.787 -38.317 1.00 95.88 621 LEU A CA 1
ATOM 4832 C C . LEU A 1 621 ? 25.156 0.735 -38.993 1.00 95.88 621 LEU A C 1
ATOM 4834 O O . LEU A 1 621 ? 25.017 0.480 -40.184 1.00 95.88 621 LEU A O 1
ATOM 4838 N N . THR A 1 622 ? 26.041 0.109 -38.220 1.00 95.62 622 THR A N 1
ATOM 4839 C CA . THR A 1 622 ? 26.801 -1.076 -38.643 1.00 95.62 622 THR A CA 1
ATOM 4840 C C . THR A 1 622 ? 26.332 -2.272 -37.827 1.00 95.62 622 THR A C 1
ATOM 4842 O O . THR A 1 622 ? 26.453 -2.269 -36.595 1.00 95.62 622 THR A O 1
ATOM 4845 N N . LEU A 1 623 ? 25.780 -3.276 -38.507 1.00 94.62 623 LEU A N 1
ATOM 4846 C CA . LEU A 1 623 ? 25.233 -4.478 -37.892 1.00 94.62 623 LEU A CA 1
ATOM 4847 C C . LEU A 1 623 ? 26.245 -5.639 -37.941 1.00 94.62 623 LEU A C 1
ATOM 4849 O O . LEU A 1 623 ? 26.997 -5.768 -38.902 1.00 94.62 623 LEU A O 1
ATOM 4853 N N . PRO A 1 624 ? 26.292 -6.506 -36.917 1.00 89.50 624 PRO A N 1
ATOM 4854 C CA . PRO A 1 624 ? 27.223 -7.629 -36.889 1.00 89.50 624 PRO A CA 1
ATOM 4855 C C . PRO A 1 624 ? 26.819 -8.739 -37.876 1.00 89.50 624 PRO A C 1
ATOM 4857 O O . PRO A 1 624 ? 25.858 -9.464 -37.628 1.00 89.50 624 PRO A O 1
ATOM 4860 N N . GLY A 1 625 ? 27.617 -8.943 -38.929 1.00 74.88 625 GLY A N 1
ATOM 4861 C CA . GLY A 1 625 ? 27.404 -9.997 -39.934 1.00 74.88 625 GLY A CA 1
ATOM 4862 C C . GLY A 1 625 ? 26.989 -9.495 -41.321 1.00 74.88 625 GLY A C 1
ATOM 4863 O O . GLY A 1 625 ? 26.793 -10.325 -42.207 1.00 74.88 625 GLY A O 1
ATOM 4864 N N . GLU A 1 626 ? 26.894 -8.175 -41.498 1.00 56.94 626 GLU A N 1
ATOM 4865 C CA . GLU A 1 626 ? 26.923 -7.460 -42.786 1.00 56.94 626 GLU A CA 1
ATOM 4866 C C . GLU A 1 626 ? 28.320 -6.868 -43.018 1.00 56.94 626 GLU A C 1
ATOM 4868 O O . GLU A 1 626 ? 28.733 -6.788 -44.199 1.00 56.94 626 GLU A O 1
#